Protein 3WOE (pdb70)

Secondary structure (DSSP, 8-state):
--EEEEEEEEEEE--TT---EE-S--TT--HHHHTTB-TTSBBPTT-EE-TT-EEE-EEEEPPTTSS-HHHHHHHHHH-TTS--EEE--EEPPTT--EEEEEEEEEETTSTT--PPTTEEEEEEEEEEE-/-HHHHHHHHTSPP---PPP------TTSPPP---TTS-----SS-EEEEEEEE-SS-EEEEEEEEEEEEETTEEEEEEEEEEEEEE-TT--EEESSPPEEPP-/-PPPEEEEEEEEE--TT---EE-S--TT--HHHHTTB-TTSBBPTT-EE-TT-EEE-EEEEPPTT-S-HHHHHHHHHH-TTS--EEE--EEPPTT--EEEEEEEEEETTSTT----TTEEEEEEEEEEE-/-HHHHHHHHTSPP-S-PPP------TTSPPP---TTS-----SS-EEEEEEEE-SS-EEEEEEEEEEEESSSSEEEEEEEEEEEEE-TT--EEESSPPEEPP-

Sequence (466 aa):
GPIHIERYEIEARDTKLGPERITRDIPHLSEAALRDLDEEGVVRIGAEVKPGDILVGRTSFKGESEPTPEERLLRSIFGEKARDVKDTSLRVPPGEGGIVVRTVRLRRGDPGVELKPGVREVVRVYVAQKVEPYIRLFEAIPDAETELATFYDADLDTLPPRFLPSGDLYTPPGPVRLEEIKRKRRVRLVKVSIYRFEHVGLGLAARPYAYAYAWQGDNGILHLYHAPVVLEDGPIHIERYEIEARDTKLGPERITRDIPHLSEAALRDLDEEGVVRIGAEVKPGDILVGRTSFKGESEPTPEERLLRSIFGEKARDVKDTSLRVPPGEGGIVVRTVRLRRGDPGVELKPGVREVVRVYVAQKVEPYIRLFEAIPDAETELATFYDADLDTLPPRFLPSGDLYTPPGPVRLEEIKRKRRVRLVKVSIYRFEHVGLGLAARPYAYAYAWQGDNGILHLYHAPVVLED

Foldseek 3Di:
DDWDKDKDKDFWFADPQGTKAWALPAPPDDCVLSVQADRRQAGDAFDWADFFHFHIWMKDFDDDPPDDPVLVVCCVPVHPVSGDIHTPTDGHHPPWIAGWHDKDKDAPPPPPDDDPPGTGMMMMIMGTTD/DVVLVVVVVPPDADDDAAADADQWDQPDAQAWAEQVRHTDDAQGTWGWDFDADGRFKTKIKIWGWHWDQDPVGIDTHTFWIFIFMAGRVNYTYGDHPTDGDDD/DDFDKDKDKDFWFQDPQGTKAWALPAPPDDCVLSVQAPRRQAGDAFDWAAFPHFHIWMKDFDDDCRDDPVLVVVCVVPHPVSGDIHTPTDGHHHPWIAGWHDKDKDAPPPPPDDDPPGTGIMMMIMGGTD/DVVVVVVVVPPDADDDAAADADQWDQPDAAAWAELVRDTDDAQGTWGWDFDADGRFKTKTKIFGWHWDQDVPGIDIDTFWIFIFMAGNVNYTYGDHPTDGDDD

Structure (mmCIF, N/CA/C/O backbone):
data_3WOE
#
_entry.id   3WOE
#
_cell.length_a   99.232
_cell.length_b   99.232
_cell.length_c   117.190
_cell.angle_alpha   90.00
_cell.angle_beta   90.00
_cell.angle_gamma   90.00
#
_symmetry.space_group_name_H-M   'P 41 21 2'
#
loop_
_entity.id
_entity.type
_entity.pdbx_description
1 polymer 'DNA-directed RNA polymerase subunit beta'
2 polymer 'Putative uncharacterized protein'
3 water water
#
loop_
_atom_site.group_PDB
_atom_site.id
_atom_site.type_symbol
_atom_site.label_atom_id
_atom_site.label_alt_id
_atom_site.label_comp_id
_atom_site.label_asym_id
_atom_site.label_entity_id
_atom_site.label_seq_id
_atom_site.pdbx_PDB_ins_code
_atom_site.Cartn_x
_atom_site.Cartn_y
_atom_site.Cartn_z
_atom_site.occupancy
_atom_site.B_iso_or_equiv
_atom_site.auth_seq_id
_atom_site.auth_comp_id
_atom_site.auth_asym_id
_atom_site.auth_atom_id
_atom_site.pdbx_PDB_model_num
ATOM 1 N N . GLY A 1 1 ? 76.421 2.831 45.999 1.00 84.23 701 GLY A N 1
ATOM 2 C CA . GLY A 1 1 ? 75.136 3.330 46.450 1.00 81.90 701 GLY A CA 1
ATOM 3 C C . GLY A 1 1 ? 74.295 3.879 45.313 1.00 76.23 701 GLY A C 1
ATOM 4 O O . GLY A 1 1 ? 74.573 4.962 44.795 1.00 70.17 701 GLY A O 1
ATOM 5 N N . PRO A 1 2 ? 73.253 3.133 44.915 1.00 70.50 702 PRO A N 1
ATOM 6 C CA . PRO A 1 2 ? 72.422 3.551 43.786 1.00 62.40 702 PRO A CA 1
ATOM 7 C C . PRO A 1 2 ? 71.460 4.664 44.204 1.00 57.51 702 PRO A C 1
ATOM 8 O O . PRO A 1 2 ? 70.921 4.640 45.313 1.00 62.18 702 PRO A O 1
ATOM 12 N N . ILE A 1 3 ? 71.261 5.641 43.327 1.00 42.39 703 ILE A N 1
ATOM 13 C CA . ILE A 1 3 ? 70.328 6.721 43.620 1.00 45.69 703 ILE A CA 1
ATOM 14 C C . ILE A 1 3 ? 68.912 6.302 43.221 1.00 48.02 703 ILE A C 1
ATOM 15 O O . ILE A 1 3 ? 68.701 5.630 42.205 1.00 50.39 703 ILE A O 1
ATOM 20 N N . HIS A 1 4 ? 67.951 6.664 44.059 1.00 38.88 704 HIS A N 1
ATOM 21 C CA . HIS A 1 4 ? 66.585 6.199 43.900 1.00 40.99 704 HIS A CA 1
ATOM 22 C C . HIS A 1 4 ? 65.750 7.335 43.302 1.00 41.14 704 HIS A C 1
ATOM 23 O O . HIS A 1 4 ? 65.569 8.381 43.924 1.00 32.85 704 HIS A O 1
ATOM 30 N N . ILE A 1 5 ? 65.268 7.129 42.081 1.00 37.55 705 ILE A N 1
ATOM 31 C CA . ILE A 1 5 ? 64.455 8.128 41.403 1.00 34.53 705 ILE A CA 1
ATOM 32 C C . ILE A 1 5 ? 62.976 7.728 41.306 1.00 36.12 705 ILE A C 1
ATOM 33 O O . ILE A 1 5 ? 62.630 6.727 40.687 1.00 37.54 705 ILE A O 1
ATOM 38 N N . GLU A 1 6 ? 62.108 8.505 41.937 1.00 32.30 706 GLU A N 1
ATOM 39 C CA . GLU A 1 6 ? 60.685 8.208 41.903 1.00 30.06 706 GLU A CA 1
ATOM 40 C C . GLU A 1 6 ? 59.982 8.959 40.773 1.00 28.53 706 GLU A C 1
ATOM 41 O O . GLU A 1 6 ? 60.409 10.049 40.383 1.00 27.75 706 GLU A O 1
ATOM 47 N N . ARG A 1 7 ? 58.923 8.344 40.246 1.00 28.80 707 ARG A N 1
ATOM 48 C CA . ARG A 1 7 ? 58.095 8.915 39.197 1.00 27.32 707 ARG A CA 1
ATOM 49 C C . ARG A 1 7 ? 56.714 9.226 39.767 1.00 25.52 707 ARG A C 1
ATOM 50 O O . ARG A 1 7 ? 55.920 8.316 40.041 1.00 29.19 707 ARG A O 1
ATOM 58 N N . TYR A 1 8 ? 56.430 10.510 39.950 1.00 21.86 708 TYR A N 1
ATOM 59 C CA . TYR A 1 8 ? 55.107 10.958 40.392 1.00 25.62 708 TYR A CA 1
ATOM 60 C C . TYR A 1 8 ? 54.255 11.457 39.232 1.00 25.84 708 TYR A C 1
ATOM 61 O O . TYR A 1 8 ? 54.764 12.138 38.345 1.00 27.87 708 TYR A O 1
ATOM 70 N N . GLU A 1 9 ? 52.959 11.140 39.256 1.00 21.31 709 GLU A N 1
ATOM 71 C CA . GLU A 1 9 ? 52.057 11.460 38.144 1.00 24.43 709 GLU A CA 1
ATOM 72 C C . GLU A 1 9 ? 50.672 11.959 38.596 1.00 26.96 709 GLU A C 1
ATOM 73 O O . GLU A 1 9 ? 50.094 11.439 39.553 1.00 28.60 709 GLU A O 1
ATOM 79 N N . ILE A 1 10 ? 50.141 12.960 37.898 1.00 24.81 710 ILE A N 1
ATOM 80 C CA . ILE A 1 10 ? 48.767 13.415 38.135 1.00 27.70 710 ILE A CA 1
ATOM 81 C C . ILE A 1 10 ? 48.072 13.779 36.825 1.00 33.41 710 ILE A C 1
ATOM 82 O O . ILE A 1 10 ? 48.677 14.372 35.918 1.00 26.94 710 ILE A O 1
ATOM 87 N N . GLU A 1 11 ? 46.805 13.387 36.730 1.00 38.24 711 GLU A N 1
ATOM 88 C CA . GLU A 1 11 ? 45.977 13.695 35.579 1.00 38.27 711 GLU A CA 1
ATOM 89 C C . GLU A 1 11 ? 44.864 14.684 35.956 1.00 35.34 711 GLU A C 1
ATOM 90 O O . GLU A 1 11 ? 44.260 14.590 37.034 1.00 24.87 711 GLU A O 1
ATOM 96 N N . ALA A 1 12 ? 44.632 15.656 35.078 1.00 32.01 712 ALA A N 1
ATOM 97 C CA . ALA A 1 12 ? 43.455 16.509 35.168 1.00 29.02 712 ALA A CA 1
ATOM 98 C C . ALA A 1 12 ? 42.447 16.020 34.132 1.00 31.07 712 ALA A C 1
ATOM 99 O O . ALA A 1 12 ? 42.721 16.023 32.930 1.00 27.08 712 ALA A O 1
ATOM 101 N N . ARG A 1 13 ? 41.284 15.582 34.596 1.00 29.49 713 ARG A N 1
ATOM 102 C CA . ARG A 1 13 ? 40.300 15.000 33.692 1.00 38.90 713 ARG A CA 1
ATOM 103 C C . ARG A 1 13 ? 38.994 15.808 33.580 1.00 34.75 713 ARG A C 1
ATOM 104 O O . ARG A 1 13 ? 38.719 16.695 34.398 1.00 33.50 713 ARG A O 1
ATOM 112 N N . ASP A 1 14 ? 38.210 15.523 32.544 1.00 36.37 714 ASP A N 1
ATOM 113 C CA . ASP A 1 14 ? 36.847 16.059 32.444 1.00 39.39 714 ASP A CA 1
ATOM 114 C C . ASP A 1 14 ? 35.979 15.388 33.500 1.00 41.35 714 ASP A C 1
ATOM 115 O O . ASP A 1 14 ? 36.172 14.214 33.812 1.00 44.66 714 ASP A O 1
ATOM 120 N N . THR A 1 15 ? 35.020 16.125 34.043 1.00 43.35 715 THR A N 1
ATOM 121 C CA . THR A 1 15 ? 34.179 15.599 35.114 1.00 39.38 715 THR A CA 1
ATOM 122 C C . THR A 1 15 ? 32.736 16.099 34.934 1.00 44.59 715 THR A C 1
ATOM 123 O O . THR A 1 15 ? 32.507 17.098 34.249 1.00 45.90 715 THR A O 1
ATOM 127 N N . LYS A 1 16 ? 31.760 15.393 35.502 1.00 45.86 716 LYS A N 1
ATOM 128 C CA . LYS A 1 16 ? 30.364 15.818 35.383 1.00 50.60 716 LYS A CA 1
ATOM 129 C C . LYS A 1 16 ? 30.132 17.175 36.051 1.00 53.32 716 LYS A C 1
ATOM 130 O O . LYS A 1 16 ? 29.279 17.952 35.631 1.00 59.53 716 LYS A O 1
ATOM 136 N N . LEU A 1 17 ? 30.906 17.444 37.094 1.00 50.58 717 LEU A N 1
ATOM 137 C CA . LEU A 1 17 ? 30.903 18.726 37.783 1.00 44.10 717 LEU A CA 1
ATOM 138 C C . LEU A 1 17 ? 31.728 19.805 37.076 1.00 44.61 717 LEU A C 1
ATOM 139 O O . LEU A 1 17 ? 31.774 20.942 37.532 1.00 46.15 717 LEU A O 1
ATOM 144 N N . GLY A 1 18 ? 32.396 19.459 35.979 1.00 48.41 718 GLY A N 1
ATOM 145 C CA . GLY A 1 18 ? 33.283 20.409 35.321 1.00 41.40 718 GLY A CA 1
ATOM 146 C C . GLY A 1 18 ? 34.757 20.033 35.421 1.00 35.83 718 GLY A C 1
ATOM 147 O O . GLY A 1 18 ? 35.147 19.251 36.282 1.00 36.84 718 GLY A O 1
ATOM 148 N N . PRO A 1 19 ? 35.592 20.604 34.544 1.00 37.54 719 PRO A N 1
ATOM 149 C CA . PRO A 1 19 ? 36.988 20.168 34.383 1.00 33.76 719 PRO A CA 1
ATOM 150 C C . PRO A 1 19 ? 37.911 20.373 35.603 1.00 34.99 719 PRO A C 1
ATOM 151 O O . PRO A 1 19 ? 37.855 21.396 36.288 1.00 34.58 719 PRO A O 1
ATOM 155 N N . GLU A 1 20 ? 38.748 19.374 35.867 1.00 32.29 720 GLU A N 1
ATOM 156 C CA . GLU A 1 20 ? 39.890 19.535 36.752 1.00 32.63 720 GLU A CA 1
ATOM 157 C C . GLU A 1 20 ? 40.938 20.292 35.969 1.00 31.35 720 GLU A C 1
ATOM 158 O O . GLU A 1 20 ? 40.991 20.179 34.745 1.00 36.71 720 GLU A O 1
ATOM 164 N N . ARG A 1 21 ? 41.773 21.058 36.663 1.00 22.74 721 ARG A N 1
ATOM 165 C CA . ARG A 1 21 ? 42.804 21.845 35.984 1.00 27.70 721 ARG A CA 1
ATOM 166 C C . ARG A 1 21 ? 44.132 21.871 36.734 1.00 19.98 721 ARG A C 1
ATOM 167 O O . ARG A 1 21 ? 44.162 22.064 37.960 1.00 16.14 721 ARG A O 1
ATOM 175 N N . ILE A 1 22 ? 45.226 21.674 35.994 1.00 24.23 722 ILE A N 1
ATOM 176 C CA . ILE A 1 22 ? 46.567 21.861 36.552 1.00 20.95 722 ILE A CA 1
ATOM 177 C C . ILE A 1 22 ? 46.806 23.358 36.600 1.00 23.96 722 ILE A C 1
ATOM 178 O O . ILE A 1 22 ? 46.635 24.043 35.594 1.00 23.20 722 ILE A O 1
ATOM 183 N N . THR A 1 23 ? 47.190 23.861 37.767 1.00 22.93 723 THR A N 1
ATOM 184 C CA . THR A 1 23 ? 47.352 25.287 37.945 1.00 20.62 723 THR A CA 1
ATOM 185 C C . THR A 1 23 ? 48.060 25.630 39.247 1.00 24.45 723 THR A C 1
ATOM 186 O O . THR A 1 23 ? 48.126 24.817 40.175 1.00 15.23 723 THR A O 1
ATOM 190 N N . ARG A 1 24 ? 48.567 26.860 39.306 1.00 24.78 724 ARG A N 1
ATOM 191 C CA . ARG A 1 24 ? 49.167 27.406 40.509 1.00 21.79 724 ARG A CA 1
ATOM 192 C C . ARG A 1 24 ? 48.103 28.054 41.395 1.00 25.46 724 ARG A C 1
ATOM 193 O O . ARG A 1 24 ? 48.324 28.280 42.586 1.00 25.22 724 ARG A O 1
ATOM 201 N N . ASP A 1 25 ? 46.940 28.341 40.813 1.00 25.20 725 ASP A N 1
ATOM 202 C CA . ASP A 1 25 ? 45.944 29.196 41.468 1.00 20.92 725 ASP A CA 1
ATOM 203 C C . ASP A 1 25 ? 45.035 28.410 42.410 1.00 22.51 725 ASP A C 1
ATOM 204 O O . ASP A 1 25 ? 43.872 28.141 42.096 1.00 22.57 725 ASP A O 1
ATOM 209 N N . ILE A 1 26 ? 45.571 28.090 43.583 1.00 23.83 726 ILE A N 1
ATOM 210 C CA . ILE A 1 26 ? 44.969 27.143 44.515 1.00 24.38 726 ILE A CA 1
ATOM 211 C C . ILE A 1 26 ? 44.575 27.829 45.812 1.00 25.75 726 ILE A C 1
ATOM 212 O O . ILE A 1 26 ? 45.400 28.510 46.421 1.00 21.62 726 ILE A O 1
ATOM 217 N N . PRO A 1 27 ? 43.321 27.634 46.253 1.00 25.29 727 PRO A N 1
ATOM 218 C CA . PRO A 1 27 ? 42.810 28.338 47.438 1.00 27.30 727 PRO A CA 1
ATOM 219 C C . PRO A 1 27 ? 43.373 27.765 48.744 1.00 28.49 727 PRO A C 1
ATOM 220 O O . PRO A 1 27 ? 43.784 26.603 48.768 1.00 30.39 727 PRO A O 1
ATOM 224 N N . HIS A 1 28 ? 43.381 28.566 49.806 1.00 18.62 728 HIS A N 1
ATOM 225 C CA . HIS A 1 28 ? 43.755 28.097 51.150 1.00 31.16 728 HIS A CA 1
ATOM 226 C C . HIS A 1 28 ? 45.223 27.659 51.343 1.00 28.55 728 HIS A C 1
ATOM 227 O O . HIS A 1 28 ? 45.556 26.978 52.316 1.00 24.87 728 HIS A O 1
ATOM 234 N N . LEU A 1 29 ? 46.095 28.071 50.436 1.00 22.26 729 LEU A N 1
ATOM 235 C CA . LEU A 1 29 ? 47.505 27.733 50.550 1.00 28.06 729 LEU A CA 1
ATOM 236 C C . LEU A 1 29 ? 48.345 28.953 50.858 1.00 29.14 729 LEU A C 1
ATOM 237 O O . LEU A 1 29 ? 48.165 29.998 50.246 1.00 27.31 729 LEU A O 1
ATOM 242 N N . SER A 1 30 ? 49.258 28.816 51.815 1.00 29.08 730 SER A N 1
ATOM 243 C CA . SER A 1 30 ? 50.163 29.906 52.172 1.00 28.51 730 SER A CA 1
ATOM 244 C C . SER A 1 30 ? 51.145 30.186 51.040 1.00 27.14 730 SER A C 1
ATOM 245 O O . SER A 1 30 ? 51.377 29.320 50.189 1.00 28.85 730 SER A O 1
ATOM 248 N N . GLU A 1 31 ? 51.724 31.386 51.030 1.00 30.10 731 GLU A N 1
ATOM 249 C CA . GLU A 1 31 ? 52.807 31.711 50.095 1.00 30.82 731 GLU A CA 1
ATOM 250 C C . GLU A 1 31 ? 53.932 30.683 50.126 1.00 28.65 731 GLU A C 1
ATOM 251 O O . GLU A 1 31 ? 54.434 30.276 49.079 1.00 30.60 731 GLU A O 1
ATOM 257 N N . ALA A 1 32 ? 54.321 30.273 51.331 1.00 28.71 732 ALA A N 1
ATOM 258 C CA . ALA A 1 32 ? 55.397 29.306 51.501 1.00 29.73 732 ALA A CA 1
ATOM 259 C C . ALA A 1 32 ? 55.071 28.013 50.779 1.00 28.50 732 ALA A C 1
ATOM 260 O O . ALA A 1 32 ? 55.949 27.432 50.148 1.00 23.19 732 ALA A O 1
ATOM 262 N N . ALA A 1 33 ? 53.811 27.578 50.852 1.00 25.06 733 ALA A N 1
ATOM 263 C CA . ALA A 1 33 ? 53.416 26.316 50.223 1.00 21.73 733 ALA A CA 1
ATOM 264 C C . ALA A 1 33 ? 53.487 26.419 48.705 1.00 22.35 733 ALA A C 1
ATOM 265 O O . ALA A 1 33 ? 53.711 25.424 48.018 1.00 22.27 733 ALA A O 1
ATOM 267 N N . LEU A 1 34 ? 53.304 27.631 48.186 1.00 25.18 734 LEU A N 1
ATOM 268 C CA . LEU A 1 34 ? 53.348 27.854 46.742 1.00 26.93 734 LEU A CA 1
ATOM 269 C C . LEU A 1 34 ? 54.745 28.246 46.241 1.00 30.41 734 LEU A C 1
ATOM 270 O O . LEU A 1 34 ? 54.964 28.352 45.035 1.00 29.34 734 LEU A O 1
ATOM 275 N N . ARG A 1 35 ? 55.688 28.423 47.167 1.00 28.07 735 ARG A N 1
ATOM 276 C CA . ARG A 1 35 ? 56.994 29.017 46.853 1.00 36.99 735 ARG A CA 1
ATOM 277 C C . ARG A 1 35 ? 57.761 28.382 45.672 1.00 39.07 735 ARG A C 1
ATOM 278 O O . ARG A 1 35 ? 58.291 29.097 44.823 1.00 32.94 735 ARG A O 1
ATOM 286 N N . ASP A 1 36 ? 57.812 27.050 45.603 1.00 32.37 736 ASP A N 1
ATOM 287 C CA . ASP A 1 36 ? 58.637 26.395 44.581 1.00 21.35 736 ASP A CA 1
ATOM 288 C C . ASP A 1 36 ? 57.927 26.042 43.281 1.00 25.91 736 ASP A C 1
ATOM 289 O O . ASP A 1 36 ? 58.507 25.392 42.408 1.00 23.98 736 ASP A O 1
ATOM 294 N N . LEU A 1 37 ? 56.683 26.490 43.143 1.00 29.85 737 LEU A N 1
ATOM 295 C CA . LEU A 1 37 ? 55.866 26.172 41.976 1.00 24.52 737 LEU A CA 1
ATOM 296 C C . LEU A 1 37 ? 56.101 27.156 40.832 1.00 25.69 737 LEU A C 1
ATOM 297 O O . LEU A 1 37 ? 56.056 28.363 41.041 1.00 23.87 737 LEU A O 1
ATOM 302 N N . ASP A 1 38 ? 56.314 26.666 39.614 1.00 27.03 738 ASP A N 1
ATOM 303 C CA . ASP A 1 38 ? 56.322 27.578 38.468 1.00 22.70 738 ASP A CA 1
ATOM 304 C C . ASP A 1 38 ? 54.928 28.192 38.230 1.00 28.28 738 ASP A C 1
ATOM 305 O O . ASP A 1 38 ? 53.972 27.885 38.958 1.00 30.10 738 ASP A O 1
ATOM 310 N N . GLU A 1 39 ? 54.800 29.022 37.195 1.00 24.99 739 GLU A N 1
ATOM 311 C CA . GLU A 1 39 ? 53.547 29.749 36.973 1.00 25.26 739 GLU A CA 1
ATOM 312 C C . GLU A 1 39 ? 52.411 28.831 36.528 1.00 30.69 739 GLU A C 1
ATOM 313 O O . GLU A 1 39 ? 51.244 29.232 36.534 1.00 23.02 739 GLU A O 1
ATOM 319 N N . GLU A 1 40 ? 52.750 27.598 36.156 1.00 27.24 740 GLU A N 1
ATOM 320 C CA . GLU A 1 40 ? 51.747 26.617 35.764 1.00 21.37 740 GLU A CA 1
ATOM 321 C C . GLU A 1 40 ? 51.283 25.814 36.965 1.00 24.43 740 GLU A C 1
ATOM 322 O O . GLU A 1 40 ? 50.329 25.037 36.868 1.00 30.93 740 GLU A O 1
ATOM 328 N N . GLY A 1 41 ? 51.974 25.982 38.091 1.00 21.15 741 GLY A N 1
ATOM 329 C CA . GLY A 1 41 ? 51.698 25.171 39.267 1.00 15.14 741 GLY A CA 1
ATOM 330 C C . GLY A 1 41 ? 52.543 23.900 39.318 1.00 25.10 741 GLY A C 1
ATOM 331 O O . GLY A 1 41 ? 52.349 23.039 40.179 1.00 25.07 741 GLY A O 1
ATOM 332 N N . VAL A 1 42 ? 53.488 23.767 38.396 1.00 22.63 742 VAL A N 1
ATOM 333 C CA . VAL A 1 42 ? 54.373 22.600 38.422 1.00 21.90 742 VAL A CA 1
ATOM 334 C C . VAL A 1 42 ? 55.669 22.936 39.162 1.00 23.39 742 VAL A C 1
ATOM 335 O O . VAL A 1 42 ? 56.307 23.965 38.897 1.00 19.93 742 VAL A O 1
ATOM 339 N N . VAL A 1 43 ? 56.045 22.077 40.104 1.00 25.37 743 VAL A N 1
ATOM 340 C CA . VAL A 1 43 ? 57.218 22.333 40.932 1.00 23.64 743 VAL A CA 1
ATOM 341 C C . VAL A 1 43 ? 58.473 22.505 40.073 1.00 23.72 743 VAL A C 1
ATOM 342 O O . VAL A 1 43 ? 58.625 21.844 39.038 1.00 20.26 743 VAL A O 1
ATOM 346 N N . ARG A 1 44 ? 59.343 23.432 40.484 1.00 23.94 744 ARG A N 1
ATOM 347 C CA . ARG A 1 44 ? 60.521 23.792 39.690 1.00 26.72 744 ARG A CA 1
ATOM 348 C C . ARG A 1 44 ? 61.628 22.749 39.818 1.00 25.25 744 ARG A C 1
ATOM 349 O O . ARG A 1 44 ? 61.810 22.155 40.885 1.00 26.67 744 ARG A O 1
ATOM 357 N N . ILE A 1 45 ? 62.362 22.526 38.729 1.00 28.16 745 ILE A N 1
ATOM 358 C CA . ILE A 1 45 ? 63.566 21.687 38.778 1.00 31.34 745 ILE A CA 1
ATOM 359 C C . ILE A 1 45 ? 64.562 22.228 39.802 1.00 28.37 745 ILE A C 1
ATOM 360 O O . ILE A 1 45 ? 64.814 23.432 39.856 1.00 28.77 745 ILE A O 1
ATOM 365 N N . GLY A 1 46 ? 65.124 21.344 40.615 1.00 23.18 746 GLY A N 1
ATOM 366 C CA . GLY A 1 46 ? 66.151 21.741 41.563 1.00 22.26 746 GLY A CA 1
ATOM 367 C C . GLY A 1 46 ? 65.599 21.955 42.959 1.00 32.08 746 GLY A C 1
ATOM 368 O O . GLY A 1 46 ? 66.349 22.177 43.913 1.00 34.53 746 GLY A O 1
ATOM 369 N N . ALA A 1 47 ? 64.277 21.872 43.084 1.00 27.70 747 ALA A N 1
ATOM 370 C CA . ALA A 1 47 ? 63.642 22.129 44.363 1.00 29.84 747 ALA A CA 1
ATOM 371 C C . ALA A 1 47 ? 63.764 20.946 45.321 1.00 29.40 747 ALA A C 1
ATOM 372 O O . ALA A 1 47 ? 63.750 19.775 44.915 1.00 24.03 747 ALA A O 1
ATOM 374 N N . GLU A 1 48 ? 63.879 21.255 46.603 1.00 29.44 748 GLU A N 1
ATOM 375 C CA . GLU A 1 48 ? 63.780 20.212 47.603 1.00 32.40 748 GLU A CA 1
ATOM 376 C C . GLU A 1 48 ? 62.327 20.024 48.057 1.00 28.46 748 GLU A C 1
ATOM 377 O O . GLU A 1 48 ? 61.674 20.966 48.529 1.00 31.35 748 GLU A O 1
ATOM 383 N N . VAL A 1 49 ? 61.820 18.808 47.905 1.00 27.62 749 VAL A N 1
ATOM 384 C CA . VAL A 1 49 ? 60.456 18.504 48.321 1.00 27.08 749 VAL A CA 1
ATOM 385 C C . VAL A 1 49 ? 60.449 17.512 49.487 1.00 29.98 749 VAL A C 1
ATOM 386 O O . VAL A 1 49 ? 61.236 16.559 49.515 1.00 26.27 749 VAL A O 1
ATOM 390 N N . LYS A 1 50 ? 59.561 17.758 50.447 1.00 32.11 750 LYS A N 1
ATOM 391 C CA . LYS A 1 50 ? 59.424 16.933 51.646 1.00 34.18 750 LYS A CA 1
ATOM 392 C C . LYS A 1 50 ? 57.952 16.525 51.789 1.00 33.86 750 LYS A C 1
ATOM 393 O O . LYS A 1 50 ? 57.084 17.172 51.197 1.00 26.58 750 LYS A O 1
ATOM 399 N N . PRO A 1 51 ? 57.666 15.446 52.559 1.00 35.96 751 PRO A N 1
ATOM 400 C CA . PRO A 1 51 ? 56.294 14.932 52.676 1.00 31.05 751 PRO A CA 1
ATOM 401 C C . PRO A 1 51 ? 55.247 16.023 52.950 1.00 33.60 751 PRO A C 1
ATOM 402 O O . PRO A 1 51 ? 55.410 16.835 53.871 1.00 36.85 751 PRO A O 1
ATOM 406 N N . GLY A 1 52 ? 54.185 16.032 52.148 1.00 27.80 752 GLY A N 1
ATOM 407 C CA . GLY A 1 52 ? 53.170 17.065 52.237 1.00 28.88 752 GLY A CA 1
ATOM 408 C C . GLY A 1 52 ? 53.384 18.228 51.272 1.00 33.27 752 GLY A C 1
ATOM 409 O O . GLY A 1 52 ? 52.475 19.035 51.053 1.00 25.98 752 GLY A O 1
ATOM 410 N N . ASP A 1 53 ? 54.577 18.329 50.687 1.00 36.23 753 ASP A N 1
ATOM 411 C CA . ASP A 1 53 ? 54.838 19.410 49.737 1.00 29.81 753 ASP A CA 1
ATOM 412 C C . ASP A 1 53 ? 54.208 19.114 48.385 1.00 27.24 753 ASP A C 1
ATOM 413 O O . ASP A 1 53 ? 54.151 17.957 47.949 1.00 24.27 753 ASP A O 1
ATOM 418 N N . ILE A 1 54 ? 53.764 20.177 47.724 1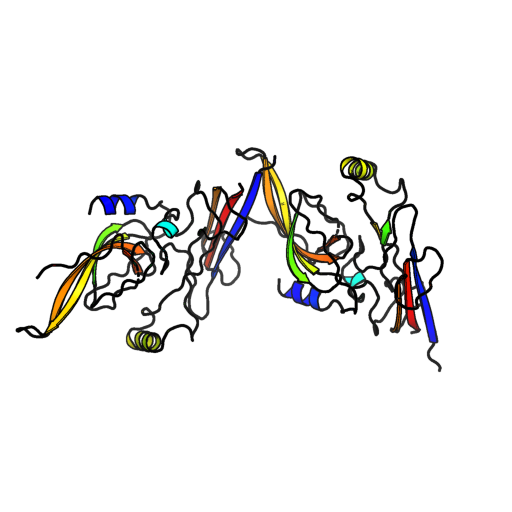.00 23.04 754 ILE A N 1
ATOM 419 C CA . ILE A 1 54 ? 53.173 20.102 46.394 1.00 27.74 754 ILE A CA 1
ATOM 420 C C . ILE A 1 54 ? 54.182 19.872 45.259 1.00 27.06 754 ILE A C 1
ATOM 421 O O . ILE A 1 54 ? 55.178 20.588 45.126 1.00 18.71 754 ILE A O 1
ATOM 426 N N . LEU A 1 55 ? 53.885 18.890 44.417 1.00 27.83 755 LEU A N 1
ATOM 427 C CA . LEU A 1 55 ? 54.642 18.659 43.197 1.00 21.65 755 LEU A CA 1
ATOM 428 C C . LEU A 1 55 ? 53.926 19.292 42.004 1.00 19.82 755 LEU A C 1
ATOM 429 O O . LEU A 1 55 ? 54.552 19.905 41.133 1.00 20.44 755 LEU A O 1
ATOM 434 N N . VAL A 1 56 ? 52.607 19.138 41.969 1.00 23.42 756 VAL A N 1
ATOM 435 C CA . VAL A 1 56 ? 51.790 19.653 40.876 1.00 21.32 756 VAL A CA 1
ATOM 436 C C . VAL A 1 56 ? 50.462 20.198 41.430 1.00 25.22 756 VAL A C 1
ATOM 437 O O . VAL A 1 56 ? 49.665 19.451 42.015 1.00 20.69 756 VAL A O 1
ATOM 441 N N . GLY A 1 57 ? 50.221 21.493 41.247 1.00 23.62 757 GLY A N 1
ATOM 442 C CA . GLY A 1 57 ? 48.970 22.086 41.673 1.00 19.97 757 GLY A CA 1
ATOM 443 C C . GLY A 1 57 ? 47.791 21.618 40.838 1.00 24.31 757 GLY A C 1
ATOM 444 O O . GLY A 1 57 ? 47.887 21.523 39.601 1.00 22.84 757 GLY A O 1
ATOM 445 N N . ARG A 1 58 ? 46.683 21.303 41.510 1.00 23.27 758 ARG A N 1
ATOM 446 C CA . ARG A 1 58 ? 45.445 20.943 40.805 1.00 23.67 758 ARG A CA 1
ATOM 447 C C . ARG A 1 58 ? 44.206 21.423 41.557 1.00 25.32 758 ARG A C 1
ATOM 448 O O . ARG A 1 58 ? 44.132 21.338 42.790 1.00 24.82 758 ARG A O 1
ATOM 456 N N . THR A 1 59 ? 43.220 21.912 40.815 1.00 23.90 759 THR A N 1
ATOM 457 C CA . THR A 1 59 ? 41.941 22.236 41.434 1.00 25.19 759 THR A CA 1
ATOM 458 C C . THR A 1 59 ? 40.786 21.512 40.763 1.00 25.07 759 THR A C 1
ATOM 459 O O . THR A 1 59 ? 40.810 21.256 39.559 1.00 29.91 759 THR A O 1
ATOM 463 N N . SER A 1 60 ? 39.783 21.163 41.554 1.00 26.34 760 SER A N 1
ATOM 464 C CA . SER A 1 60 ? 38.591 20.503 41.031 1.00 28.60 760 SER A CA 1
ATOM 465 C C . SER A 1 60 ? 37.366 21.251 41.524 1.00 33.51 760 SER A C 1
ATOM 466 O O . SER A 1 60 ? 37.408 21.939 42.548 1.00 31.46 760 SER A O 1
ATOM 469 N N . PHE A 1 61 ? 36.265 21.116 40.802 1.00 38.98 761 PHE A N 1
ATOM 470 C CA . PHE A 1 61 ? 34.999 21.630 41.298 1.00 30.06 761 PHE A CA 1
ATOM 471 C C . PHE A 1 61 ? 34.486 20.772 42.453 1.00 32.61 761 PHE A C 1
ATOM 472 O O . PHE A 1 61 ? 34.832 19.591 42.557 1.00 39.39 761 PHE A O 1
ATOM 480 N N . LYS A 1 62 ? 33.695 21.373 43.341 1.00 36.31 762 LYS A N 1
ATOM 481 C CA . LYS A 1 62 ? 33.134 20.652 44.488 1.00 40.79 762 LYS A CA 1
ATOM 482 C C . LYS A 1 62 ? 31.939 19.779 44.125 1.00 45.94 762 LYS A C 1
ATOM 483 O O . LYS A 1 62 ? 31.213 20.054 43.157 1.00 47.28 762 LYS A O 1
ATOM 489 N N . GLY A 1 63 ? 31.744 18.730 44.927 1.00 48.72 763 GLY A N 1
ATOM 490 C CA . GLY A 1 63 ? 30.574 17.876 44.839 1.00 48.19 763 GLY A CA 1
ATOM 491 C C . GLY A 1 63 ? 29.351 18.658 45.273 1.00 60.38 763 GLY A C 1
ATOM 492 O O . GLY A 1 63 ? 29.474 19.776 45.797 1.00 55.74 763 GLY A O 1
ATOM 493 N N . GLU A 1 64 ? 28.173 18.069 45.078 1.00 70.69 764 GLU A N 1
ATOM 494 C CA . GLU A 1 64 ? 26.926 18.826 45.156 1.00 75.12 764 GLU A CA 1
ATOM 495 C C . GLU A 1 64 ? 26.580 19.318 46.560 1.00 71.27 764 GLU A C 1
ATOM 496 O O . GLU A 1 64 ? 26.084 20.437 46.728 1.00 65.10 764 GLU A O 1
ATOM 502 N N . SER A 1 65 ? 26.857 18.482 47.556 1.00 75.01 765 SER A N 1
ATOM 503 C CA . SER A 1 65 ? 26.469 18.756 48.933 1.00 79.07 765 SER A CA 1
ATOM 504 C C . SER A 1 65 ? 27.606 19.417 49.719 1.00 69.07 765 SER A C 1
ATOM 505 O O . SER A 1 65 ? 27.509 19.601 50.937 1.00 68.83 765 SER A O 1
ATOM 508 N N . GLU A 1 66 ? 28.681 19.780 49.027 1.00 59.21 766 GLU A N 1
ATOM 509 C CA . GLU A 1 66 ? 29.799 20.455 49.687 1.00 53.33 766 GLU A CA 1
ATOM 510 C C . GLU A 1 66 ? 29.562 21.937 50.025 1.00 52.60 766 GLU A C 1
ATOM 511 O O . GLU A 1 66 ? 29.820 22.353 51.157 1.00 46.93 766 GLU A O 1
ATOM 517 N N . PRO A 1 67 ? 29.088 22.747 49.051 1.00 54.70 767 PRO A N 1
ATOM 518 C CA . PRO A 1 67 ? 28.927 24.158 49.431 1.00 49.69 767 PRO A CA 1
ATOM 519 C C . PRO A 1 67 ? 27.841 24.399 50.484 1.00 49.95 767 PRO A C 1
ATOM 520 O O . PRO A 1 67 ? 26.906 23.604 50.626 1.00 52.15 767 PRO A O 1
ATOM 524 N N . THR A 1 68 ? 27.978 25.494 51.227 1.00 52.78 768 THR A N 1
ATOM 525 C CA . THR A 1 68 ? 26.968 25.875 52.203 1.00 56.49 768 THR A CA 1
ATOM 526 C C . THR A 1 68 ? 25.701 26.258 51.450 1.00 52.51 768 THR A C 1
ATOM 527 O O . THR A 1 68 ? 25.741 26.447 50.232 1.00 51.31 768 THR A O 1
ATOM 531 N N . PRO A 1 69 ? 24.570 26.360 52.167 1.00 43.50 769 PRO A N 1
ATOM 532 C CA . PRO A 1 69 ? 23.332 26.847 51.552 1.00 52.08 769 PRO A CA 1
ATOM 533 C C . PRO A 1 69 ? 23.457 28.237 50.922 1.00 54.99 769 PRO A C 1
ATOM 534 O O . PRO A 1 69 ? 23.013 28.412 49.788 1.00 56.49 769 PRO A O 1
ATOM 538 N N . GLU A 1 70 ? 24.050 29.199 51.627 1.00 60.12 770 GLU A N 1
ATOM 539 C CA . GLU A 1 70 ? 24.251 30.537 51.060 1.00 61.16 770 GLU A CA 1
ATOM 540 C C . GLU A 1 70 ? 25.057 30.462 49.762 1.00 50.56 770 GLU A C 1
ATOM 541 O O . GLU A 1 70 ? 24.812 31.216 48.818 1.00 47.28 770 GLU A O 1
ATOM 547 N N . GLU A 1 71 ? 26.005 29.532 49.720 1.00 43.10 771 GLU A N 1
ATOM 548 C CA . GLU A 1 71 ? 26.848 29.349 48.543 1.00 43.36 771 GLU A CA 1
ATOM 549 C C . GLU A 1 71 ? 26.068 28.726 47.384 1.00 45.90 771 GLU A C 1
ATOM 550 O O . GLU A 1 71 ? 26.371 28.979 46.221 1.00 46.73 771 GLU A O 1
ATOM 556 N N . ARG A 1 72 ? 25.057 27.923 47.706 1.00 47.30 772 ARG A N 1
ATOM 557 C CA . ARG A 1 72 ? 24.155 27.401 46.689 1.00 46.95 772 ARG A CA 1
ATOM 558 C C . ARG A 1 72 ? 23.288 28.507 46.083 1.00 42.63 772 ARG A C 1
ATOM 559 O O . ARG A 1 72 ? 23.052 28.521 44.877 1.00 44.43 772 ARG A O 1
ATOM 567 N N . LEU A 1 73 ? 22.808 29.422 46.923 1.00 41.80 773 LEU A N 1
ATOM 568 C CA . LEU A 1 73 ? 22.049 30.588 46.450 1.00 44.52 773 LEU A CA 1
ATOM 569 C C . LEU A 1 73 ? 22.871 31.474 45.496 1.00 43.19 773 LEU A C 1
ATOM 570 O O . LEU A 1 73 ? 22.418 31.805 44.399 1.00 39.90 773 LEU A O 1
ATOM 575 N N . LEU A 1 74 ? 24.075 31.846 45.926 1.00 37.27 774 LEU A N 1
ATOM 576 C CA . LEU A 1 74 ? 24.987 32.672 45.131 1.00 46.10 774 LEU A CA 1
ATOM 577 C C . LEU A 1 74 ? 25.215 32.139 43.721 1.00 43.01 774 LEU A C 1
ATOM 578 O O . LEU A 1 74 ? 25.196 32.903 42.749 1.00 41.32 774 LEU A O 1
ATOM 583 N N . ARG A 1 75 ? 25.444 30.831 43.620 1.00 39.62 775 ARG A N 1
ATOM 584 C CA . ARG A 1 75 ? 25.537 30.169 42.324 1.00 35.45 775 ARG A CA 1
ATOM 585 C C . ARG A 1 75 ? 24.272 30.373 41.494 1.00 36.18 775 ARG A C 1
ATOM 586 O O . ARG A 1 75 ? 24.354 30.737 40.323 1.00 42.93 775 ARG A O 1
ATOM 594 N N . SER A 1 76 ? 23.108 30.146 42.103 1.00 38.19 776 SER A N 1
ATOM 595 C CA . SER A 1 76 ? 21.835 30.237 41.379 1.00 42.08 776 SER A CA 1
ATOM 596 C C . SER A 1 76 ? 21.595 31.662 40.916 1.00 42.27 776 SER A C 1
ATOM 597 O O . SER A 1 76 ? 21.034 31.896 39.843 1.00 46.65 776 SER A O 1
ATOM 600 N N . ILE A 1 77 ? 22.020 32.604 41.748 1.00 41.79 777 ILE A N 1
ATOM 601 C CA . ILE A 1 77 ? 21.833 34.026 41.492 1.00 42.04 777 ILE A CA 1
ATOM 602 C C . ILE A 1 77 ? 22.840 34.583 40.485 1.00 43.07 777 ILE A C 1
ATOM 603 O O . ILE A 1 77 ? 22.452 35.188 39.485 1.00 46.19 777 ILE A O 1
ATOM 608 N N . PHE A 1 78 ? 24.128 34.359 40.733 1.00 40.53 778 PHE A N 1
ATOM 609 C CA . PHE A 1 78 ? 25.175 34.985 39.919 1.00 46.71 778 PHE A CA 1
ATOM 610 C C . PHE A 1 78 ? 25.676 34.160 38.722 1.00 48.62 778 PHE A C 1
ATOM 611 O O . PHE A 1 78 ? 26.336 34.697 37.829 1.00 45.56 778 PHE A O 1
ATOM 619 N N . GLY A 1 79 ? 25.348 32.869 38.689 1.00 43.22 779 GLY A N 1
ATOM 620 C CA . GLY A 1 79 ? 25.746 32.031 37.572 1.00 38.12 779 GLY A CA 1
ATOM 621 C C . GLY A 1 79 ? 26.904 31.089 37.865 1.00 36.20 779 GLY A C 1
ATOM 622 O O . GLY A 1 79 ? 27.485 31.107 38.955 1.00 35.63 779 GLY A O 1
ATOM 623 N N . GLU A 1 80 ? 27.243 30.266 36.875 1.00 40.65 780 GLU A N 1
ATOM 624 C CA . GLU A 1 80 ? 28.183 29.159 37.063 1.00 49.87 780 GLU A CA 1
ATOM 625 C C . GLU A 1 80 ? 29.616 29.602 37.333 1.00 55.46 780 GLU A C 1
ATOM 626 O O . GLU A 1 80 ? 30.471 28.786 37.673 1.00 59.82 780 GLU A O 1
ATOM 632 N N . LYS A 1 81 ? 29.886 30.891 37.185 1.00 58.46 781 LYS A N 1
ATOM 633 C CA . LYS A 1 81 ? 31.206 31.394 37.528 1.00 63.38 781 LYS A CA 1
ATOM 634 C C . LYS A 1 81 ? 31.321 31.637 39.035 1.00 51.62 781 LYS A C 1
ATOM 635 O O . LYS A 1 81 ? 32.419 31.723 39.578 1.00 48.10 781 LYS A O 1
ATOM 641 N N . ALA A 1 82 ? 30.183 31.727 39.712 1.00 48.73 782 ALA A N 1
ATOM 642 C CA . ALA A 1 82 ? 30.179 31.852 41.168 1.00 50.32 782 ALA A CA 1
ATOM 643 C C . ALA A 1 82 ? 30.259 30.472 41.848 1.00 48.84 782 ALA A C 1
ATOM 644 O O . ALA A 1 82 ? 29.359 30.074 42.595 1.00 55.64 782 ALA A O 1
ATOM 646 N N . ARG A 1 83 ? 31.339 29.748 41.560 1.00 38.35 783 ARG A N 1
ATOM 647 C CA . ARG A 1 83 ? 31.607 28.432 42.139 1.00 44.17 783 ARG A CA 1
ATOM 648 C C . ARG A 1 83 ? 33.015 28.404 42.754 1.00 42.52 783 ARG A C 1
ATOM 649 O O . ARG A 1 83 ? 33.965 28.939 42.184 1.00 32.92 783 ARG A O 1
ATOM 657 N N . ASP A 1 84 ? 33.147 27.778 43.915 1.00 36.50 784 ASP A N 1
ATOM 658 C CA . ASP A 1 84 ? 34.443 27.656 44.554 1.00 32.01 784 ASP A CA 1
ATOM 659 C C . ASP A 1 84 ? 35.112 26.339 44.187 1.00 38.04 784 ASP A C 1
ATOM 660 O O . ASP A 1 84 ? 34.536 25.268 44.408 1.00 43.11 784 ASP A O 1
ATOM 665 N N . VAL A 1 85 ? 36.313 26.426 43.609 1.00 33.24 785 VAL A N 1
ATOM 666 C CA . VAL A 1 85 ? 37.153 25.252 43.379 1.00 26.54 785 VAL A CA 1
ATOM 667 C C . VAL A 1 85 ? 37.810 24.793 44.684 1.00 27.84 785 VAL A C 1
ATOM 668 O O . VAL A 1 85 ? 37.802 25.505 45.684 1.00 25.73 785 VAL A O 1
ATOM 672 N N . LYS A 1 86 ? 38.375 23.591 44.682 1.00 28.46 786 LYS A N 1
ATOM 673 C CA . LYS A 1 86 ? 39.066 23.096 45.868 1.00 20.73 786 LYS A CA 1
ATOM 674 C C . LYS A 1 86 ? 40.430 22.544 45.500 1.00 21.71 786 LYS A C 1
ATOM 675 O O . LYS A 1 86 ? 40.702 22.247 44.339 1.00 22.20 786 LYS A O 1
ATOM 681 N N . ASP A 1 87 ? 41.283 22.412 46.507 1.00 27.30 787 ASP A N 1
ATOM 682 C CA . ASP A 1 87 ? 42.649 21.992 46.318 1.00 16.84 787 ASP A CA 1
ATOM 683 C C . ASP A 1 87 ? 42.706 20.463 46.183 1.00 26.67 787 ASP A C 1
ATOM 684 O O . ASP A 1 87 ? 42.449 19.739 47.144 1.00 25.47 787 ASP A O 1
ATOM 689 N N . THR A 1 88 ? 43.047 19.974 44.992 1.00 28.41 788 THR A N 1
ATOM 690 C CA . THR A 1 88 ? 43.217 18.532 44.791 1.00 33.04 788 THR A CA 1
ATOM 691 C C . THR A 1 88 ? 44.599 18.251 44.216 1.00 29.46 788 THR A C 1
ATOM 692 O O . THR A 1 88 ? 44.748 17.496 43.261 1.00 32.04 788 THR A O 1
ATOM 696 N N . SER A 1 89 ? 45.606 18.868 44.822 1.00 25.09 789 SER A N 1
ATOM 697 C CA . SER A 1 89 ? 46.974 18.850 44.309 1.00 24.52 789 SER A CA 1
ATOM 698 C C . SER A 1 89 ? 47.729 17.542 44.553 1.00 25.41 789 SER A C 1
ATOM 699 O O . SER A 1 89 ? 47.398 16.776 45.475 1.00 22.82 789 SER A O 1
ATOM 702 N N . LEU A 1 90 ? 48.734 17.290 43.713 1.00 25.56 790 LEU A N 1
ATOM 703 C CA . LEU A 1 90 ? 49.656 16.164 43.907 1.00 30.81 790 LEU A CA 1
ATOM 704 C C . LEU A 1 90 ? 50.675 16.541 44.976 1.00 27.44 790 LEU A C 1
ATOM 705 O O . LEU A 1 90 ? 51.452 17.485 44.788 1.00 20.03 790 LEU A O 1
ATOM 710 N N . ARG A 1 91 ? 50.657 15.815 46.094 1.00 23.44 791 ARG A N 1
ATOM 711 C CA . ARG A 1 91 ? 51.582 16.073 47.194 1.00 25.56 791 ARG A CA 1
ATOM 712 C C . ARG A 1 91 ? 52.574 14.929 47.406 1.00 32.68 791 ARG A C 1
ATOM 713 O O . ARG A 1 91 ? 52.271 13.777 47.106 1.00 27.97 791 ARG A O 1
ATOM 721 N N . VAL A 1 92 ? 53.752 15.252 47.933 1.00 34.08 792 VAL A N 1
ATOM 722 C CA . VAL A 1 92 ? 54.741 14.234 48.276 1.00 29.86 792 VAL A CA 1
ATOM 723 C C . VAL A 1 92 ? 54.199 13.353 49.393 1.00 32.07 792 VAL A C 1
ATOM 724 O O . VAL A 1 92 ? 53.799 13.859 50.440 1.00 35.45 792 VAL A O 1
ATOM 728 N N . PRO A 1 93 ? 54.188 12.028 49.172 1.00 32.66 793 PRO A N 1
ATOM 729 C CA . PRO A 1 93 ? 53.712 11.031 50.142 1.00 36.37 793 PRO A CA 1
ATOM 730 C C . PRO A 1 93 ? 54.589 10.942 51.385 1.00 41.67 793 PRO A C 1
ATOM 731 O O . PRO A 1 93 ? 55.782 11.259 51.322 1.00 41.19 793 PRO A O 1
ATOM 735 N N . PRO A 1 94 ? 54.001 10.495 52.503 1.00 44.88 794 PRO A N 1
ATOM 736 C CA . PRO A 1 94 ? 54.726 10.235 53.748 1.00 48.02 794 PRO A CA 1
ATOM 737 C C . PRO A 1 94 ? 55.939 9.339 53.521 1.00 48.01 794 PRO A C 1
ATOM 738 O O . PRO A 1 94 ? 55.838 8.330 52.819 1.00 37.98 794 PRO A O 1
ATOM 742 N N . GLY A 1 95 ? 57.071 9.719 54.107 1.00 45.17 795 GLY A N 1
ATOM 743 C CA . GLY A 1 95 ? 58.268 8.905 54.059 1.00 41.30 795 GLY A CA 1
ATOM 744 C C . GLY A 1 95 ? 59.056 9.034 52.770 1.00 42.69 795 GLY A C 1
ATOM 745 O O . GLY A 1 95 ? 59.982 8.264 52.529 1.00 44.61 795 GLY A O 1
ATOM 746 N N . GLU A 1 96 ? 58.697 10.002 51.933 1.00 38.88 796 GLU A N 1
ATOM 747 C CA . GLU A 1 96 ? 59.411 10.196 50.673 1.00 38.50 796 GLU A CA 1
ATOM 748 C C . GLU A 1 96 ? 59.885 11.642 50.532 1.00 36.42 796 GLU A C 1
ATOM 749 O O . GLU A 1 96 ? 59.645 12.466 51.416 1.00 36.65 796 GLU A O 1
ATOM 755 N N . GLY A 1 97 ? 60.556 11.944 49.421 1.00 26.40 797 GLY A N 1
ATOM 756 C CA . GLY A 1 97 ? 61.113 13.266 49.207 1.00 23.83 797 GLY A CA 1
ATOM 757 C C . GLY A 1 97 ? 62.512 13.247 48.613 1.00 32.59 797 GLY A C 1
ATOM 758 O O . GLY A 1 97 ? 63.102 12.185 48.421 1.00 28.05 797 GLY A O 1
ATOM 759 N N . GLY A 1 98 ? 63.046 14.429 48.320 1.00 30.89 798 GLY A N 1
ATOM 760 C CA . GLY A 1 98 ? 64.328 14.539 47.660 1.00 28.51 798 GLY A CA 1
ATOM 761 C C . GLY A 1 98 ? 64.377 15.769 46.780 1.00 28.16 798 GLY A C 1
ATOM 762 O O . GLY A 1 98 ? 63.782 16.788 47.110 1.00 31.88 798 GLY A O 1
ATOM 763 N N . ILE A 1 99 ? 65.085 15.668 45.658 1.00 28.36 799 ILE A N 1
ATOM 764 C CA . ILE A 1 99 ? 65.287 16.798 44.759 1.00 25.11 799 ILE A CA 1
ATOM 765 C C . ILE A 1 99 ? 64.601 16.552 43.413 1.00 23.66 799 ILE A C 1
ATOM 766 O O . ILE A 1 99 ? 64.784 15.501 42.806 1.00 29.35 799 ILE A O 1
ATOM 771 N N . VAL A 1 100 ? 63.827 17.528 42.941 1.00 24.76 800 VAL A N 1
ATOM 772 C CA . VAL A 1 100 ? 63.175 17.425 41.632 1.00 21.00 800 VAL A CA 1
ATOM 773 C C . VAL A 1 100 ? 64.227 17.483 40.514 1.00 27.44 800 VAL A C 1
ATOM 774 O O . VAL A 1 100 ? 65.027 18.430 40.452 1.00 26.36 800 VAL A O 1
ATOM 778 N N . VAL A 1 101 ? 64.239 16.480 39.636 1.00 21.06 801 VAL A N 1
ATOM 779 C CA . VAL A 1 101 ? 65.252 16.420 38.582 1.00 23.93 801 VAL A CA 1
ATOM 780 C C . VAL A 1 101 ? 64.699 16.546 37.160 1.00 28.26 801 VAL A C 1
ATOM 781 O O . VAL A 1 101 ? 65.440 16.801 36.213 1.00 33.35 801 VAL A O 1
ATOM 785 N N . ARG A 1 102 ? 63.401 16.359 37.000 1.00 26.67 802 ARG A N 1
ATOM 786 C CA . ARG A 1 102 ? 62.801 16.457 35.676 1.00 21.40 802 ARG A CA 1
ATOM 787 C C . ARG A 1 102 ? 61.303 16.619 35.860 1.00 24.77 802 ARG A C 1
ATOM 788 O O . ARG A 1 102 ? 60.749 16.161 36.858 1.00 23.94 802 ARG A O 1
ATOM 796 N N . THR A 1 103 ? 60.660 17.316 34.929 1.00 30.11 803 THR A N 1
ATOM 797 C CA . THR A 1 103 ? 59.208 17.308 34.834 1.00 25.55 803 THR A CA 1
ATOM 798 C C . THR A 1 103 ? 58.813 17.050 33.393 1.00 24.22 803 THR A C 1
ATOM 799 O O . THR A 1 103 ? 59.571 17.343 32.472 1.00 23.17 803 THR A O 1
ATOM 803 N N . VAL A 1 104 ? 57.616 16.508 33.209 1.00 21.17 804 VAL A N 1
ATOM 804 C CA . VAL A 1 104 ? 57.058 16.275 31.884 1.00 23.67 804 VAL A CA 1
ATOM 805 C C . VAL A 1 104 ? 55.611 16.703 31.949 1.00 24.46 804 VAL A C 1
ATOM 806 O O . VAL A 1 104 ? 54.903 16.347 32.898 1.00 29.22 804 VAL A O 1
ATOM 810 N N . ARG A 1 105 ? 55.169 17.488 30.974 1.00 22.83 805 ARG A N 1
ATOM 811 C CA . ARG A 1 105 ? 53.768 17.893 30.937 1.00 30.61 805 ARG A CA 1
ATOM 812 C C . ARG A 1 105 ? 53.218 17.714 29.537 1.00 34.27 805 ARG A C 1
ATOM 813 O O . ARG A 1 105 ? 53.823 18.158 28.566 1.00 33.09 805 ARG A O 1
ATOM 821 N N . LEU A 1 106 ? 52.080 17.027 29.450 1.00 32.64 806 LEU A N 1
ATOM 822 C CA . LEU A 1 106 ? 51.416 16.756 28.180 1.00 28.33 806 LEU A CA 1
ATOM 823 C C . LEU A 1 106 ? 49.972 17.268 28.203 1.00 29.55 806 LEU A C 1
ATOM 824 O O . LEU A 1 106 ? 49.281 17.180 29.227 1.00 30.27 806 LEU A O 1
ATOM 829 N N . ARG A 1 107 ? 49.517 17.800 27.074 1.00 32.86 807 ARG A N 1
ATOM 830 C CA . ARG A 1 107 ? 48.156 18.327 26.961 1.00 39.14 807 ARG A CA 1
ATOM 831 C C . ARG A 1 107 ? 47.368 17.566 25.893 1.00 38.17 807 ARG A C 1
ATOM 832 O O . ARG A 1 107 ? 47.894 17.292 24.817 1.00 40.75 807 ARG A O 1
ATOM 840 N N . ARG A 1 108 ? 46.106 17.234 26.180 1.00 38.22 808 ARG A N 1
ATOM 841 C CA . ARG A 1 108 ? 45.238 16.620 25.168 1.00 38.49 808 ARG A CA 1
ATOM 842 C C . ARG A 1 108 ? 45.077 17.516 23.955 1.00 48.18 808 ARG A C 1
ATOM 843 O O . ARG A 1 108 ? 44.720 18.694 24.091 1.00 47.31 808 ARG A O 1
ATOM 851 N N . GLY A 1 109 ? 45.340 16.957 22.774 1.00 57.64 809 GLY A N 1
ATOM 852 C CA . GLY A 1 109 ? 45.089 17.662 21.529 1.00 60.90 809 GLY A CA 1
ATOM 853 C C . GLY A 1 109 ? 46.343 18.245 20.911 1.00 63.49 809 GLY A C 1
ATOM 854 O O . GLY A 1 109 ? 46.313 18.746 19.787 1.00 64.23 809 GLY A O 1
ATOM 855 N N . ASP A 1 110 ? 47.441 18.198 21.661 1.00 63.71 810 ASP A N 1
ATOM 856 C CA . ASP A 1 110 ? 48.753 18.533 21.120 1.00 65.87 810 ASP A CA 1
ATOM 857 C C . ASP A 1 110 ? 49.135 17.479 20.086 1.00 74.08 810 ASP A C 1
ATOM 858 O O . ASP A 1 110 ? 48.645 16.350 20.147 1.00 71.42 810 ASP A O 1
ATOM 863 N N . PRO A 1 111 ? 50.004 17.843 19.125 1.00 82.51 811 PRO A N 1
ATOM 864 C CA . PRO A 1 111 ? 50.424 16.907 18.073 1.00 84.19 811 PRO A CA 1
ATOM 865 C C . PRO A 1 111 ? 51.161 15.678 18.608 1.00 81.73 811 PRO A C 1
ATOM 866 O O . PRO A 1 111 ? 52.177 15.817 19.288 1.00 78.25 811 PRO A O 1
ATOM 870 N N . GLY A 1 112 ? 50.643 14.490 18.301 1.00 84.43 812 GLY A N 1
ATOM 871 C CA . GLY A 1 112 ? 51.297 13.243 18.670 1.00 81.04 812 GLY A CA 1
ATOM 872 C C . GLY A 1 112 ? 50.934 12.713 20.047 1.00 77.37 812 GLY A C 1
ATOM 873 O O . GLY A 1 112 ? 51.283 11.585 20.401 1.00 79.82 812 GLY A O 1
ATOM 874 N N . VAL A 1 113 ? 50.224 13.528 20.821 1.00 71.34 813 VAL A N 1
ATOM 875 C CA . VAL A 1 113 ? 49.866 13.198 22.196 1.00 61.75 813 VAL A CA 1
ATOM 876 C C . VAL A 1 113 ? 48.590 12.360 22.275 1.00 56.97 813 VAL A C 1
ATOM 877 O O . VAL A 1 113 ? 47.569 12.708 21.678 1.00 56.91 813 VAL A O 1
ATOM 881 N N . GLU A 1 114 ? 48.654 11.256 23.014 1.00 54.28 814 GLU A N 1
ATOM 882 C CA . GLU A 1 114 ? 47.497 10.380 23.190 1.00 53.52 814 GLU A CA 1
ATOM 883 C C . GLU A 1 114 ? 47.284 10.059 24.666 1.00 47.30 814 GLU A C 1
ATOM 884 O O . GLU A 1 114 ? 48.015 9.257 25.250 1.00 41.69 814 GLU A O 1
ATOM 890 N N . LEU A 1 115 ? 46.286 10.687 25.274 1.00 42.29 815 LEU A N 1
ATOM 891 C CA . LEU A 1 115 ? 46.028 10.469 26.692 1.00 43.11 815 LEU A CA 1
ATOM 892 C C . LEU A 1 115 ? 44.818 9.557 26.877 1.00 40.52 815 LEU A C 1
ATOM 893 O O . LEU A 1 115 ? 44.037 9.361 25.944 1.00 43.82 815 LEU A O 1
ATOM 898 N N . LYS A 1 116 ? 44.674 8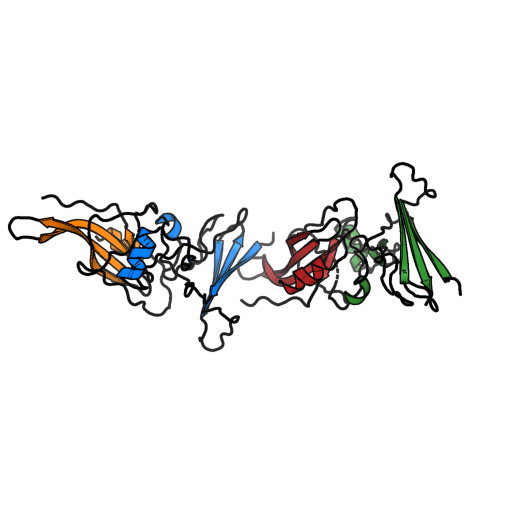.994 28.075 1.00 35.67 816 LYS A N 1
ATOM 899 C CA . LYS A 1 116 ? 43.477 8.221 28.424 1.00 38.93 816 LYS A CA 1
ATOM 900 C C . LYS A 1 116 ? 42.175 8.998 28.138 1.00 34.47 816 LYS A C 1
ATOM 901 O O . LYS A 1 116 ? 42.149 10.227 28.163 1.00 34.03 816 LYS A O 1
ATOM 907 N N . PRO A 1 117 ? 41.101 8.276 27.820 1.00 34.77 817 PRO A N 1
ATOM 908 C CA . PRO A 1 117 ? 39.779 8.896 27.657 1.00 45.82 817 PRO A CA 1
ATOM 909 C C . PRO A 1 117 ? 39.392 9.708 28.888 1.00 48.71 817 PRO A C 1
ATOM 910 O O . PRO A 1 117 ? 39.421 9.181 30.001 1.00 54.97 817 PRO A O 1
ATOM 914 N N . GLY A 1 118 ? 39.070 10.985 28.683 1.00 40.92 818 GLY A N 1
ATOM 915 C CA . GLY A 1 118 ? 38.659 11.865 29.763 1.00 34.00 818 GLY A CA 1
ATOM 916 C C . GLY A 1 118 ? 39.738 12.825 30.237 1.00 37.86 818 GLY A C 1
ATOM 917 O O . GLY A 1 118 ? 39.426 13.876 30.802 1.00 43.94 818 GLY A O 1
ATOM 918 N N . VAL A 1 119 ? 41.001 12.473 29.997 1.00 28.36 819 VAL A N 1
ATOM 919 C CA . VAL A 1 119 ? 42.141 13.238 30.509 1.00 26.86 819 VAL A CA 1
ATOM 920 C C . VAL A 1 119 ? 42.426 14.469 29.645 1.00 32.32 819 VAL A C 1
ATOM 921 O O . VAL A 1 119 ? 42.582 14.355 28.429 1.00 33.11 819 VAL A O 1
ATOM 925 N N . ARG A 1 120 ? 42.491 15.641 30.272 1.00 28.52 820 ARG A N 1
ATOM 926 C CA . ARG A 1 120 ? 42.777 16.880 29.546 1.00 36.15 820 ARG A CA 1
ATOM 927 C C . ARG A 1 120 ? 44.282 17.145 29.504 1.00 40.23 820 ARG A C 1
ATOM 928 O O . ARG A 1 120 ? 44.813 17.660 28.513 1.00 37.54 820 ARG A O 1
ATOM 936 N N . GLU A 1 121 ? 44.964 16.776 30.586 1.00 37.13 821 GLU A N 1
ATOM 937 C CA . GLU A 1 121 ? 46.397 16.996 30.712 1.00 34.92 821 GLU A CA 1
ATOM 938 C C . GLU A 1 121 ? 47.008 16.068 31.759 1.00 35.91 821 GLU A C 1
ATOM 939 O O . GLU A 1 121 ? 46.318 15.602 32.679 1.00 27.15 821 GLU A O 1
ATOM 945 N N . VAL A 1 122 ? 48.305 15.802 31.609 1.00 29.94 822 VAL A N 1
ATOM 946 C CA . VAL A 1 122 ? 49.027 14.968 32.559 1.00 30.69 822 VAL A CA 1
ATOM 947 C C . VAL A 1 122 ? 50.418 15.535 32.805 1.00 30.23 822 VAL A C 1
ATOM 948 O O . VAL A 1 122 ? 51.083 16.015 31.882 1.00 28.93 822 VAL A O 1
ATOM 952 N N . VAL A 1 123 ? 50.838 15.497 34.065 1.00 30.52 823 VAL A N 1
ATOM 953 C CA . VAL A 1 123 ? 52.146 15.989 34.458 1.00 28.66 823 VAL A CA 1
ATOM 954 C C . VAL A 1 123 ? 52.864 14.917 35.261 1.00 27.31 823 VAL A C 1
ATOM 955 O O . VAL A 1 123 ? 52.284 14.322 36.175 1.00 23.44 823 VAL A O 1
ATOM 959 N N . ARG A 1 124 ? 54.124 14.667 34.916 1.00 21.27 824 ARG A N 1
ATOM 960 C CA . ARG A 1 124 ? 54.974 13.816 35.745 1.00 24.22 824 ARG A CA 1
ATOM 961 C C . ARG A 1 124 ? 56.176 14.566 36.331 1.00 22.74 824 ARG A C 1
ATOM 962 O O . ARG A 1 124 ? 56.786 15.412 35.675 1.00 19.83 824 ARG A O 1
ATOM 970 N N . VAL A 1 125 ? 56.495 14.237 37.579 1.00 27.76 825 VAL A N 1
ATOM 971 C CA . VAL A 1 125 ? 57.622 14.822 38.301 1.00 23.84 825 VAL A CA 1
ATOM 972 C C . VAL A 1 125 ? 58.579 13.712 38.768 1.00 28.44 825 VAL A C 1
ATOM 973 O O . VAL A 1 125 ? 58.156 12.710 39.363 1.00 26.42 825 VAL A O 1
ATOM 977 N N . TYR A 1 126 ? 59.865 13.873 38.467 1.00 30.40 826 TYR A N 1
ATOM 978 C CA . TYR A 1 126 ? 60.878 12.896 38.884 1.00 23.81 826 TYR A CA 1
ATOM 979 C C . TYR A 1 126 ? 61.711 13.466 40.042 1.00 24.22 826 TYR A C 1
ATOM 980 O O . TYR A 1 126 ? 62.199 14.586 39.976 1.00 25.22 826 TYR A O 1
ATOM 989 N N . VAL A 1 127 ? 61.825 12.703 41.121 1.00 25.10 827 VAL A N 1
ATOM 990 C CA . VAL A 1 127 ? 62.511 13.165 42.320 1.00 26.36 827 VAL A CA 1
ATOM 991 C C . VAL A 1 127 ? 63.587 12.169 42.742 1.00 29.65 827 VAL A C 1
ATOM 992 O O . VAL A 1 127 ? 63.315 10.961 42.931 1.00 22.04 827 VAL A O 1
ATOM 996 N N . ALA A 1 128 ? 64.806 12.678 42.882 1.00 26.02 828 ALA A N 1
ATOM 997 C CA . ALA A 1 128 ? 65.923 11.872 43.345 1.00 34.74 828 ALA A CA 1
ATOM 998 C C . ALA A 1 128 ? 65.924 11.882 44.870 1.00 40.44 828 ALA A C 1
ATOM 999 O O . ALA A 1 128 ? 66.120 12.924 45.500 1.00 40.10 828 ALA A O 1
ATOM 1001 N N . GLN A 1 129 ? 65.693 10.710 45.452 1.00 43.98 829 GLN A N 1
ATOM 1002 C CA . GLN A 1 129 ? 65.382 10.585 46.871 1.00 50.50 829 GLN A CA 1
ATOM 1003 C C . GLN A 1 129 ? 66.604 10.714 47.770 1.00 57.36 829 GLN A C 1
ATOM 1004 O O . GLN A 1 129 ? 67.700 10.277 47.410 1.00 60.57 829 GLN A O 1
ATOM 1010 N N . LYS A 1 130 ? 66.404 11.316 48.941 1.00 65.25 830 LYS A N 1
ATOM 1011 C CA . LYS A 1 130 ? 67.493 11.532 49.899 1.00 77.51 830 LYS A CA 1
ATOM 1012 C C . LYS A 1 130 ? 67.262 10.782 51.217 1.00 83.99 830 LYS A C 1
ATOM 1013 O O . LYS A 1 130 ? 66.349 11.102 51.985 1.00 84.99 830 LYS A O 1
ATOM 1019 N N . VAL B 2 3 ? 55.319 48.918 46.666 1.00 45.88 6 VAL B N 1
ATOM 1020 C CA . VAL B 2 3 ? 55.111 48.254 45.375 1.00 50.94 6 VAL B CA 1
ATOM 1021 C C . VAL B 2 3 ? 56.311 47.452 44.834 1.00 49.64 6 VAL B C 1
ATOM 1022 O O . VAL B 2 3 ? 56.158 46.294 44.442 1.00 49.86 6 VAL B O 1
ATOM 1026 N N . GLU B 2 4 ? 57.495 48.059 44.808 1.00 44.47 7 GLU B N 1
ATOM 1027 C CA . GLU B 2 4 ? 58.676 47.400 44.235 1.00 49.70 7 GLU B CA 1
ATOM 1028 C C . GLU B 2 4 ? 59.046 46.017 44.821 1.00 42.47 7 GLU B C 1
ATOM 1029 O O . GLU B 2 4 ? 59.430 45.120 44.068 1.00 31.88 7 GLU B O 1
ATOM 1035 N N . PRO B 2 5 ? 58.962 45.844 46.157 1.00 43.10 8 PRO B N 1
ATOM 1036 C CA . PRO B 2 5 ? 59.258 44.499 46.666 1.00 41.04 8 PRO B CA 1
ATOM 1037 C C . PRO B 2 5 ? 58.247 43.442 46.185 1.00 43.77 8 PRO B C 1
ATOM 1038 O O . PRO B 2 5 ? 58.576 42.251 46.111 1.00 41.52 8 PRO B O 1
ATOM 1042 N N . TYR B 2 6 ? 57.042 43.883 45.831 1.00 43.17 9 TYR B N 1
ATOM 1043 C CA . TYR B 2 6 ? 56.025 42.973 45.310 1.00 39.29 9 TYR B CA 1
ATOM 1044 C C . TYR B 2 6 ? 56.251 42.625 43.834 1.00 42.12 9 TYR B C 1
ATOM 1045 O O . TYR B 2 6 ? 55.930 41.519 43.395 1.00 36.19 9 TYR B O 1
ATOM 1054 N N . ILE B 2 7 ? 56.822 43.561 43.079 1.00 38.88 10 ILE B N 1
ATOM 1055 C CA . ILE B 2 7 ? 57.304 43.260 41.736 1.00 33.72 10 ILE B CA 1
ATOM 1056 C C . ILE B 2 7 ? 58.410 42.215 41.832 1.00 35.45 10 ILE B C 1
ATOM 1057 O O . ILE B 2 7 ? 58.498 41.302 41.008 1.00 36.46 10 ILE B O 1
ATOM 1062 N N . ARG B 2 8 ? 59.232 42.333 42.868 1.00 35.97 11 ARG B N 1
ATOM 1063 C CA . ARG B 2 8 ? 60.323 41.392 43.090 1.00 42.06 11 ARG B CA 1
ATOM 1064 C C . ARG B 2 8 ? 59.809 39.973 43.347 1.00 38.27 11 ARG B C 1
ATOM 1065 O O . ARG B 2 8 ? 60.225 39.021 42.677 1.00 39.63 11 ARG B O 1
ATOM 1073 N N . LEU B 2 9 ? 58.912 39.836 44.321 1.00 31.45 12 LEU B N 1
ATOM 1074 C CA . LEU B 2 9 ? 58.301 38.539 44.628 1.00 32.27 12 LEU B CA 1
ATOM 1075 C C . LEU B 2 9 ? 57.603 37.937 43.407 1.00 25.10 12 LEU B C 1
ATOM 1076 O O . LEU B 2 9 ? 57.797 36.766 43.094 1.00 25.05 12 LEU B O 1
ATOM 1081 N N . PHE B 2 10 ? 56.817 38.751 42.710 1.00 21.29 13 PHE B N 1
ATOM 1082 C CA . PHE B 2 10 ? 56.081 38.283 41.548 1.00 24.74 13 PHE B CA 1
ATOM 1083 C C . PHE B 2 10 ? 56.988 37.768 40.435 1.00 32.11 13 PHE B C 1
ATOM 1084 O O . PHE B 2 10 ? 56.725 36.716 39.849 1.00 28.28 13 PHE B O 1
ATOM 1092 N N . GLU B 2 11 ? 58.041 38.524 40.125 1.00 33.70 14 GLU B N 1
ATOM 1093 C CA . GLU B 2 11 ? 58.891 38.193 38.984 1.00 33.50 14 GLU B CA 1
ATOM 1094 C C . GLU B 2 11 ? 59.766 36.980 39.247 1.00 28.29 14 GLU B C 1
ATOM 1095 O O . GLU B 2 11 ? 60.248 36.338 38.313 1.00 25.34 14 GLU B O 1
ATOM 1101 N N . ALA B 2 12 ? 59.930 36.659 40.525 1.00 27.71 15 ALA B N 1
ATOM 1102 C CA . ALA B 2 12 ? 60.606 35.436 40.943 1.00 31.67 15 ALA B CA 1
ATOM 1103 C C . ALA B 2 12 ? 59.760 34.163 40.752 1.00 34.06 15 ALA B C 1
ATOM 1104 O O . ALA B 2 12 ? 60.253 33.057 40.987 1.00 32.60 15 ALA B O 1
ATOM 1106 N N . ILE B 2 13 ? 58.490 34.297 40.369 1.00 27.76 16 ILE B N 1
ATOM 1107 C CA . ILE B 2 13 ? 57.739 33.097 39.999 1.00 30.25 16 ILE B CA 1
ATOM 1108 C C . ILE B 2 13 ? 58.361 32.507 38.736 1.00 28.21 16 ILE B C 1
ATOM 1109 O O . ILE B 2 13 ? 58.512 33.196 37.731 1.00 29.35 16 ILE B O 1
ATOM 1114 N N . PRO B 2 14 ? 58.747 31.227 38.789 1.00 31.81 17 PRO B N 1
ATOM 1115 C CA . PRO B 2 14 ? 59.417 30.657 37.613 1.00 29.94 17 PRO B CA 1
ATOM 1116 C C . PRO B 2 14 ? 58.492 30.631 36.401 1.00 32.39 17 PRO B C 1
ATOM 1117 O O . PRO B 2 14 ? 57.294 30.375 36.552 1.00 34.45 17 PRO B O 1
ATOM 1121 N N . ASP B 2 15 ? 59.054 30.915 35.226 1.00 31.76 18 ASP B N 1
ATOM 1122 C CA . ASP B 2 15 ? 58.301 31.014 33.977 1.00 33.63 18 ASP B CA 1
ATOM 1123 C C . ASP B 2 15 ? 58.072 29.653 33.313 1.00 41.12 18 ASP B C 1
ATOM 1124 O O . ASP B 2 15 ? 58.748 28.662 33.623 1.00 42.99 18 ASP B O 1
ATOM 1129 N N . ALA B 2 16 ? 57.122 29.618 32.384 1.00 37.39 19 ALA B N 1
ATOM 1130 C CA . ALA B 2 16 ? 56.820 28.403 31.645 1.00 41.00 19 ALA B CA 1
ATOM 1131 C C . ALA B 2 16 ? 56.167 28.753 30.316 1.00 42.26 19 ALA B C 1
ATOM 1132 O O . ALA B 2 16 ? 55.333 29.652 30.255 1.00 39.75 19 ALA B O 1
ATOM 1134 N N . GLU B 2 17 ? 56.549 28.054 29.250 1.00 48.70 20 GLU B N 1
ATOM 1135 C CA . GLU B 2 17 ? 55.873 28.227 27.964 1.00 62.13 20 GLU B CA 1
ATOM 1136 C C . GLU B 2 17 ? 54.471 27.629 28.011 1.00 56.62 20 GLU B C 1
ATOM 1137 O O . GLU B 2 17 ? 54.306 26.406 28.075 1.00 58.97 20 GLU B O 1
ATOM 1143 N N . THR B 2 18 ? 53.473 28.508 28.011 1.00 48.65 21 THR B N 1
ATOM 1144 C CA . THR B 2 18 ? 52.060 28.126 27.936 1.00 45.98 21 THR B CA 1
ATOM 1145 C C . THR B 2 18 ? 51.277 29.211 27.244 1.00 43.80 21 THR B C 1
ATOM 1146 O O . THR B 2 18 ? 51.800 30.293 26.962 1.00 44.32 21 THR B O 1
ATOM 1150 N N . GLU B 2 19 ? 50.006 28.919 26.995 1.00 51.20 22 GLU B N 1
ATOM 1151 C CA . GLU B 2 19 ? 49.067 29.925 26.517 1.00 54.17 22 GLU B CA 1
ATOM 1152 C C . GLU B 2 19 ? 48.895 31.026 27.558 1.00 42.47 22 GLU B C 1
ATOM 1153 O O . GLU B 2 19 ? 49.036 30.789 28.765 1.00 32.36 22 GLU B O 1
ATOM 1159 N N . LEU B 2 20 ? 48.592 32.231 27.084 1.00 47.02 23 LEU B N 1
ATOM 1160 C CA . LEU B 2 20 ? 48.221 33.324 27.974 1.00 46.37 23 LEU B CA 1
ATOM 1161 C C . LEU B 2 20 ? 46.832 33.050 28.528 1.00 38.07 23 LEU B C 1
ATOM 1162 O O . LEU B 2 20 ? 45.923 32.674 27.787 1.00 39.61 23 LEU B O 1
ATOM 1167 N N . ALA B 2 21 ? 46.660 33.228 29.829 1.00 31.70 24 ALA B N 1
ATOM 1168 C CA . ALA B 2 21 ? 45.318 33.142 30.396 1.00 36.06 24 ALA B CA 1
ATOM 1169 C C . ALA B 2 21 ? 44.573 34.469 30.186 1.00 39.11 24 ALA B C 1
ATOM 1170 O O . ALA B 2 21 ? 45.202 35.517 29.985 1.00 39.73 24 ALA B O 1
ATOM 1172 N N . THR B 2 22 ? 43.242 34.415 30.209 1.00 34.79 25 THR B N 1
ATOM 1173 C CA . THR B 2 22 ? 42.425 35.622 30.316 1.00 30.25 25 THR B CA 1
ATOM 1174 C C . THR B 2 22 ? 42.015 35.807 31.779 1.00 28.10 25 THR B C 1
ATOM 1175 O O . THR B 2 22 ? 41.277 35.000 32.327 1.00 32.05 25 THR B O 1
ATOM 1179 N N . PHE B 2 23 ? 42.482 36.878 32.408 1.00 34.32 26 PHE B N 1
ATOM 1180 C CA . PHE B 2 23 ? 42.212 37.087 33.824 1.00 30.72 26 PHE B CA 1
ATOM 1181 C C . PHE B 2 23 ? 40.836 37.672 34.111 1.00 28.74 26 PHE B C 1
ATOM 1182 O O . PHE B 2 23 ? 40.218 38.321 33.266 1.00 28.59 26 PHE B O 1
ATOM 1190 N N . TYR B 2 24 ? 40.360 37.418 35.323 1.00 25.72 27 TYR B N 1
ATOM 1191 C CA . TYR B 2 24 ? 39.082 37.927 35.767 1.00 28.68 27 TYR B CA 1
ATOM 1192 C C . TYR B 2 24 ? 39.240 39.355 36.284 1.00 23.81 27 TYR B C 1
ATOM 1193 O O . TYR B 2 24 ? 39.790 39.582 37.359 1.00 18.04 27 TYR B O 1
ATOM 1202 N N . ASP B 2 25 ? 38.751 40.307 35.497 1.00 27.53 28 ASP B N 1
ATOM 1203 C CA . ASP B 2 25 ? 38.752 41.720 35.864 1.00 28.44 28 ASP B CA 1
ATOM 1204 C C . ASP B 2 25 ? 37.596 42.086 36.793 1.00 33.14 28 ASP B C 1
ATOM 1205 O O . ASP B 2 25 ? 36.609 42.703 36.366 1.00 34.89 28 ASP B O 1
ATOM 1210 N N . ALA B 2 26 ? 37.724 41.717 38.064 1.00 27.11 29 ALA B N 1
ATOM 1211 C CA . ALA B 2 26 ? 36.682 42.006 39.043 1.00 30.53 29 ALA B CA 1
ATOM 1212 C C . ALA B 2 26 ? 36.459 43.519 39.239 1.00 38.98 29 ALA B C 1
ATOM 1213 O O . ALA B 2 26 ? 37.384 44.326 39.100 1.00 34.30 29 ALA B O 1
ATOM 1215 N N . ASP B 2 27 ? 35.227 43.892 39.576 1.00 33.85 30 ASP B N 1
ATOM 1216 C CA . ASP B 2 27 ? 34.850 45.292 39.604 1.00 37.41 30 ASP B CA 1
ATOM 1217 C C . ASP B 2 27 ? 33.790 45.544 40.669 1.00 32.99 30 ASP B C 1
ATOM 1218 O O . ASP B 2 27 ? 33.315 44.612 41.301 1.00 30.78 30 ASP B O 1
ATOM 1223 N N . LEU B 2 28 ? 33.417 46.809 40.852 1.00 29.32 31 LEU B N 1
ATOM 1224 C CA . LEU B 2 28 ? 32.359 47.177 41.788 1.00 33.64 31 LEU B CA 1
ATOM 1225 C C . LEU B 2 28 ? 31.038 46.526 41.381 1.00 33.56 31 LEU B C 1
ATOM 1226 O O . LEU B 2 28 ? 30.169 46.277 42.219 1.00 32.61 31 LEU B O 1
ATOM 1231 N N . ASP B 2 29 ? 30.917 46.224 40.092 1.00 32.18 32 ASP B N 1
ATOM 1232 C CA . ASP B 2 29 ? 29.742 45.561 39.532 1.00 40.44 32 ASP B CA 1
ATOM 1233 C C . ASP B 2 29 ? 29.683 44.062 39.820 1.00 36.75 32 ASP B C 1
ATOM 1234 O O . ASP B 2 29 ? 28.607 43.467 39.808 1.00 39.49 32 ASP B O 1
ATOM 1239 N N . THR B 2 30 ? 30.839 43.452 40.059 1.00 36.31 33 THR B N 1
ATOM 1240 C CA . THR B 2 30 ? 30.947 41.996 40.120 1.00 35.77 33 THR B CA 1
ATOM 1241 C C . THR B 2 30 ? 31.314 41.469 41.514 1.00 31.60 33 THR B C 1
ATOM 1242 O O . THR B 2 30 ? 31.803 42.214 42.365 1.00 28.14 33 THR B O 1
ATOM 1246 N N . LEU B 2 31 ? 31.067 40.181 41.741 1.00 28.77 34 LEU B N 1
ATOM 1247 C CA . LEU B 2 31 ? 31.507 39.533 42.967 1.00 28.71 34 LEU B CA 1
ATOM 1248 C C . LEU B 2 31 ? 33.020 39.535 43.018 1.00 30.20 34 LEU B C 1
ATOM 1249 O O . LEU B 2 31 ? 33.678 39.154 42.058 1.00 29.76 34 LEU B O 1
ATOM 1254 N N . PRO B 2 32 ? 33.580 39.969 44.146 1.00 26.65 35 PRO B N 1
ATOM 1255 C CA . PRO B 2 32 ? 35.020 39.823 44.291 1.00 26.96 35 PRO B CA 1
ATOM 1256 C C . PRO B 2 32 ? 35.371 38.336 44.322 1.00 28.24 35 PRO B C 1
ATOM 1257 O O . PRO B 2 32 ? 34.560 37.505 44.745 1.00 22.45 35 PRO B O 1
ATOM 1261 N N . PRO B 2 33 ? 36.568 37.986 43.849 1.00 28.93 36 PRO B N 1
ATOM 1262 C CA . PRO B 2 33 ? 36.969 36.572 43.912 1.00 29.14 36 PRO B CA 1
ATOM 1263 C C . PRO B 2 33 ? 37.484 36.238 45.310 1.00 26.82 36 PRO B C 1
ATOM 1264 O O . PRO B 2 33 ? 37.724 37.162 46.098 1.00 27.21 36 PRO B O 1
ATOM 1268 N N . ARG B 2 34 ? 37.628 34.954 45.622 1.00 25.18 37 ARG B N 1
ATOM 1269 C CA . ARG B 2 34 ? 38.198 34.551 46.900 1.00 24.65 37 ARG B CA 1
ATOM 1270 C C . ARG B 2 34 ? 39.584 35.172 47.057 1.00 25.73 37 ARG B C 1
ATOM 1271 O O . ARG B 2 34 ? 40.372 35.254 46.097 1.00 22.42 37 ARG B O 1
ATOM 1287 N N . PHE B 2 36 ? 43.088 35.334 49.614 1.00 17.91 39 PHE B N 1
ATOM 1288 C CA . PHE B 2 36 ? 43.802 34.680 50.694 1.00 20.41 39 PHE B CA 1
ATOM 1289 C C . PHE B 2 36 ? 45.020 35.485 51.137 1.00 22.06 39 PHE B C 1
ATOM 1290 O O . PHE B 2 36 ? 45.741 36.041 50.306 1.00 22.21 39 PHE B O 1
ATOM 1298 N N . LEU B 2 37 ? 45.233 35.541 52.453 1.00 24.40 40 LEU B N 1
ATOM 1299 C CA . LEU B 2 37 ? 46.444 36.127 53.044 1.00 26.10 40 LEU B CA 1
ATOM 1300 C C . LEU B 2 37 ? 47.633 35.198 52.799 1.00 26.62 40 LEU B C 1
ATOM 1301 O O . LEU B 2 37 ? 47.430 34.022 52.484 1.00 29.00 40 LEU B O 1
ATOM 1306 N N . PRO B 2 38 ? 48.874 35.709 52.959 1.00 25.71 41 PRO B N 1
ATOM 1307 C CA . PRO B 2 38 ? 50.070 34.868 52.758 1.00 27.91 41 PRO B CA 1
ATOM 1308 C C . PRO B 2 38 ? 50.132 33.640 53.663 1.00 26.76 41 PRO B C 1
ATOM 1309 O O . PRO B 2 38 ? 50.927 32.748 53.388 1.00 41.83 41 PRO B O 1
ATOM 1313 N N . SER B 2 39 ? 49.344 33.600 54.732 1.00 28.51 42 SER B N 1
ATOM 1314 C CA . SER B 2 39 ? 49.335 32.430 55.616 1.00 32.55 42 SER B CA 1
ATOM 1315 C C . SER B 2 39 ? 48.439 31.330 55.057 1.00 34.31 42 SER B C 1
ATOM 1316 O O . SER B 2 39 ? 48.472 30.200 55.528 1.00 38.97 42 SER B O 1
ATOM 1319 N N . GLY B 2 40 ? 47.622 31.675 54.066 1.00 28.58 43 GLY B N 1
ATOM 1320 C CA . GLY B 2 40 ? 46.658 30.736 53.529 1.00 32.51 43 GLY B CA 1
ATOM 1321 C C . GLY B 2 40 ? 45.259 30.981 54.063 1.00 31.62 43 GLY B C 1
ATOM 1322 O O . GLY B 2 40 ? 44.297 30.384 53.588 1.00 34.86 43 GLY B O 1
ATOM 1323 N N . ASP B 2 41 ? 45.146 31.861 55.052 1.00 27.93 44 ASP B N 1
ATOM 1324 C CA . ASP B 2 41 ? 43.849 32.214 55.610 1.00 27.16 44 ASP B CA 1
ATOM 1325 C C . ASP B 2 41 ? 42.978 32.976 54.599 1.00 27.28 44 ASP B C 1
ATOM 1326 O O . ASP B 2 41 ? 43.465 33.816 53.830 1.00 24.56 44 ASP B O 1
ATOM 1331 N N . LEU B 2 42 ? 41.695 32.643 54.594 1.00 27.76 45 LEU B N 1
ATOM 1332 C CA . LEU B 2 42 ? 40.705 33.341 53.793 1.00 30.39 45 LEU B CA 1
ATOM 1333 C C . LEU B 2 42 ? 40.597 34.780 54.288 1.00 31.17 45 LEU B C 1
ATOM 1334 O O . LEU B 2 42 ? 40.533 35.031 55.499 1.00 29.47 45 LEU B O 1
ATOM 1339 N N . TYR B 2 43 ? 40.592 35.723 53.353 1.00 20.27 46 TYR B N 1
ATOM 1340 C CA . TYR B 2 43 ? 40.321 37.114 53.700 1.00 29.03 46 TYR B CA 1
ATOM 1341 C C . TYR B 2 43 ? 38.956 37.514 53.139 1.00 26.30 46 TYR B C 1
ATOM 1342 O O . TYR B 2 43 ? 38.737 37.473 51.927 1.00 26.05 46 TYR B O 1
ATOM 1351 N N . THR B 2 44 ? 38.036 37.899 54.009 1.00 27.97 47 THR B N 1
ATOM 1352 C CA . THR B 2 44 ? 36.701 38.266 53.548 1.00 25.79 47 THR B CA 1
ATOM 1353 C C . THR B 2 44 ? 36.545 39.786 53.467 1.00 21.03 47 THR B C 1
ATOM 1354 O O . THR B 2 44 ? 36.522 40.456 54.496 1.00 20.39 47 THR B O 1
ATOM 1358 N N . PRO B 2 45 ? 36.424 40.331 52.244 1.00 24.75 48 PRO B N 1
ATOM 1359 C CA . PRO B 2 45 ? 36.318 41.793 52.090 1.00 29.14 48 PRO B CA 1
ATOM 1360 C C . PRO B 2 45 ? 34.944 42.294 52.543 1.00 25.02 48 PRO B C 1
ATOM 1361 O O . PRO B 2 45 ? 34.003 41.513 52.538 1.00 29.87 48 PRO B O 1
ATOM 1365 N N . PRO B 2 46 ? 34.834 43.569 52.952 1.00 31.44 49 PRO B N 1
ATOM 1366 C CA . PRO B 2 46 ? 33.529 44.101 53.380 1.00 30.21 49 PRO B CA 1
ATOM 1367 C C . PRO B 2 46 ? 32.735 44.666 52.200 1.00 30.17 49 PRO B C 1
ATOM 1368 O O . PRO B 2 46 ? 31.655 45.213 52.378 1.00 33.14 49 PRO B O 1
ATOM 1372 N N . GLY B 2 47 ? 33.280 44.524 51.000 1.00 29.78 50 GLY B N 1
ATOM 1373 C CA . GLY B 2 47 ? 32.610 44.955 49.790 1.00 20.65 50 GLY B CA 1
ATOM 1374 C C . GLY B 2 47 ? 33.371 44.439 48.584 1.00 20.24 50 GLY B C 1
ATOM 1375 O O . GLY B 2 47 ? 34.239 43.582 48.721 1.00 24.68 50 GLY B O 1
ATOM 1376 N N . PRO B 2 48 ? 33.046 44.954 47.393 1.00 22.70 51 PRO B N 1
ATOM 1377 C CA . PRO B 2 48 ? 33.688 44.524 46.144 1.00 17.13 51 PRO B CA 1
ATOM 1378 C C . PRO B 2 48 ? 35.088 45.092 45.987 1.00 23.27 51 PRO B C 1
ATOM 1379 O O . PRO B 2 48 ? 35.496 45.989 46.741 1.00 21.43 51 PRO B O 1
ATOM 1383 N N . VAL B 2 49 ? 35.809 44.600 44.984 1.00 21.33 52 VAL B N 1
ATOM 1384 C CA . VAL B 2 49 ? 37.145 45.102 44.721 1.00 19.94 52 VAL B CA 1
ATOM 1385 C C . VAL B 2 49 ? 37.293 45.565 43.278 1.00 23.91 52 VAL B C 1
ATOM 1386 O O . VAL B 2 49 ? 36.475 45.250 42.415 1.00 22.33 52 VAL B O 1
ATOM 1390 N N . ARG B 2 50 ? 38.353 46.325 43.032 1.00 22.06 53 ARG B N 1
ATOM 1391 C CA . ARG B 2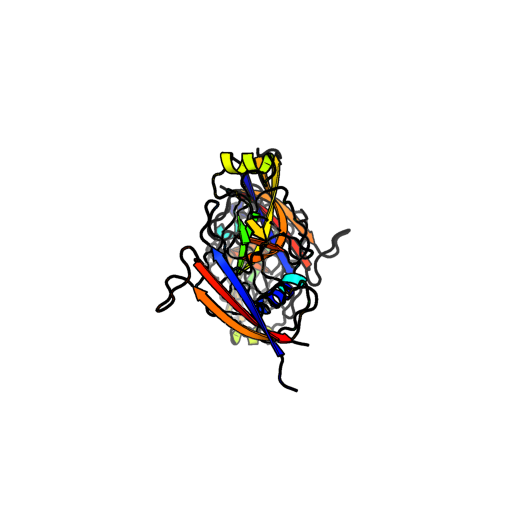 50 ? 38.771 46.680 41.685 1.00 23.17 53 ARG B CA 1
ATOM 1392 C C . ARG B 2 50 ? 40.244 46.303 41.574 1.00 26.64 53 ARG B C 1
ATOM 1393 O O . ARG B 2 50 ? 40.985 46.366 42.563 1.00 21.36 53 ARG B O 1
ATOM 1401 N N . LEU B 2 51 ? 40.676 45.913 40.382 1.00 26.65 54 LEU B N 1
ATOM 1402 C CA . LEU B 2 51 ? 42.053 45.477 40.203 1.00 23.67 54 LEU B CA 1
ATOM 1403 C C . LEU B 2 51 ? 42.802 46.393 39.254 1.00 27.98 54 LEU B C 1
ATOM 1404 O O . LEU B 2 51 ? 42.231 46.909 38.286 1.00 26.49 54 LEU B O 1
ATOM 1409 N N . GLU B 2 52 ? 44.078 46.610 39.552 1.00 25.17 55 GLU B N 1
ATOM 1410 C CA . GLU B 2 52 ? 44.967 47.303 38.637 1.00 20.97 55 GLU B CA 1
ATOM 1411 C C . GLU B 2 52 ? 46.175 46.422 38.358 1.00 26.55 55 GLU B C 1
ATOM 1412 O O . GLU B 2 52 ? 46.982 46.138 39.258 1.00 25.26 55 GLU B O 1
ATOM 1418 N N . GLU B 2 53 ? 46.292 45.986 37.110 1.00 25.88 56 GLU B N 1
ATOM 1419 C CA . GLU B 2 53 ? 47.396 45.138 36.707 1.00 29.29 56 GLU B CA 1
ATOM 1420 C C . GLU B 2 53 ? 48.713 45.906 36.695 1.00 30.82 56 GLU B C 1
ATOM 1421 O O . GLU B 2 53 ? 48.810 47.007 36.138 1.00 31.06 56 GLU B O 1
ATOM 1427 N N . ILE B 2 54 ? 49.734 45.316 37.304 1.00 30.70 57 ILE B N 1
ATOM 1428 C CA . ILE B 2 54 ? 51.047 45.941 37.340 1.00 30.18 57 ILE B CA 1
ATOM 1429 C C . ILE B 2 54 ? 52.009 45.231 36.404 1.00 30.10 57 ILE B C 1
ATOM 1430 O O . ILE B 2 54 ? 52.686 45.866 35.601 1.00 32.96 57 ILE B O 1
ATOM 1435 N N . LYS B 2 55 ? 52.061 43.907 36.512 1.00 28.62 58 LYS B N 1
ATOM 1436 C CA . LYS B 2 55 ? 52.877 43.080 35.635 1.00 31.39 58 LYS B CA 1
ATOM 1437 C C . LYS B 2 55 ? 52.084 41.826 35.314 1.00 35.55 58 LYS B C 1
ATOM 1438 O O . LYS B 2 55 ? 51.169 41.461 36.050 1.00 29.48 58 LYS B O 1
ATOM 1444 N N . ARG B 2 56 ? 52.432 41.145 34.230 1.00 39.29 59 ARG B N 1
ATOM 1445 C CA . ARG B 2 56 ? 51.828 39.841 33.974 1.00 34.09 59 ARG B CA 1
ATOM 1446 C C . ARG B 2 56 ? 52.810 38.854 33.361 1.00 33.47 59 ARG B C 1
ATOM 1447 O O . ARG B 2 56 ? 53.757 39.227 32.661 1.00 26.08 59 ARG B O 1
ATOM 1455 N N . LYS B 2 57 ? 52.599 37.583 33.659 1.00 35.02 60 LYS B N 1
ATOM 1456 C CA . LYS B 2 57 ? 53.334 36.527 32.970 1.00 37.50 60 LYS B CA 1
ATOM 1457 C C . LYS B 2 57 ? 52.311 35.845 32.077 1.00 36.99 60 LYS B C 1
ATOM 1458 O O . LYS B 2 57 ? 51.478 36.518 31.474 1.00 35.40 60 LYS B O 1
ATOM 1464 N N . ARG B 2 58 ? 52.339 34.526 31.985 1.00 34.01 61 ARG B N 1
ATOM 1465 C CA . ARG B 2 58 ? 51.352 33.874 31.136 1.00 32.02 61 ARG B CA 1
ATOM 1466 C C . ARG B 2 58 ? 50.082 33.487 31.912 1.00 31.08 61 ARG B C 1
ATOM 1467 O O . ARG B 2 58 ? 48.958 33.751 31.467 1.00 29.25 61 ARG B O 1
ATOM 1475 N N . ARG B 2 59 ? 50.280 32.913 33.093 1.00 34.15 62 ARG B N 1
ATOM 1476 C CA . ARG B 2 59 ? 49.208 32.280 33.858 1.00 31.24 62 ARG B CA 1
ATOM 1477 C C . ARG B 2 59 ? 48.933 32.974 35.191 1.00 29.82 62 ARG B C 1
ATOM 1478 O O . ARG B 2 59 ? 47.977 32.646 35.899 1.00 28.76 62 ARG B O 1
ATOM 1486 N N . VAL B 2 60 ? 49.790 33.932 35.523 1.00 21.47 63 VAL B N 1
ATOM 1487 C CA . VAL B 2 60 ? 49.634 34.729 36.729 1.00 23.40 63 VAL B CA 1
ATOM 1488 C C . VAL B 2 60 ? 49.907 36.191 36.387 1.00 30.49 63 VAL B C 1
ATOM 1489 O O . VAL B 2 60 ? 50.633 36.496 35.431 1.00 27.12 63 VAL B O 1
ATOM 1493 N N . ARG B 2 61 ? 49.298 37.094 37.148 1.00 23.38 64 ARG B N 1
ATOM 1494 C CA . ARG B 2 61 ? 49.598 38.505 37.017 1.00 22.02 64 ARG B CA 1
ATOM 1495 C C . ARG B 2 61 ? 49.717 39.107 38.402 1.00 25.24 64 ARG B C 1
ATOM 1496 O O . ARG B 2 61 ? 49.246 38.519 39.379 1.00 26.03 64 ARG B O 1
ATOM 1504 N N . LEU B 2 62 ? 50.388 40.254 38.473 1.00 24.79 65 LEU B N 1
ATOM 1505 C CA . LEU B 2 62 ? 50.486 41.055 39.689 1.00 21.29 65 LEU B CA 1
ATOM 1506 C C . LEU B 2 62 ? 49.440 42.168 39.625 1.00 25.92 65 LEU B C 1
ATOM 1507 O O . LEU B 2 62 ? 49.284 42.841 38.595 1.00 21.22 65 LEU B O 1
ATOM 1512 N N . VAL B 2 63 ? 48.695 42.355 40.706 1.00 25.46 66 VAL B N 1
ATOM 1513 C CA . VAL B 2 63 ? 47.688 43.409 40.712 1.00 23.70 66 VAL B CA 1
ATOM 1514 C C . VAL B 2 63 ? 47.733 44.201 41.998 1.00 22.41 66 VAL B C 1
ATOM 1515 O O . VAL B 2 63 ? 48.192 43.711 43.033 1.00 24.17 66 VAL B O 1
ATOM 1519 N N . LYS B 2 64 ? 47.271 45.441 41.906 1.00 22.47 67 LYS B N 1
ATOM 1520 C CA . LYS B 2 64 ? 46.948 46.220 43.081 1.00 26.16 67 LYS B CA 1
ATOM 1521 C C . LYS B 2 64 ? 45.449 46.035 43.316 1.00 24.66 67 LYS B C 1
ATOM 1522 O O . LYS B 2 64 ? 44.634 46.294 42.429 1.00 21.45 67 LYS B O 1
ATOM 1528 N N . VAL B 2 65 ? 45.081 45.554 44.494 1.00 21.86 68 VAL B N 1
ATOM 1529 C CA . VAL B 2 65 ? 43.679 45.302 44.770 1.00 22.23 68 VAL B CA 1
ATOM 1530 C C . VAL B 2 65 ? 43.102 46.428 45.620 1.00 27.88 68 VAL B C 1
ATOM 1531 O O . VAL B 2 65 ? 43.555 46.649 46.742 1.00 24.47 68 VAL B O 1
ATOM 1535 N N . SER B 2 66 ? 42.098 47.124 45.093 1.00 25.59 69 SER B N 1
ATOM 1536 C CA . SER B 2 66 ? 41.414 48.167 45.856 1.00 22.35 69 SER B CA 1
ATOM 1537 C C . SER B 2 66 ? 40.136 47.616 46.462 1.00 17.73 69 SER B C 1
ATOM 1538 O O . SER B 2 66 ? 39.266 47.117 45.757 1.00 22.67 69 SER B O 1
ATOM 1541 N N . ILE B 2 67 ? 40.032 47.713 47.778 1.00 20.28 70 ILE B N 1
ATOM 1542 C CA . ILE B 2 67 ? 38.934 47.103 48.508 1.00 23.95 70 ILE B CA 1
ATOM 1543 C C . ILE B 2 67 ? 37.906 48.143 48.939 1.00 25.12 70 ILE B C 1
ATOM 1544 O O . ILE B 2 67 ? 38.223 49.054 49.694 1.00 26.92 70 ILE B O 1
ATOM 1549 N N . TYR B 2 68 ? 36.671 47.992 48.471 1.00 25.12 71 TYR B N 1
ATOM 1550 C CA . TYR B 2 68 ? 35.639 48.985 48.739 1.00 32.95 71 TYR B CA 1
ATOM 1551 C C . TYR B 2 68 ? 34.618 48.520 49.766 1.00 31.36 71 TYR B C 1
ATOM 1552 O O . TYR B 2 68 ? 34.477 47.329 50.032 1.00 28.76 71 TYR B O 1
ATOM 1561 N N . ARG B 2 69 ? 33.918 49.495 50.333 1.00 32.70 72 ARG B N 1
ATOM 1562 C CA . ARG B 2 69 ? 32.790 49.274 51.219 1.00 34.29 72 ARG B CA 1
ATOM 1563 C C . ARG B 2 69 ? 31.663 50.219 50.786 1.00 33.79 72 ARG B C 1
ATOM 1564 O O . ARG B 2 69 ? 31.925 51.322 50.301 1.00 37.81 72 ARG B O 1
ATOM 1572 N N . PHE B 2 70 ? 30.415 49.790 50.947 1.00 32.20 73 PHE B N 1
ATOM 1573 C CA . PHE B 2 70 ? 29.272 50.637 50.625 1.00 37.57 73 PHE B CA 1
ATOM 1574 C C . PHE B 2 70 ? 28.861 51.457 51.845 1.00 44.85 73 PHE B C 1
ATOM 1575 O O . PHE B 2 70 ? 28.913 50.964 52.972 1.00 48.66 73 PHE B O 1
ATOM 1583 N N . GLU B 2 71 ? 28.460 52.706 51.614 1.00 44.27 74 GLU B N 1
ATOM 1584 C CA . GLU B 2 71 ? 27.991 53.585 52.684 1.00 48.22 74 GLU B CA 1
ATOM 1585 C C . GLU B 2 71 ? 26.830 54.461 52.192 1.00 44.52 74 GLU B C 1
ATOM 1586 O O . GLU B 2 71 ? 26.777 54.838 51.018 1.00 44.41 74 GLU B O 1
ATOM 1592 N N . HIS B 2 72 ? 25.892 54.771 53.081 1.00 43.14 75 HIS B N 1
ATOM 1593 C CA . HIS B 2 72 ? 24.741 55.580 52.699 1.00 52.15 75 HIS B CA 1
ATOM 1594 C C . HIS B 2 72 ? 24.917 56.993 53.241 1.00 60.04 75 HIS B C 1
ATOM 1595 O O . HIS B 2 72 ? 24.276 57.386 54.213 1.00 58.32 75 HIS B O 1
ATOM 1602 N N . VAL B 2 73 ? 25.802 57.743 52.593 1.00 67.34 76 VAL B N 1
ATOM 1603 C CA . VAL B 2 73 ? 26.135 59.103 52.994 1.00 73.06 76 VAL B CA 1
ATOM 1604 C C . VAL B 2 73 ? 25.070 60.113 52.563 1.00 68.23 76 VAL B C 1
ATOM 1605 O O . VAL B 2 73 ? 23.934 59.749 52.247 1.00 66.56 76 VAL B O 1
ATOM 1609 N N . GLY B 2 74 ? 25.446 61.383 52.540 1.00 68.36 77 GLY B N 1
ATOM 1610 C CA . GLY B 2 74 ? 24.519 62.424 52.138 1.00 74.56 77 GLY B CA 1
ATOM 1611 C C . GLY B 2 74 ? 24.058 62.300 50.695 1.00 70.75 77 GLY B C 1
ATOM 1612 O O . GLY B 2 74 ? 22.950 62.709 50.351 1.00 74.25 77 GLY B O 1
ATOM 1613 N N . LEU B 2 75 ? 24.901 61.727 49.845 1.00 59.50 78 LEU B N 1
ATOM 1614 C CA . LEU B 2 75 ? 24.613 61.689 48.418 1.00 62.32 78 LEU B CA 1
ATOM 1615 C C . LEU B 2 75 ? 23.981 60.358 47.998 1.00 61.85 78 LEU B C 1
ATOM 1616 O O . LEU B 2 75 ? 23.978 59.993 46.819 1.00 62.37 78 LEU B O 1
ATOM 1621 N N . GLY B 2 76 ? 23.432 59.638 48.970 1.00 57.05 79 GLY B N 1
ATOM 1622 C CA . GLY B 2 76 ? 22.874 58.327 48.707 1.00 48.98 79 GLY B CA 1
ATOM 1623 C C . GLY B 2 76 ? 23.941 57.253 48.803 1.00 50.95 79 GLY B C 1
ATOM 1624 O O . GLY B 2 76 ? 24.986 57.449 49.438 1.00 46.28 79 GLY B O 1
ATOM 1625 N N . LEU B 2 77 ? 23.682 56.119 48.159 1.00 49.54 80 LEU B N 1
ATOM 1626 C CA . LEU B 2 77 ? 24.556 54.967 48.259 1.00 48.77 80 LEU B CA 1
ATOM 1627 C C . LEU B 2 77 ? 25.859 55.167 47.495 1.00 48.84 80 LEU B C 1
ATOM 1628 O O . LEU B 2 77 ? 25.862 55.531 46.317 1.00 52.66 80 LEU B O 1
ATOM 1633 N N . ALA B 2 78 ? 26.972 54.916 48.170 1.00 39.64 81 ALA B N 1
ATOM 1634 C CA . ALA B 2 78 ? 28.277 55.078 47.542 1.00 36.22 81 ALA B CA 1
ATOM 1635 C C . ALA B 2 78 ? 29.168 53.876 47.814 1.00 29.80 81 ALA B C 1
ATOM 1636 O O . ALA B 2 78 ? 29.130 53.300 48.906 1.00 28.42 81 ALA B O 1
ATOM 1638 N N . ALA B 2 79 ? 29.941 53.484 46.806 1.00 27.50 82 ALA B N 1
ATOM 1639 C CA . ALA B 2 79 ? 31.070 52.581 47.020 1.00 32.03 82 ALA B CA 1
ATOM 1640 C C . ALA B 2 79 ? 32.260 53.455 47.351 1.00 30.75 82 ALA B C 1
ATOM 1641 O O . ALA B 2 79 ? 32.625 54.337 46.570 1.00 24.72 82 ALA B O 1
ATOM 1643 N N . ARG B 2 80 ? 32.864 53.199 48.504 1.00 33.80 83 ARG B N 1
ATOM 1644 C CA . ARG B 2 80 ? 33.928 54.050 49.029 1.00 37.10 83 ARG B CA 1
ATOM 1645 C C . ARG B 2 80 ? 35.168 53.216 49.379 1.00 29.11 83 ARG B C 1
ATOM 1646 O O . ARG B 2 80 ? 35.039 52.125 49.916 1.00 27.37 83 ARG B O 1
ATOM 1654 N N . PRO B 2 81 ? 36.377 53.726 49.078 1.00 34.64 84 PRO B N 1
ATOM 1655 C CA . PRO B 2 81 ? 37.597 52.932 49.325 1.00 29.31 84 PRO B CA 1
ATOM 1656 C C . PRO B 2 81 ? 37.777 52.557 50.794 1.00 27.84 84 PRO B C 1
ATOM 1657 O O . PRO B 2 81 ? 37.586 53.403 51.676 1.00 23.21 84 PRO B O 1
ATOM 1661 N N . TYR B 2 82 ? 38.129 51.297 51.053 1.00 25.49 85 TYR B N 1
ATOM 1662 C CA . TYR B 2 82 ? 38.289 50.819 52.419 1.00 21.21 85 TYR B CA 1
ATOM 1663 C C . TYR B 2 82 ? 39.724 50.377 52.697 1.00 24.65 85 TYR B C 1
ATOM 1664 O O . TYR B 2 82 ? 40.267 50.609 53.779 1.00 27.03 85 TYR B O 1
ATOM 1673 N N . ALA B 2 83 ? 40.334 49.717 51.720 1.00 25.88 86 ALA B N 1
ATOM 1674 C CA . ALA B 2 83 ? 41.675 49.175 51.900 1.00 23.74 86 ALA B CA 1
ATOM 1675 C C . ALA B 2 83 ? 42.328 48.815 50.579 1.00 27.03 86 ALA B C 1
ATOM 1676 O O . ALA B 2 83 ? 41.708 48.870 49.504 1.00 21.46 86 ALA B O 1
ATOM 1678 N N . TYR B 2 84 ? 43.594 48.441 50.667 1.00 25.45 87 TYR B N 1
ATOM 1679 C CA . TYR B 2 84 ? 44.322 48.005 49.490 1.00 29.68 87 TYR B CA 1
ATOM 1680 C C . TYR B 2 84 ? 45.386 46.956 49.845 1.00 30.78 87 TYR B C 1
ATOM 1681 O O . TYR B 2 84 ? 45.873 46.882 50.981 1.00 21.89 87 TYR B O 1
ATOM 1690 N N . ALA B 2 85 ? 45.732 46.148 48.853 1.00 25.64 88 ALA B N 1
ATOM 1691 C CA . ALA B 2 85 ? 46.739 45.125 49.009 1.00 26.52 88 ALA B CA 1
ATOM 1692 C C . ALA B 2 85 ? 47.303 44.779 47.652 1.00 23.68 88 ALA B C 1
ATOM 1693 O O . ALA B 2 85 ? 46.594 44.789 46.642 1.00 20.04 88 ALA B O 1
ATOM 1695 N N . TYR B 2 86 ? 48.593 44.485 47.629 1.00 26.27 89 TYR B N 1
ATOM 1696 C CA . TYR B 2 86 ? 49.193 43.933 46.436 1.00 18.37 89 TYR B CA 1
ATOM 1697 C C . TYR B 2 86 ? 48.985 42.435 46.474 1.00 22.76 89 TYR B C 1
ATOM 1698 O O . TYR B 2 86 ? 48.935 41.826 47.547 1.00 23.22 89 TYR B O 1
ATOM 1707 N N . ALA B 2 87 ? 48.823 41.846 45.302 1.00 18.53 90 ALA B N 1
ATOM 1708 C CA . ALA B 2 87 ? 48.527 40.438 45.230 1.00 17.71 90 ALA B CA 1
ATOM 1709 C C . ALA B 2 87 ? 48.940 39.880 43.882 1.00 20.99 90 ALA B C 1
ATOM 1710 O O . ALA B 2 87 ? 49.151 40.641 42.926 1.00 20.84 90 ALA B O 1
ATOM 1712 N N . TRP B 2 88 ? 49.044 38.552 43.803 1.00 14.30 91 TRP B N 1
ATOM 1713 C CA . TRP B 2 88 ? 49.069 37.895 42.496 1.00 17.23 91 TRP B CA 1
ATOM 1714 C C . TRP B 2 88 ? 47.741 37.188 42.275 1.00 16.82 91 TRP B C 1
ATOM 1715 O O . TRP B 2 88 ? 47.088 36.771 43.228 1.00 18.44 91 TRP B O 1
ATOM 1726 N N . GLN B 2 89 ? 47.325 37.118 41.017 1.00 15.77 92 GLN B N 1
ATOM 1727 C CA . GLN B 2 89 ? 46.075 36.497 40.649 1.00 22.63 92 GLN B CA 1
ATOM 1728 C C . GLN B 2 89 ? 46.375 35.383 39.656 1.00 22.22 92 GLN B C 1
ATOM 1729 O O . GLN B 2 89 ? 47.224 35.546 38.787 1.00 19.15 92 GLN B O 1
ATOM 1735 N N . GLY B 2 90 ? 45.681 34.256 39.783 1.00 21.11 93 GLY B N 1
ATOM 1736 C CA . GLY B 2 90 ? 45.897 33.135 38.888 1.00 23.04 93 GLY B CA 1
ATOM 1737 C C . GLY B 2 90 ? 44.753 32.916 37.909 1.00 29.21 93 GLY B C 1
ATOM 1738 O O . GLY B 2 90 ? 43.866 33.761 37.779 1.00 27.69 93 GLY B O 1
ATOM 1739 N N . ASP B 2 91 ? 44.762 31.775 37.223 1.00 24.61 94 ASP B N 1
ATOM 1740 C CA . ASP B 2 91 ? 43.775 31.545 36.182 1.00 21.47 94 ASP B CA 1
ATOM 1741 C C . ASP B 2 91 ? 42.410 31.002 36.647 1.00 24.30 94 ASP B C 1
ATOM 1742 O O . ASP B 2 91 ? 41.559 30.715 35.823 1.00 31.08 94 ASP B O 1
ATOM 1747 N N . ASN B 2 92 ? 42.220 30.849 37.952 1.00 23.20 95 ASN B N 1
ATOM 1748 C CA . ASN B 2 92 ? 40.895 30.637 38.528 1.00 24.55 95 ASN B CA 1
ATOM 1749 C C . ASN B 2 92 ? 40.348 31.959 39.054 1.00 20.65 95 ASN B C 1
ATOM 1750 O O . ASN B 2 92 ? 39.288 31.994 39.684 1.00 24.18 95 ASN B O 1
ATOM 1755 N N . GLY B 2 93 ? 41.104 33.030 38.838 1.00 22.05 96 GLY B N 1
ATOM 1756 C CA . GLY B 2 93 ? 40.714 34.359 39.279 1.00 24.82 96 GLY B CA 1
ATOM 1757 C C . GLY B 2 93 ? 41.010 34.666 40.736 1.00 26.30 96 GLY B C 1
ATOM 1758 O O . GLY B 2 93 ? 40.708 35.758 41.204 1.00 15.28 96 GLY B O 1
ATOM 1759 N N . ILE B 2 94 ? 41.604 33.713 41.452 1.00 27.27 97 ILE B N 1
ATOM 1760 C CA . ILE B 2 94 ? 41.814 33.851 42.899 1.00 24.92 97 ILE B CA 1
ATOM 1761 C C . ILE B 2 94 ? 42.886 34.900 43.236 1.00 23.33 97 ILE B C 1
ATOM 1762 O O . ILE B 2 94 ? 43.896 34.994 42.539 1.00 22.16 97 ILE B O 1
ATOM 1767 N N . LEU B 2 95 ? 42.661 35.709 44.275 1.00 20.64 98 LEU B N 1
ATOM 1768 C CA . LEU B 2 95 ? 43.693 36.658 44.702 1.00 19.42 98 LEU B CA 1
ATOM 1769 C C . LEU B 2 95 ? 44.503 36.132 45.883 1.00 19.38 98 LEU B C 1
ATOM 1770 O O . LEU B 2 95 ? 43.961 35.798 46.936 1.00 18.35 98 LEU B O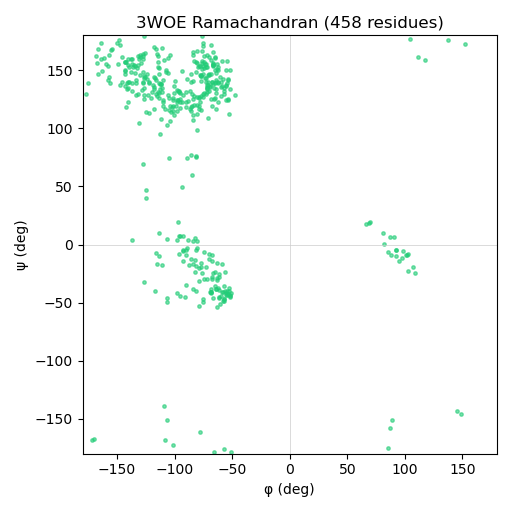 1
ATOM 1775 N N . HIS B 2 96 ? 45.814 36.088 45.690 1.00 15.75 99 HIS B N 1
ATOM 1776 C CA . HIS B 2 96 ? 46.766 35.734 46.741 1.00 18.41 99 HIS B CA 1
ATOM 1777 C C . HIS B 2 96 ? 47.449 37.009 47.232 1.00 22.96 99 HIS B C 1
ATOM 1778 O O . HIS B 2 96 ? 48.294 37.588 46.543 1.00 22.32 99 HIS B O 1
ATOM 1785 N N . LEU B 2 97 ? 47.064 37.456 48.420 1.00 18.84 100 LEU B N 1
ATOM 1786 C CA . LEU B 2 97 ? 47.611 38.680 48.958 1.00 20.96 100 LEU B CA 1
ATOM 1787 C C . LEU B 2 97 ? 49.061 38.481 49.416 1.00 23.32 100 LEU B C 1
ATOM 1788 O O . LEU B 2 97 ? 49.417 37.425 49.943 1.00 23.34 100 LEU B O 1
ATOM 1793 N N . TYR B 2 98 ? 49.897 39.498 49.211 1.00 21.12 101 TYR B N 1
ATOM 1794 C CA . TYR B 2 98 ? 51.264 39.463 49.728 1.00 20.31 101 TYR B CA 1
ATOM 1795 C C . TYR B 2 98 ? 51.341 39.961 51.168 1.00 24.60 101 TYR B C 1
ATOM 1796 O O . TYR B 2 98 ? 52.341 39.779 51.838 1.00 24.81 101 TYR B O 1
ATOM 1805 N N . HIS B 2 99 ? 50.274 40.584 51.650 1.00 26.66 102 HIS B N 1
ATOM 1806 C CA . HIS B 2 99 ? 50.277 41.147 52.992 1.00 22.38 102 HIS B CA 1
ATOM 1807 C C . HIS B 2 99 ? 48.837 41.407 53.378 1.00 24.45 102 HIS B C 1
ATOM 1808 O O . HIS B 2 99 ? 47.970 41.500 52.511 1.00 23.88 102 HIS B O 1
ATOM 1815 N N . ALA B 2 100 ? 48.571 41.516 54.673 1.00 25.21 103 ALA B N 1
ATOM 1816 C CA . ALA B 2 100 ? 47.244 41.907 55.113 1.00 27.91 103 ALA B CA 1
ATOM 1817 C C . ALA B 2 100 ? 46.947 43.287 54.536 1.00 29.07 103 ALA B C 1
ATOM 1818 O O . ALA B 2 100 ? 47.842 44.122 54.468 1.00 23.63 103 ALA B O 1
ATOM 1820 N N . PRO B 2 101 ? 45.697 43.503 54.083 1.00 31.00 104 PRO B N 1
ATOM 1821 C CA . PRO B 2 101 ? 45.237 44.764 53.490 1.00 28.65 104 PRO B CA 1
ATOM 1822 C C . PRO B 2 101 ? 45.467 45.968 54.397 1.00 26.02 104 PRO B C 1
ATOM 1823 O O . PRO B 2 101 ? 45.216 45.896 55.604 1.00 28.91 104 PRO B O 1
ATOM 1827 N N . VAL B 2 102 ? 45.948 47.059 53.810 1.00 21.45 105 VAL B N 1
ATOM 1828 C CA . VAL B 2 102 ? 46.161 48.296 54.541 1.00 26.42 105 VAL B CA 1
ATOM 1829 C C . VAL B 2 102 ? 44.862 49.106 54.546 1.00 31.96 105 VAL B C 1
ATOM 1830 O O . VAL B 2 102 ? 44.372 49.517 53.497 1.00 30.01 105 VAL B O 1
ATOM 1834 N N . VAL B 2 103 ? 44.301 49.322 55.730 1.00 30.68 106 VAL B N 1
ATOM 1835 C CA . VAL B 2 103 ? 43.041 50.033 55.851 1.00 32.36 106 VAL B CA 1
ATOM 1836 C C . VAL B 2 103 ? 43.243 51.549 55.741 1.00 30.59 106 VAL B C 1
ATOM 1837 O O . VAL B 2 103 ? 44.067 52.132 56.434 1.00 33.37 106 VAL B O 1
ATOM 1841 N N . LEU B 2 104 ? 42.496 52.167 54.832 1.00 32.46 107 LEU B N 1
ATOM 1842 C CA . LEU B 2 104 ? 42.695 53.563 54.466 1.00 30.64 107 LEU B CA 1
ATOM 1843 C C . LEU B 2 104 ? 41.992 54.534 55.417 1.00 42.06 107 LEU B C 1
ATOM 1844 O O . LEU B 2 104 ? 40.780 54.450 55.636 1.00 46.68 107 LEU B O 1
ATOM 1849 N N . GLU B 2 105 ? 42.760 55.466 55.970 1.00 44.46 108 GLU B N 1
ATOM 1850 C CA . GLU B 2 105 ? 42.226 56.403 56.945 1.00 52.95 108 GLU B CA 1
ATOM 1851 C C . GLU B 2 105 ? 41.289 57.445 56.328 1.00 55.54 108 GLU B C 1
ATOM 1852 O O . GLU B 2 105 ? 41.544 57.995 55.250 1.00 48.66 108 GLU B O 1
ATOM 1858 N N . ASP B 2 106 ? 40.191 57.694 57.028 1.00 59.42 109 ASP B N 1
ATOM 1859 C CA . ASP B 2 106 ? 39.219 58.691 56.621 1.00 64.26 109 ASP B CA 1
ATOM 1860 C C . ASP B 2 106 ? 39.825 60.094 56.756 1.00 62.45 109 ASP B C 1
ATOM 1861 O O . ASP B 2 106 ? 40.049 60.792 55.763 1.00 52.76 109 ASP B O 1
ATOM 1866 N N . GLY C 1 1 ? 22.553 -46.326 39.963 1.00 73.90 701 GLY C N 1
ATOM 1867 C CA . GLY C 1 1 ? 23.803 -46.846 40.487 1.00 71.38 701 GLY C CA 1
ATOM 1868 C C . GLY C 1 1 ? 24.393 -45.981 41.584 1.00 66.39 701 GLY C C 1
ATOM 1869 O O . GLY C 1 1 ? 24.144 -44.776 41.631 1.00 65.74 701 GLY C O 1
ATOM 1870 N N . PRO C 1 2 ? 25.176 -46.598 42.484 1.00 63.60 702 PRO C N 1
ATOM 1871 C CA . PRO C 1 2 ? 25.844 -45.868 43.568 1.00 53.24 702 PRO C CA 1
ATOM 1872 C C . PRO C 1 2 ? 26.838 -44.841 43.032 1.00 39.72 702 PRO C C 1
ATOM 1873 O O . PRO C 1 2 ? 27.378 -44.988 41.931 1.00 36.26 702 PRO C O 1
ATOM 1877 N N . ILE C 1 3 ? 27.076 -43.794 43.804 1.00 37.16 703 ILE C N 1
ATOM 1878 C CA . ILE C 1 3 ? 28.118 -42.849 43.431 1.00 36.65 703 ILE C CA 1
ATOM 1879 C C . ILE C 1 3 ? 29.455 -43.526 43.662 1.00 37.39 703 ILE C C 1
ATOM 1880 O O . ILE C 1 3 ? 29.636 -44.215 44.669 1.00 35.88 703 ILE C O 1
ATOM 1885 N N . HIS C 1 4 ? 30.361 -43.375 42.698 1.00 38.00 704 HIS C N 1
ATOM 1886 C CA . HIS C 1 4 ? 31.726 -43.890 42.804 1.00 31.19 704 HIS C CA 1
ATOM 1887 C C . HIS C 1 4 ? 32.641 -42.760 43.306 1.00 35.32 704 HIS C C 1
ATOM 1888 O O . HIS C 1 4 ? 32.808 -41.727 42.650 1.00 28.61 704 HIS C O 1
ATOM 1895 N N . ILE C 1 5 ? 33.230 -42.970 44.480 1.00 36.19 705 ILE C N 1
ATOM 1896 C CA . ILE C 1 5 ? 34.122 -41.984 45.081 1.00 31.58 705 ILE C CA 1
ATOM 1897 C C . ILE C 1 5 ? 35.590 -42.439 45.110 1.00 27.53 705 ILE C C 1
ATOM 1898 O O . ILE C 1 5 ? 35.893 -43.555 45.517 1.00 23.64 705 ILE C O 1
ATOM 1903 N N . GLU C 1 6 ? 36.487 -41.569 44.655 1.00 23.19 706 GLU C N 1
ATOM 1904 C CA . GLU C 1 6 ? 37.921 -41.784 44.825 1.00 27.12 706 GLU C CA 1
ATOM 1905 C C . GLU C 1 6 ? 38.514 -40.844 45.870 1.00 28.00 706 GLU C C 1
ATOM 1906 O O . GLU C 1 6 ? 38.029 -39.711 46.074 1.00 25.57 706 GLU C O 1
ATOM 1912 N N . ARG C 1 7 ? 39.566 -41.329 46.524 1.00 23.96 707 ARG C N 1
ATOM 1913 C CA . ARG C 1 7 ? 40.252 -40.602 47.593 1.00 30.39 707 ARG C CA 1
ATOM 1914 C C . ARG C 1 7 ? 41.678 -40.269 47.157 1.00 33.34 707 ARG C C 1
ATOM 1915 O O . ARG C 1 7 ? 42.413 -41.156 46.724 1.00 34.31 707 ARG C O 1
ATOM 1923 N N . TYR C 1 8 ? 42.069 -39.000 47.258 1.00 29.02 708 TYR C N 1
ATOM 1924 C CA . TYR C 1 8 ? 43.453 -38.609 46.950 1.00 24.75 708 TYR C CA 1
ATOM 1925 C C . TYR C 1 8 ? 44.103 -37.936 48.147 1.00 23.93 708 TYR C C 1
ATOM 1926 O O . TYR C 1 8 ? 43.474 -37.124 48.829 1.00 28.89 708 TYR C O 1
ATOM 1935 N N . GLU C 1 9 ? 45.368 -38.267 48.386 1.00 22.70 709 GLU C N 1
ATOM 1936 C CA . GLU C 1 9 ? 46.087 -37.779 49.561 1.00 27.27 709 GLU C CA 1
ATOM 1937 C C . GLU C 1 9 ? 47.447 -37.173 49.194 1.00 32.63 709 GLU C C 1
ATOM 1938 O O . GLU C 1 9 ? 48.112 -37.615 48.255 1.00 35.03 709 GLU C O 1
ATOM 1944 N N . ILE C 1 10 ? 47.844 -36.142 49.929 1.00 29.07 710 ILE 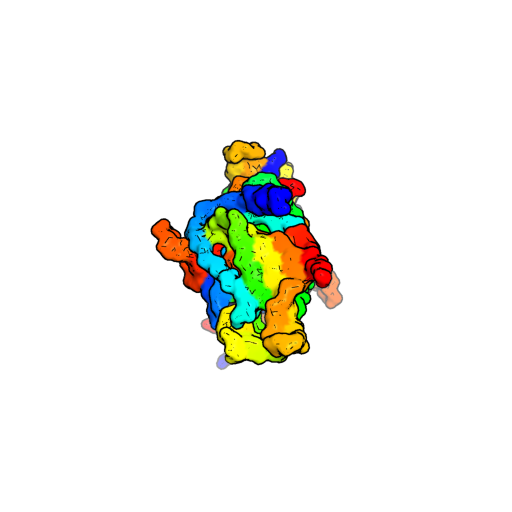C N 1
ATOM 1945 C CA . ILE C 1 10 ? 49.184 -35.594 49.809 1.00 24.31 710 ILE C CA 1
ATOM 1946 C C . ILE C 1 10 ? 49.679 -35.155 51.188 1.00 26.22 710 ILE C C 1
ATOM 1947 O O . ILE C 1 10 ? 48.933 -34.571 51.982 1.00 22.11 710 ILE C O 1
ATOM 1952 N N . GLU C 1 11 ? 50.929 -35.484 51.482 1.00 30.48 711 GLU C N 1
ATOM 1953 C CA . GLU C 1 11 ? 51.568 -35.064 52.720 1.00 32.22 711 GLU C CA 1
ATOM 1954 C C . GLU C 1 11 ? 52.643 -34.032 52.406 1.00 32.47 711 GLU C C 1
ATOM 1955 O O . GLU C 1 11 ? 53.335 -34.134 51.389 1.00 33.68 711 GLU C O 1
ATOM 1961 N N . ALA C 1 12 ? 52.769 -33.023 53.259 1.00 29.60 712 ALA C N 1
ATOM 1962 C CA . ALA C 1 12 ? 53.909 -32.121 53.162 1.00 30.67 712 ALA C CA 1
ATOM 1963 C C . ALA C 1 12 ? 54.871 -32.456 54.289 1.00 27.02 712 ALA C C 1
ATOM 1964 O O . ALA C 1 12 ? 54.485 -32.470 55.460 1.00 24.78 712 ALA C O 1
ATOM 1966 N N . ARG C 1 13 ? 56.125 -32.716 53.944 1.00 29.32 713 ARG C N 1
ATOM 1967 C CA . ARG C 1 13 ? 57.062 -33.229 54.936 1.00 35.65 713 ARG C CA 1
ATOM 1968 C C . ARG C 1 13 ? 58.212 -32.303 55.269 1.00 30.08 713 ARG C C 1
ATOM 1969 O O . ARG C 1 13 ? 58.648 -31.498 54.446 1.00 32.00 713 ARG C O 1
ATOM 1977 N N . ASP C 1 14 ? 58.711 -32.449 56.490 1.00 28.91 714 ASP C N 1
ATOM 1978 C CA . ASP C 1 14 ? 60.047 -31.991 56.822 1.00 28.49 714 ASP C CA 1
ATOM 1979 C C . ASP C 1 14 ? 61.059 -32.762 55.986 1.00 32.44 714 ASP C C 1
ATOM 1980 O O . ASP C 1 14 ? 60.919 -33.966 55.794 1.00 43.43 714 ASP C O 1
ATOM 1985 N N . THR C 1 15 ? 62.080 -32.064 55.500 1.00 34.51 715 THR C N 1
ATOM 1986 C CA . THR C 1 15 ? 63.029 -32.602 54.524 1.00 38.27 715 THR C CA 1
ATOM 1987 C C . THR C 1 15 ? 64.442 -32.109 54.882 1.00 48.44 715 THR C C 1
ATOM 1988 O O . THR C 1 15 ? 64.582 -31.085 55.551 1.00 44.96 715 THR C O 1
ATOM 1992 N N . LYS C 1 16 ? 65.476 -32.854 54.482 1.00 53.51 716 LYS C N 1
ATOM 1993 C CA . LYS C 1 16 ? 66.859 -32.382 54.581 1.00 53.83 716 LYS C CA 1
ATOM 1994 C C . LYS C 1 16 ? 67.060 -31.011 53.917 1.00 50.74 716 LYS C C 1
ATOM 1995 O O . LYS C 1 16 ? 67.769 -30.145 54.446 1.00 48.39 716 LYS C O 1
ATOM 2001 N N . LEU C 1 17 ? 66.418 -30.830 52.765 1.00 44.36 717 LEU C N 1
ATOM 2002 C CA . LEU C 1 17 ? 66.560 -29.640 51.931 1.00 40.01 717 LEU C CA 1
ATOM 2003 C C . LEU C 1 17 ? 65.716 -28.452 52.384 1.00 43.43 717 LEU C C 1
ATOM 2004 O O . LEU C 1 17 ? 65.816 -27.367 51.808 1.00 48.47 717 LEU C O 1
ATOM 2009 N N . GLY C 1 18 ? 64.885 -28.653 53.403 1.00 42.17 718 GLY C N 1
ATOM 2010 C CA . GLY C 1 18 ? 63.910 -27.651 53.813 1.00 41.38 718 GLY C CA 1
ATOM 2011 C C . GLY C 1 18 ? 62.485 -28.167 53.652 1.00 39.62 718 GLY C C 1
ATOM 2012 O O . GLY C 1 18 ? 62.245 -29.082 52.879 1.00 38.64 718 GLY C O 1
ATOM 2013 N N . PRO C 1 19 ? 61.526 -27.565 54.369 1.00 43.02 719 PRO C N 1
ATOM 2014 C CA . PRO C 1 19 ? 60.144 -28.079 54.459 1.00 38.36 719 PRO C CA 1
ATOM 2015 C C . PRO C 1 19 ? 59.344 -28.001 53.163 1.00 34.15 719 PRO C C 1
ATOM 2016 O O . PRO C 1 19 ? 59.437 -27.015 52.436 1.00 36.07 719 PRO C O 1
ATOM 2020 N N . GLU C 1 20 ? 58.567 -29.043 52.880 1.00 34.73 720 GLU C N 1
ATOM 2021 C CA . GLU C 1 20 ? 57.587 -28.996 51.804 1.00 33.89 720 GLU C CA 1
ATOM 2022 C C . GLU C 1 20 ? 56.378 -28.240 52.329 1.00 29.51 720 GLU C C 1
ATOM 2023 O O . GLU C 1 20 ? 56.148 -28.186 53.538 1.00 25.41 720 GLU C O 1
ATOM 2029 N N . ARG C 1 21 ? 55.620 -27.623 51.433 1.00 26.26 721 ARG C N 1
ATOM 2030 C CA . ARG C 1 21 ? 54.489 -26.811 51.865 1.00 24.74 721 ARG C CA 1
ATOM 2031 C C . ARG C 1 21 ? 53.265 -26.941 50.960 1.00 25.97 721 ARG C C 1
ATOM 2032 O O . ARG C 1 21 ? 53.360 -26.888 49.723 1.00 23.14 721 ARG C O 1
ATOM 2040 N N . ILE C 1 22 ? 52.107 -27.109 51.591 1.00 29.86 722 ILE C N 1
ATOM 2041 C CA . ILE C 1 22 ? 50.836 -27.051 50.890 1.00 21.54 722 ILE C CA 1
ATOM 2042 C C . ILE C 1 22 ? 50.542 -25.570 50.702 1.00 20.10 722 ILE C C 1
ATOM 2043 O O . ILE C 1 22 ? 50.541 -24.808 51.669 1.00 22.30 722 ILE C O 1
ATOM 2048 N N . THR C 1 23 ? 50.299 -25.159 49.461 1.00 19.11 723 THR C N 1
ATOM 2049 C CA . THR C 1 23 ? 50.151 -23.745 49.159 1.00 26.57 723 THR C CA 1
ATOM 2050 C C . THR C 1 23 ? 49.575 -23.554 47.762 1.00 27.13 723 THR C C 1
ATOM 2051 O O . THR C 1 23 ? 49.692 -24.447 46.922 1.00 21.26 723 THR C O 1
ATOM 2055 N N . ARG C 1 24 ? 48.946 -22.400 47.527 1.00 24.21 724 ARG C N 1
ATOM 2056 C CA . ARG C 1 24 ? 48.593 -21.947 46.182 1.00 20.81 724 ARG C CA 1
ATOM 2057 C C . ARG C 1 24 ? 49.792 -21.349 45.429 1.00 20.81 724 ARG C C 1
ATOM 2058 O O . ARG C 1 24 ? 49.789 -21.257 44.198 1.00 22.55 724 ARG C O 1
ATOM 2066 N N . ASP C 1 25 ? 50.822 -20.943 46.168 1.00 18.58 725 ASP C N 1
ATOM 2067 C CA . ASP C 1 25 ? 51.905 -20.142 45.591 1.00 15.30 725 ASP C CA 1
ATOM 2068 C C . ASP C 1 25 ? 52.959 -20.974 44.848 1.00 21.39 725 ASP C C 1
ATOM 2069 O O . ASP C 1 25 ? 54.074 -21.152 45.324 1.00 21.25 725 ASP C O 1
ATOM 2074 N N . ILE C 1 26 ? 52.594 -21.425 43.654 1.00 19.43 726 ILE C N 1
ATOM 2075 C CA . ILE C 1 26 ? 53.359 -22.403 42.902 1.00 20.13 726 ILE C CA 1
ATOM 2076 C C . ILE C 1 26 ? 53.962 -21.781 41.643 1.00 22.57 726 ILE C C 1
ATOM 2077 O O . ILE C 1 26 ? 53.270 -21.087 40.897 1.00 21.99 726 ILE C O 1
ATOM 2082 N N . PRO C 1 27 ? 55.255 -22.044 41.394 1.00 21.74 727 PRO C N 1
ATOM 2083 C CA . PRO C 1 27 ? 55.961 -21.545 40.208 1.00 20.74 727 PRO C CA 1
ATOM 2084 C C . PRO C 1 27 ? 55.558 -22.235 38.909 1.00 23.05 727 PRO C C 1
ATOM 2085 O O . PRO C 1 27 ? 55.119 -23.395 38.917 1.00 24.88 727 PRO C O 1
ATOM 2089 N N . HIS C 1 28 ? 55.698 -21.496 37.808 1.00 21.05 728 HIS C N 1
ATOM 2090 C CA . HIS C 1 28 ? 55.598 -22.028 36.450 1.00 26.08 728 HIS C CA 1
ATOM 2091 C C . HIS C 1 28 ? 54.204 -22.485 35.996 1.00 28.81 728 HIS C C 1
ATOM 2092 O O . HIS C 1 28 ? 54.081 -23.222 35.017 1.00 33.24 728 HIS C O 1
ATOM 2099 N N . LEU C 1 29 ? 53.165 -22.022 36.687 1.00 27.09 729 LEU C N 1
ATOM 2100 C CA . LEU C 1 29 ? 51.784 -22.376 36.343 1.00 28.12 729 LEU C CA 1
ATOM 2101 C C . LEU C 1 29 ? 50.962 -21.206 35.827 1.00 29.26 729 LEU C C 1
ATOM 2102 O O . LEU C 1 29 ? 51.006 -20.115 36.383 1.00 27.08 729 LEU C O 1
ATOM 2107 N N . SER C 1 30 ? 50.166 -21.460 34.795 1.00 29.54 730 SER C N 1
ATOM 2108 C CA . SER C 1 30 ? 49.214 -20.475 34.287 1.00 29.43 730 SER C CA 1
ATOM 2109 C C . SER C 1 30 ? 48.118 -20.128 35.291 1.00 26.66 730 SER C C 1
ATOM 2110 O O . SER C 1 30 ? 47.867 -20.873 36.237 1.00 27.91 730 SER C O 1
ATOM 2113 N N . GLU C 1 31 ? 47.467 -18.990 35.065 1.00 29.15 731 GLU C N 1
ATOM 2114 C CA . GLU C 1 31 ? 46.286 -18.606 35.828 1.00 33.65 731 GLU C CA 1
ATOM 2115 C C . GLU C 1 31 ? 45.181 -19.653 35.671 1.00 29.50 731 GLU C C 1
ATOM 2116 O O . GLU C 1 31 ? 44.528 -20.031 36.638 1.00 35.21 731 GLU C O 1
ATOM 2122 N N . ALA C 1 32 ? 44.973 -20.101 34.442 1.00 22.91 732 ALA C N 1
ATOM 2123 C CA . ALA C 1 32 ? 43.971 -21.119 34.159 1.00 38.90 732 ALA C CA 1
ATOM 2124 C C . ALA C 1 32 ? 44.147 -22.358 35.039 1.00 38.32 732 ALA C C 1
ATOM 2125 O O . ALA C 1 32 ? 43.164 -22.950 35.477 1.00 44.30 732 ALA C O 1
ATOM 2127 N N . ALA C 1 33 ? 45.399 -22.735 35.307 1.00 32.76 733 ALA C N 1
ATOM 2128 C CA . ALA C 1 33 ? 45.687 -23.949 36.075 1.00 29.55 733 ALA C CA 1
ATOM 2129 C C . ALA C 1 33 ? 45.400 -23.793 37.563 1.00 27.51 733 ALA C C 1
ATOM 2130 O O . ALA C 1 33 ? 45.060 -24.760 38.233 1.00 25.03 733 ALA C O 1
ATOM 2132 N N . LEU C 1 34 ? 45.531 -22.571 38.069 1.00 31.44 734 LEU C N 1
ATOM 2133 C CA . LEU C 1 34 ? 45.360 -22.300 39.493 1.00 27.47 734 LEU C CA 1
ATOM 2134 C C . LEU C 1 34 ? 43.927 -21.893 39.821 1.00 25.86 734 LEU C C 1
ATOM 2135 O O . LEU C 1 34 ? 43.577 -21.721 40.992 1.00 24.78 734 LEU C O 1
ATOM 2140 N N . ARG C 1 35 ? 43.112 -21.747 38.778 1.00 27.97 735 ARG C N 1
ATOM 2141 C CA . ARG C 1 35 ? 41.794 -21.101 38.856 1.00 39.50 735 ARG C CA 1
ATOM 2142 C C . ARG C 1 35 ? 40.842 -21.653 39.927 1.00 42.31 735 ARG C C 1
ATOM 2143 O O . ARG C 1 35 ? 40.179 -20.884 40.630 1.00 42.32 735 ARG C O 1
ATOM 2151 N N . ASP C 1 36 ? 40.782 -22.977 40.061 1.00 35.30 736 ASP C N 1
ATOM 2152 C CA . ASP C 1 36 ? 39.847 -23.597 41.000 1.00 28.87 736 ASP C CA 1
ATOM 2153 C C . ASP C 1 36 ? 40.447 -23.937 42.359 1.00 27.82 736 ASP C C 1
ATOM 2154 O O . ASP C 1 36 ? 39.790 -24.584 43.175 1.00 28.22 736 ASP C O 1
ATOM 2159 N N . LEU C 1 37 ? 41.684 -23.516 42.608 1.00 23.96 737 LEU C N 1
ATOM 2160 C CA . LEU C 1 37 ? 42.289 -23.736 43.918 1.00 25.17 737 LEU C CA 1
ATOM 2161 C C . LEU C 1 37 ? 41.870 -22.634 44.874 1.00 25.76 737 LEU C C 1
ATOM 2162 O O . LEU C 1 37 ? 41.782 -21.479 44.477 1.00 25.41 737 LEU C O 1
ATOM 2167 N N . ASP C 1 38 ? 41.602 -22.965 46.132 1.00 29.16 738 ASP C N 1
ATOM 2168 C CA . ASP C 1 38 ? 41.324 -21.898 47.093 1.00 29.00 738 ASP C CA 1
ATOM 2169 C C . ASP C 1 38 ? 42.623 -21.206 47.503 1.00 27.43 738 ASP C C 1
ATOM 2170 O O . ASP C 1 38 ? 43.705 -21.603 47.068 1.00 23.68 738 ASP C O 1
ATOM 2175 N N . GLU C 1 39 ? 42.523 -20.200 48.363 1.00 31.34 739 GLU C N 1
ATOM 2176 C CA . GLU C 1 39 ? 43.695 -19.404 48.725 1.00 29.63 739 GLU C CA 1
ATOM 2177 C C . GLU C 1 39 ? 44.771 -20.227 49.432 1.00 32.04 739 GLU C C 1
ATOM 2178 O O . GLU C 1 39 ? 45.924 -19.797 49.532 1.00 30.25 739 GLU C O 1
ATOM 2184 N N . GLU C 1 40 ? 44.394 -21.410 49.907 1.00 30.89 740 GLU C N 1
ATOM 2185 C CA . GLU C 1 40 ? 45.335 -22.327 50.555 1.00 30.77 740 GLU C CA 1
ATOM 2186 C C . GLU C 1 40 ? 45.996 -23.289 49.563 1.00 21.41 740 GLU C C 1
ATOM 2187 O O . GLU C 1 40 ? 46.862 -24.056 49.943 1.00 27.67 740 GLU C O 1
ATOM 2193 N N . GLY C 1 41 ? 45.581 -23.260 48.298 1.00 19.15 741 GLY C N 1
ATOM 2194 C CA . GLY C 1 41 ? 46.052 -24.241 47.330 1.00 14.38 741 GLY C CA 1
ATOM 2195 C C . GLY C 1 41 ? 45.260 -25.556 47.247 1.00 19.13 741 GLY C C 1
ATOM 2196 O O . GLY C 1 41 ? 45.666 -26.494 46.552 1.00 23.11 741 GLY C O 1
ATOM 2197 N N . VAL C 1 42 ? 44.136 -25.639 47.957 1.00 23.14 742 VAL C N 1
ATOM 2198 C CA . VAL C 1 42 ? 43.250 -26.806 47.865 1.00 22.36 742 VAL C CA 1
ATOM 2199 C C . VAL C 1 42 ? 42.107 -26.561 46.872 1.00 16.85 742 VAL C C 1
ATOM 2200 O O . VAL C 1 42 ? 41.463 -25.512 46.903 1.00 18.87 742 VAL C O 1
ATOM 2204 N N . VAL C 1 43 ? 41.868 -27.513 45.979 1.00 15.74 743 VAL C N 1
ATOM 2205 C CA . VAL C 1 43 ? 40.764 -27.391 45.029 1.00 22.49 743 VAL C CA 1
ATOM 2206 C C . VAL C 1 43 ? 39.422 -27.160 45.765 1.00 26.03 743 VAL C C 1
ATOM 2207 O O . VAL C 1 43 ? 39.168 -27.760 46.811 1.00 30.39 743 VAL C O 1
ATOM 2211 N N . ARG C 1 44 ? 38.601 -26.250 45.244 1.00 22.36 744 ARG C N 1
ATOM 2212 C CA . ARG C 1 44 ? 37.328 -25.915 45.878 1.00 31.16 744 ARG C CA 1
ATOM 2213 C C . ARG C 1 44 ? 36.269 -27.030 45.767 1.00 28.71 744 ARG C C 1
ATOM 2214 O O . ARG C 1 44 ? 36.208 -27.748 44.763 1.00 21.71 744 ARG C O 1
ATOM 2222 N N . ILE C 1 45 ? 35.442 -27.154 46.806 1.00 24.10 745 ILE C N 1
ATOM 2223 C CA . ILE C 1 45 ? 34.289 -28.046 46.781 1.00 31.04 745 ILE C CA 1
ATOM 2224 C C . ILE C 1 45 ? 33.396 -27.672 45.605 1.00 35.49 745 ILE C C 1
ATOM 2225 O O . ILE C 1 45 ? 33.099 -26.496 45.390 1.00 35.64 745 ILE C O 1
ATOM 2230 N N . GLY C 1 46 ? 32.987 -28.674 44.833 1.00 32.46 746 GLY C N 1
ATOM 2231 C CA . GLY C 1 46 ? 32.084 -28.448 43.722 1.00 29.68 746 GLY C CA 1
ATOM 2232 C C . GLY C 1 46 ? 32.795 -28.326 42.387 1.00 36.15 746 GLY C C 1
ATOM 2233 O O . GLY C 1 46 ? 32.152 -28.352 41.339 1.00 43.31 746 GLY C O 1
ATOM 2234 N N . ALA C 1 47 ? 34.119 -28.197 42.406 1.00 26.97 747 ALA C N 1
ATOM 2235 C CA . ALA C 1 47 ? 34.849 -28.026 41.156 1.00 23.09 747 ALA C CA 1
ATOM 2236 C C . ALA C 1 47 ? 34.848 -29.313 40.316 1.00 25.47 747 ALA C C 1
ATOM 2237 O O . ALA C 1 47 ? 34.848 -30.429 40.854 1.00 25.57 747 ALA C O 1
ATOM 2239 N N . GLU C 1 48 ? 34.830 -29.150 38.997 1.00 25.71 748 GLU C N 1
ATOM 2240 C CA . GLU C 1 48 ? 34.987 -30.270 38.087 1.00 31.49 748 GLU C CA 1
ATOM 2241 C C . GLU C 1 48 ? 36.462 -30.445 37.779 1.00 41.47 748 GLU C C 1
ATOM 2242 O O . GLU C 1 48 ? 37.159 -29.478 37.449 1.00 43.42 748 GLU C O 1
ATOM 2248 N N . VAL C 1 49 ? 36.947 -31.675 37.899 1.00 38.63 749 VAL C N 1
ATOM 2249 C CA . VAL C 1 49 ? 38.368 -31.930 37.722 1.00 26.86 749 VAL C CA 1
ATOM 2250 C C . VAL C 1 49 ? 38.633 -33.033 36.700 1.00 26.40 749 VAL C C 1
ATOM 2251 O O . VAL C 1 49 ? 37.894 -34.006 36.613 1.00 28.38 749 VAL C O 1
ATOM 2255 N N . LYS C 1 50 ? 39.705 -32.855 35.934 1.00 30.91 750 LYS C N 1
ATOM 2256 C CA . LYS C 1 50 ? 40.072 -33.721 34.820 1.00 34.50 750 LYS C CA 1
ATOM 2257 C C . LYS C 1 50 ? 41.515 -34.153 35.023 1.00 31.68 750 LYS C C 1
ATOM 2258 O O . LYS C 1 50 ? 42.242 -33.514 35.802 1.00 24.40 750 LYS C O 1
ATOM 2264 N N . PRO C 1 51 ? 41.955 -35.211 34.307 1.00 34.50 751 PRO C N 1
ATOM 2265 C CA . PRO C 1 51 ? 43.352 -35.650 34.465 1.00 34.61 751 PRO C CA 1
ATOM 2266 C C . PRO C 1 51 ? 44.333 -34.510 34.207 1.00 32.45 751 PRO C C 1
ATOM 2267 O O . PRO C 1 51 ? 44.293 -33.882 33.148 1.00 30.84 751 PRO C O 1
ATOM 2271 N N . GLY C 1 52 ? 45.193 -34.239 35.183 1.00 36.00 752 GLY C N 1
ATOM 2272 C CA . GLY C 1 52 ? 46.200 -33.199 35.051 1.00 35.47 752 GLY C CA 1
ATOM 2273 C C . GLY C 1 52 ? 45.877 -32.010 35.933 1.00 32.87 752 GLY C C 1
ATOM 2274 O O . GLY C 1 52 ? 46.760 -31.252 36.331 1.00 27.59 752 GLY C O 1
ATOM 2275 N N . ASP C 1 53 ? 44.599 -31.858 36.251 1.00 31.97 753 ASP C N 1
ATOM 2276 C CA . ASP C 1 53 ? 44.172 -30.773 37.113 1.00 29.48 753 ASP C CA 1
ATOM 2277 C C . ASP C 1 53 ? 44.780 -30.943 38.501 1.00 28.38 753 ASP C C 1
ATOM 2278 O O . ASP C 1 53 ? 44.995 -32.066 38.974 1.00 28.84 753 ASP C O 1
ATOM 2283 N N . ILE C 1 54 ? 45.051 -29.818 39.150 1.00 22.05 754 ILE C N 1
ATOM 2284 C CA . ILE C 1 54 ? 45.619 -29.818 40.488 1.00 24.10 754 ILE C CA 1
ATOM 2285 C C . ILE C 1 54 ? 44.540 -30.000 41.545 1.00 26.67 754 ILE C C 1
ATOM 2286 O O . ILE C 1 54 ? 43.548 -29.287 41.560 1.00 24.29 754 ILE C O 1
ATOM 2291 N N . LEU C 1 55 ? 44.743 -30.963 42.430 1.00 27.49 755 LEU C N 1
ATOM 2292 C CA . LEU C 1 55 ? 43.836 -31.164 43.540 1.00 19.83 755 LEU C CA 1
ATOM 2293 C C . LEU C 1 55 ? 44.384 -30.441 44.758 1.00 23.79 755 LEU C C 1
ATOM 2294 O O . LEU C 1 55 ? 43.654 -29.778 45.471 1.00 19.28 755 LEU C O 1
ATOM 2299 N N . VAL C 1 56 ? 45.684 -30.573 45.001 1.00 23.50 756 VAL C N 1
ATOM 2300 C CA . VAL C 1 56 ? 46.299 -29.861 46.110 1.00 25.50 756 VAL C CA 1
ATOM 2301 C C . VAL C 1 56 ? 47.679 -29.319 45.724 1.00 25.97 756 VAL C C 1
ATOM 2302 O O . VAL C 1 56 ? 48.568 -30.076 45.311 1.00 24.08 756 VAL C O 1
ATOM 2306 N N . GLY C 1 57 ? 47.840 -28.001 45.847 1.00 26.86 757 GLY C N 1
ATOM 2307 C CA . GLY C 1 57 ? 49.091 -27.341 45.512 1.00 17.74 757 GLY C CA 1
ATOM 2308 C C . GLY C 1 57 ? 50.174 -27.697 46.504 1.00 18.22 757 GLY C C 1
ATOM 2309 O O . GLY C 1 57 ? 49.940 -27.731 47.710 1.00 20.92 757 GLY C O 1
ATOM 2310 N N . ARG C 1 58 ? 51.363 -27.999 46.007 1.00 19.53 758 ARG C N 1
ATOM 2311 C CA . ARG C 1 58 ? 52.490 -28.215 46.909 1.00 22.32 758 ARG C CA 1
ATOM 2312 C C . ARG C 1 58 ? 53.790 -27.770 46.270 1.00 18.67 758 ARG C C 1
ATOM 2313 O O . ARG C 1 58 ? 54.017 -28.033 45.088 1.00 16.17 758 ARG C O 1
ATOM 2321 N N . THR C 1 59 ? 54.630 -27.089 47.052 1.00 14.46 759 THR C N 1
ATOM 2322 C CA . THR C 1 59 ? 55.983 -26.751 46.619 1.00 20.74 759 THR C CA 1
ATOM 2323 C C . THR C 1 59 ? 57.027 -27.489 47.455 1.00 23.39 759 THR C C 1
ATOM 2324 O O . THR C 1 59 ? 56.813 -27.740 48.645 1.00 23.22 759 THR C O 1
ATOM 2328 N N . SER C 1 60 ? 58.149 -27.832 46.824 1.00 22.31 760 SER C N 1
ATOM 2329 C CA . SER C 1 60 ? 59.292 -28.409 47.537 1.00 28.14 760 SER C CA 1
ATOM 2330 C C . SER C 1 60 ? 60.570 -27.665 47.153 1.00 31.11 760 SER C C 1
ATOM 2331 O O . SER C 1 60 ? 60.633 -27.007 46.110 1.00 32.84 760 SER C O 1
ATOM 2334 N N . PHE C 1 61 ? 61.595 -27.767 47.987 1.00 31.40 761 PHE C N 1
ATOM 2335 C CA . PHE C 1 61 ? 62.896 -27.220 47.623 1.00 33.39 761 PHE C CA 1
ATOM 2336 C C . PHE C 1 61 ? 63.609 -28.110 46.598 1.00 39.00 761 PHE C C 1
ATOM 2337 O O . PHE C 1 61 ? 63.343 -29.311 46.514 1.00 36.25 761 PHE C O 1
ATOM 2345 N N . LYS C 1 62 ? 64.486 -27.511 45.796 1.00 42.22 762 LYS C N 1
ATOM 2346 C CA . LYS C 1 62 ? 65.169 -28.242 44.728 1.00 47.50 762 LYS C CA 1
ATOM 2347 C C . LYS C 1 62 ? 66.283 -29.161 45.260 1.00 44.41 762 LYS C C 1
ATOM 2348 O O . LYS C 1 62 ? 66.942 -28.841 46.254 1.00 38.25 762 LYS C O 1
ATOM 2354 N N . GLY C 1 63 ? 66.475 -30.301 44.592 1.00 52.09 763 GLY C N 1
ATOM 2355 C CA . GLY C 1 63 ? 67.602 -31.190 44.847 1.00 56.83 763 GLY C CA 1
ATOM 2356 C C . GLY C 1 63 ? 68.929 -30.458 44.733 1.00 59.14 763 GLY C C 1
ATOM 2357 O O . GLY C 1 63 ? 69.010 -29.427 44.073 1.00 57.28 763 GLY C O 1
ATOM 2358 N N . GLU C 1 64 ? 69.970 -31.000 45.362 1.00 67.08 764 GLU C N 1
ATOM 2359 C CA . GLU C 1 64 ? 71.211 -30.253 45.639 1.00 72.32 764 GLU C CA 1
ATOM 2360 C C . GLU C 1 64 ? 71.952 -29.611 44.454 1.00 70.85 764 GLU C C 1
ATOM 2361 O O . GLU C 1 64 ? 72.469 -28.492 44.568 1.00 67.51 764 GLU C O 1
ATOM 2367 N N . SER C 1 65 ? 72.011 -30.315 43.329 1.00 72.38 765 SER C N 1
ATOM 2368 C CA . SER C 1 65 ? 72.726 -29.804 42.161 1.00 81.66 765 SER C CA 1
ATOM 2369 C C . SER C 1 65 ? 71.723 -29.514 41.046 1.00 76.43 765 SER C C 1
ATOM 2370 O O . SER C 1 65 ? 72.099 -29.238 39.900 1.00 71.93 765 SER C O 1
ATOM 2373 N N . GLU C 1 66 ? 70.442 -29.577 41.410 1.00 75.31 766 GLU C N 1
ATOM 2374 C CA . GLU C 1 66 ? 69.322 -29.307 40.504 1.00 71.66 766 GLU C CA 1
ATOM 2375 C C . GLU C 1 66 ? 69.292 -27.880 39.919 1.00 66.10 766 GLU C C 1
ATOM 2376 O O . GLU C 1 66 ? 68.949 -27.707 38.749 1.00 64.72 766 GLU C O 1
ATOM 2382 N N . PRO C 1 67 ? 69.632 -26.851 40.721 1.00 61.43 767 PRO C N 1
ATOM 2383 C CA . PRO C 1 67 ? 69.687 -25.513 40.102 1.00 57.66 767 PRO C CA 1
ATOM 2384 C C . PRO C 1 67 ? 70.920 -25.236 39.231 1.00 53.92 767 PRO C C 1
ATOM 2385 O O . PRO C 1 67 ? 71.964 -25.864 39.394 1.00 52.20 767 PRO C O 1
ATOM 2389 N N . THR C 1 68 ? 70.787 -24.274 38.319 1.00 55.95 768 THR C N 1
ATOM 2390 C CA . THR C 1 68 ? 71.886 -23.860 37.441 1.00 59.83 768 THR C CA 1
ATOM 2391 C C . THR C 1 68 ? 73.095 -23.362 38.244 1.00 58.67 768 THR C C 1
ATOM 2392 O O . THR C 1 68 ? 72.943 -22.965 39.405 1.00 53.72 768 THR C O 1
ATOM 2396 N N . PRO C 1 69 ? 74.300 -23.392 37.634 1.00 55.82 769 PRO C N 1
ATOM 2397 C CA . PRO C 1 69 ? 75.500 -22.849 38.289 1.00 51.50 769 PRO C CA 1
ATOM 2398 C C . PRO C 1 69 ? 75.271 -21.426 38.795 1.00 50.35 769 PRO C C 1
ATOM 2399 O O . PRO C 1 69 ? 75.681 -21.091 39.907 1.00 40.07 769 PRO C O 1
ATOM 2403 N N . GLU C 1 70 ? 74.599 -20.610 37.989 1.00 48.75 770 GLU C N 1
ATOM 2404 C CA . GLU C 1 70 ? 74.374 -19.215 38.342 1.00 58.83 770 GLU C CA 1
ATOM 2405 C C . GLU C 1 70 ? 73.496 -19.085 39.592 1.00 55.33 770 GLU C C 1
ATOM 2406 O O . GLU C 1 70 ? 73.725 -18.214 40.445 1.00 51.75 770 GLU C O 1
ATOM 2412 N N . GLU C 1 71 ? 72.504 -19.963 39.704 1.00 45.46 771 GLU C N 1
ATOM 2413 C CA . GLU C 1 71 ? 71.642 -19.967 40.879 1.00 50.11 771 GLU C CA 1
ATOM 2414 C C . GLU C 1 71 ? 72.404 -20.412 42.129 1.00 48.61 771 GLU C C 1
ATOM 2415 O O . GLU C 1 71 ? 72.235 -19.836 43.209 1.00 47.92 771 GLU C O 1
ATOM 2421 N N . ARG C 1 72 ? 73.236 -21.438 41.980 1.00 49.69 772 ARG C N 1
ATOM 2422 C CA . ARG C 1 72 ? 74.080 -21.889 43.081 1.00 56.56 772 ARG C CA 1
ATOM 2423 C C . ARG C 1 72 ? 74.923 -20.734 43.629 1.00 45.87 772 ARG C C 1
ATOM 2424 O O . ARG C 1 72 ? 75.039 -20.572 44.841 1.00 44.11 772 ARG C O 1
ATOM 2432 N N . LEU C 1 73 ? 75.493 -19.924 42.740 1.00 42.46 773 LEU C N 1
ATOM 2433 C CA . LEU C 1 73 ? 76.293 -18.771 43.172 1.00 49.61 773 LEU C CA 1
ATOM 2434 C C . LEU C 1 73 ? 75.447 -17.778 43.972 1.00 48.39 773 LEU C C 1
ATOM 2435 O O . LEU C 1 73 ? 75.876 -17.302 45.025 1.00 42.18 773 LEU C O 1
ATOM 2440 N N . LEU C 1 74 ? 74.247 -17.486 43.463 1.00 48.36 774 LEU C N 1
ATOM 2441 C CA . LEU C 1 74 ? 73.315 -16.561 44.108 1.00 48.59 774 LEU C CA 1
ATOM 2442 C C . LEU C 1 74 ? 72.999 -16.954 45.546 1.00 48.57 774 LEU C C 1
ATOM 2443 O O . LEU C 1 74 ? 72.964 -16.093 46.439 1.00 38.48 774 LEU C O 1
ATOM 2448 N N . ARG C 1 75 ? 72.761 -18.250 45.758 1.00 34.12 775 ARG C N 1
ATOM 2449 C CA . ARG C 1 75 ? 72.564 -18.789 47.102 1.00 39.22 775 ARG C CA 1
ATOM 2450 C C . ARG C 1 75 ? 73.764 -18.527 48.024 1.00 42.12 775 ARG C C 1
ATOM 2451 O O . ARG C 1 75 ? 73.594 -18.068 49.154 1.00 39.54 775 ARG C O 1
ATOM 2459 N N . SER C 1 76 ? 74.966 -18.833 47.539 1.00 38.35 776 SER C N 1
ATOM 2460 C CA . SER C 1 76 ? 76.192 -18.625 48.312 1.00 49.89 776 SER C CA 1
ATOM 2461 C C . SER C 1 76 ? 76.420 -17.146 48.600 1.00 57.28 776 SER C C 1
ATOM 2462 O O . SER C 1 76 ? 76.898 -16.779 49.675 1.00 63.23 776 SER C O 1
ATOM 2465 N N . ILE C 1 77 ? 76.101 -16.298 47.628 1.00 52.34 777 ILE C N 1
ATOM 2466 C CA . ILE C 1 77 ? 76.305 -14.868 47.796 1.00 47.47 777 ILE C CA 1
ATOM 2467 C C . ILE C 1 77 ? 75.245 -14.272 48.719 1.00 46.00 777 ILE C C 1
ATOM 2468 O O . ILE C 1 77 ? 75.579 -13.533 49.647 1.00 42.21 777 ILE C O 1
ATOM 2473 N N . PHE C 1 78 ? 73.982 -14.631 48.482 1.00 45.69 778 PHE C N 1
ATOM 2474 C CA . PHE C 1 78 ? 72.839 -13.992 49.151 1.00 49.33 778 PHE C CA 1
ATOM 2475 C C . PHE C 1 78 ? 72.135 -14.816 50.242 1.00 53.43 778 PHE C C 1
ATOM 2476 O O . PHE C 1 78 ? 71.107 -14.388 50.766 1.00 54.45 778 PHE C O 1
ATOM 2484 N N . GLY C 1 79 ? 72.661 -15.994 50.567 1.00 55.93 779 GLY C N 1
ATOM 2485 C CA . GLY C 1 79 ? 72.097 -16.806 51.636 1.00 56.43 779 GLY C CA 1
ATOM 2486 C C . GLY C 1 79 ? 70.943 -17.717 51.236 1.00 57.74 779 GLY C C 1
ATOM 2487 O O . GLY C 1 79 ? 70.575 -17.801 50.060 1.00 51.33 779 GLY C O 1
ATOM 2488 N N . GLU C 1 80 ? 70.364 -18.391 52.231 1.00 62.10 780 GLU C N 1
ATOM 2489 C CA . GLU C 1 80 ? 69.304 -19.379 52.010 1.00 64.59 780 GLU C CA 1
ATOM 2490 C C . GLU C 1 80 ? 67.966 -18.782 51.551 1.00 62.13 780 GLU C C 1
ATOM 2491 O O . GLU C 1 80 ? 67.048 -19.518 51.194 1.00 54.27 780 GLU C O 1
ATOM 2497 N N . LYS C 1 81 ? 67.853 -17.459 51.559 1.00 67.21 781 LYS C N 1
ATOM 2498 C CA . LYS C 1 81 ? 66.641 -16.817 51.064 1.00 72.11 781 LYS C CA 1
ATOM 2499 C C . LYS C 1 81 ? 66.619 -16.799 49.536 1.00 68.29 781 LYS C C 1
ATOM 2500 O O . LYS C 1 81 ? 65.562 -16.639 48.917 1.00 59.77 781 LYS C O 1
ATOM 2506 N N . ALA C 1 82 ? 67.792 -16.968 48.931 1.00 69.60 782 ALA C N 1
ATOM 2507 C CA . ALA C 1 82 ? 67.915 -16.940 47.476 1.00 64.49 782 ALA C CA 1
ATOM 2508 C C . ALA C 1 82 ? 67.824 -18.343 46.892 1.00 57.15 782 ALA C C 1
ATOM 2509 O O . ALA C 1 82 ? 68.669 -18.748 46.091 1.00 63.19 782 ALA C O 1
ATOM 2511 N N . ARG C 1 83 ? 66.797 -19.077 47.308 1.00 48.33 783 ARG C N 1
ATOM 2512 C CA . ARG C 1 83 ? 66.530 -20.417 46.800 1.00 45.99 783 ARG C CA 1
ATOM 2513 C C . ARG C 1 83 ? 65.180 -20.485 46.087 1.00 47.41 783 ARG C C 1
ATOM 2514 O O . ARG C 1 83 ? 64.213 -19.827 46.488 1.00 51.43 783 ARG C O 1
ATOM 2522 N N . ASP C 1 84 ? 65.118 -21.287 45.031 1.00 35.27 784 ASP C N 1
ATOM 2523 C CA . ASP C 1 84 ? 63.873 -21.497 44.306 1.00 38.52 784 ASP C CA 1
ATOM 2524 C C . ASP C 1 84 ? 63.162 -22.778 44.750 1.00 40.45 784 ASP C C 1
ATOM 2525 O O . ASP C 1 84 ? 63.781 -23.851 44.827 1.00 39.68 784 ASP C O 1
ATOM 2530 N N . VAL C 1 85 ? 61.863 -22.673 45.027 1.00 24.38 785 VAL C N 1
ATOM 2531 C CA . VAL C 1 85 ? 61.055 -23.872 45.190 1.00 32.53 785 VAL C CA 1
ATOM 2532 C C . VAL C 1 85 ? 60.569 -24.391 43.828 1.00 33.72 785 VAL C C 1
ATOM 2533 O O . VAL C 1 85 ? 60.652 -23.693 42.808 1.00 34.38 785 VAL C O 1
ATOM 2537 N N . LYS C 1 86 ? 60.075 -25.624 43.820 1.00 27.45 786 LYS C N 1
ATOM 2538 C CA . LYS C 1 86 ? 59.498 -26.212 42.617 1.00 32.22 786 LYS C CA 1
ATOM 2539 C C . LYS C 1 86 ? 58.086 -26.770 42.857 1.00 26.28 786 LYS C C 1
ATOM 2540 O O . LYS C 1 86 ? 57.674 -27.008 43.993 1.00 24.51 786 LYS C O 1
ATOM 2546 N N . ASP C 1 87 ? 57.357 -26.977 41.766 1.00 20.60 787 ASP C N 1
ATOM 2547 C CA . ASP C 1 87 ? 56.014 -27.527 41.813 1.00 25.39 787 ASP C CA 1
ATOM 2548 C C . ASP C 1 87 ? 56.039 -29.052 42.049 1.00 23.03 787 ASP C C 1
ATOM 2549 O O . ASP C 1 87 ? 56.532 -29.795 41.216 1.00 28.27 787 ASP C O 1
ATOM 2554 N N . THR C 1 88 ? 55.509 -29.512 43.181 1.00 20.74 788 THR C N 1
ATOM 2555 C CA . THR C 1 88 ? 55.355 -30.959 43.430 1.00 25.45 788 THR C CA 1
ATOM 2556 C C . THR C 1 88 ? 53.902 -31.310 43.764 1.00 24.74 788 THR C C 1
ATOM 2557 O O . THR C 1 88 ? 53.639 -32.122 44.648 1.00 23.41 788 THR C O 1
ATOM 2561 N N . SER C 1 89 ? 52.964 -30.681 43.057 1.00 26.61 789 SER C N 1
ATOM 2562 C CA . SER C 1 89 ? 51.552 -30.696 43.446 1.00 26.65 789 SER C CA 1
ATOM 2563 C C . SER C 1 89 ? 50.843 -32.032 43.190 1.00 26.84 789 SER C C 1
ATOM 2564 O O . SER C 1 89 ? 51.250 -32.803 42.334 1.00 25.45 789 SER C O 1
ATOM 2567 N N . LEU C 1 90 ? 49.774 -32.290 43.936 1.00 28.30 790 LEU C N 1
ATOM 2568 C CA . LEU C 1 90 ? 48.937 -33.453 43.685 1.00 22.32 790 LEU C CA 1
ATOM 2569 C C . LEU C 1 90 ? 47.984 -33.161 42.524 1.00 22.76 790 LEU C C 1
ATOM 2570 O O . LEU C 1 90 ? 47.185 -32.223 42.590 1.00 23.04 790 LEU C O 1
ATOM 2575 N N . ARG C 1 91 ? 48.079 -33.950 41.458 1.00 24.02 791 ARG C N 1
ATOM 2576 C CA . ARG C 1 91 ? 47.186 -33.798 40.307 1.00 29.85 791 ARG C CA 1
ATOM 2577 C C . ARG C 1 91 ? 46.291 -35.030 40.103 1.00 32.94 791 ARG C C 1
ATOM 2578 O O . ARG C 1 91 ? 46.517 -36.075 40.702 1.00 37.68 791 ARG C O 1
ATOM 2586 N N . VAL C 1 92 ? 45.280 -34.900 39.249 1.00 31.39 792 VAL C N 1
ATOM 2587 C CA . VAL C 1 92 ? 44.381 -36.011 38.934 1.00 25.91 792 VAL C CA 1
ATOM 2588 C C . VAL C 1 92 ? 45.070 -37.008 37.999 1.00 30.35 792 VAL C C 1
ATOM 2589 O O . VAL C 1 92 ? 45.616 -36.611 36.969 1.00 36.75 792 VAL C O 1
ATOM 2593 N N . PRO C 1 93 ? 45.042 -38.307 38.350 1.00 31.93 793 PRO C N 1
ATOM 2594 C CA . PRO C 1 93 ? 45.662 -39.366 37.535 1.00 32.76 793 PRO C CA 1
ATOM 2595 C C . PRO C 1 93 ? 45.008 -39.481 36.161 1.00 29.32 793 PRO C C 1
ATOM 2596 O O . PRO C 1 93 ? 43.861 -39.086 36.020 1.00 37.75 793 PRO C O 1
ATOM 2600 N N . PRO C 1 94 ? 45.732 -40.004 35.161 1.00 35.98 794 PRO C N 1
ATOM 2601 C CA . PRO C 1 94 ? 45.108 -40.325 33.870 1.00 42.36 794 PRO C CA 1
ATOM 2602 C C . PRO C 1 94 ? 43.902 -41.231 34.081 1.00 42.58 794 PRO C C 1
ATOM 2603 O O . PRO C 1 94 ? 43.952 -42.107 34.946 1.00 44.87 794 PRO C O 1
ATOM 2607 N N . GLY C 1 95 ? 42.835 -41.015 33.319 1.00 42.19 795 GLY C N 1
ATOM 2608 C CA . GLY C 1 95 ? 41.659 -41.865 33.401 1.00 41.98 795 GLY C CA 1
ATOM 2609 C C . GLY C 1 95 ? 40.651 -41.500 34.484 1.00 47.43 795 GLY C C 1
ATOM 2610 O O . GLY C 1 95 ? 39.565 -42.089 34.545 1.00 51.18 795 GLY C O 1
ATOM 2611 N N . GLU C 1 96 ? 40.986 -40.536 35.339 1.00 34.29 796 GLU C N 1
ATOM 2612 C CA . GLU C 1 96 ? 40.102 -40.202 36.453 1.00 30.99 796 GLU C CA 1
ATOM 2613 C C . GLU C 1 96 ? 39.573 -38.762 36.388 1.00 36.31 796 GLU C C 1
ATOM 2614 O O . GLU C 1 96 ? 40.036 -37.963 35.578 1.00 44.53 796 GLU C O 1
ATOM 2620 N N . GLY C 1 97 ? 38.601 -38.439 37.235 1.00 32.16 797 GLY C N 1
ATOM 2621 C CA . GLY C 1 97 ? 37.947 -37.139 37.187 1.00 32.26 797 GLY C CA 1
ATOM 2622 C C . GLY C 1 97 ? 36.508 -37.139 37.703 1.00 36.03 797 GLY C C 1
ATOM 2623 O O . GLY C 1 97 ? 35.927 -38.189 38.000 1.00 41.86 797 GLY C O 1
ATOM 2624 N N . GLY C 1 98 ? 35.933 -35.947 37.820 1.00 35.65 798 GLY C N 1
ATOM 2625 C CA . GLY C 1 98 ? 34.581 -35.791 38.317 1.00 35.95 798 GLY C CA 1
ATOM 2626 C C . GLY C 1 98 ? 34.384 -34.527 39.134 1.00 30.25 798 GLY C C 1
ATOM 2627 O O . GLY C 1 98 ? 34.945 -33.484 38.827 1.00 29.56 798 GLY C O 1
ATOM 2628 N N . ILE C 1 99 ? 33.573 -34.631 40.178 1.00 31.32 799 ILE C N 1
ATOM 2629 C CA . ILE C 1 99 ? 33.225 -33.495 41.013 1.00 28.35 799 ILE C CA 1
ATOM 2630 C C . ILE C 1 99 ? 33.786 -33.627 42.427 1.00 28.05 799 ILE C C 1
ATOM 2631 O O . ILE C 1 99 ? 33.551 -34.613 43.118 1.00 30.50 799 ILE C O 1
ATOM 2636 N N . VAL C 1 100 ? 34.523 -32.607 42.849 1.00 25.77 800 VAL C N 1
ATOM 2637 C CA . VAL C 1 100 ? 35.105 -32.566 44.176 1.00 29.03 800 VAL C CA 1
ATOM 2638 C C . VAL C 1 100 ? 34.001 -32.435 45.211 1.00 29.65 800 VAL C C 1
ATOM 2639 O O . VAL C 1 100 ? 33.248 -31.456 45.198 1.00 28.12 800 VAL C O 1
ATOM 2643 N N . VAL C 1 101 ? 33.894 -33.412 46.107 1.00 22.00 801 VAL C N 1
ATOM 2644 C CA . VAL C 1 101 ? 32.769 -33.417 47.037 1.00 29.93 801 VAL C CA 1
ATOM 2645 C C . VAL C 1 101 ? 33.168 -33.147 48.475 1.00 27.71 801 VAL C C 1
ATOM 2646 O O . VAL C 1 101 ? 32.328 -32.811 49.309 1.00 29.82 801 VAL C O 1
ATOM 2650 N N . ARG C 1 102 ? 34.450 -33.296 48.769 1.00 25.57 802 ARG C N 1
ATOM 2651 C CA . ARG C 1 102 ? 34.903 -33.142 50.135 1.00 20.71 802 ARG C CA 1
ATOM 2652 C C . ARG C 1 102 ? 36.412 -33.037 50.194 1.00 21.12 802 ARG C C 1
ATOM 2653 O O . ARG C 1 102 ? 37.122 -33.636 49.396 1.00 24.62 802 ARG C O 1
ATOM 2661 N N . THR C 1 103 ? 36.896 -32.258 51.150 1.00 21.80 803 THR C N 1
ATOM 2662 C CA . THR C 1 103 ? 38.312 -32.160 51.405 1.00 26.17 803 THR C CA 1
ATOM 2663 C C . THR C 1 103 ? 38.510 -32.292 52.904 1.00 27.08 803 THR C C 1
ATOM 2664 O O . THR C 1 103 ? 37.617 -31.971 53.678 1.00 29.11 803 THR C O 1
ATOM 2668 N N . VAL C 1 104 ? 39.673 -32.789 53.310 1.00 27.57 804 VAL C N 1
ATOM 2669 C CA . VAL C 1 104 ? 40.018 -32.888 54.723 1.00 24.90 804 VAL C CA 1
ATOM 2670 C C . VAL C 1 104 ? 41.417 -32.309 54.894 1.00 30.31 804 VAL C C 1
ATOM 2671 O O . VAL C 1 104 ? 42.327 -32.687 54.161 1.00 31.07 804 VAL C O 1
ATOM 2675 N N . ARG C 1 105 ? 41.587 -31.388 55.843 1.00 30.26 805 ARG C N 1
ATOM 2676 C CA . ARG C 1 105 ? 42.890 -30.765 56.078 1.00 30.81 805 ARG C CA 1
ATOM 2677 C C . ARG C 1 105 ? 43.329 -30.882 57.535 1.00 35.01 805 ARG C C 1
ATOM 2678 O O . ARG C 1 105 ? 42.580 -30.517 58.450 1.00 32.72 805 ARG C O 1
ATOM 2686 N N . LEU C 1 106 ? 44.555 -31.373 57.734 1.00 33.61 806 LEU C N 1
ATOM 2687 C CA . LEU C 1 106 ? 45.138 -31.547 59.063 1.00 33.17 806 LEU C CA 1
ATOM 2688 C C . LEU C 1 106 ? 46.577 -31.016 59.123 1.00 28.71 806 LEU C C 1
ATOM 2689 O O . LEU C 1 106 ? 47.371 -31.213 58.199 1.00 25.28 806 LEU C O 1
ATOM 2694 N N . ARG C 1 107 ? 46.923 -30.346 60.213 1.00 36.88 807 ARG C N 1
ATOM 2695 C CA . ARG C 1 107 ? 48.312 -29.971 60.418 1.00 38.25 807 ARG C CA 1
ATOM 2696 C C . ARG C 1 107 ? 48.839 -30.437 61.766 1.00 40.77 807 ARG C C 1
ATOM 2697 O O . ARG C 1 107 ? 48.108 -30.477 62.758 1.00 45.77 807 ARG C O 1
ATOM 2705 N N . ARG C 1 108 ? 50.114 -30.810 61.778 1.00 33.81 808 ARG C N 1
ATOM 2706 C CA . ARG C 1 108 ? 50.820 -31.127 63.006 1.00 37.92 808 ARG C CA 1
ATOM 2707 C C . ARG C 1 108 ? 50.752 -29.920 63.935 1.00 49.21 808 ARG C C 1
ATOM 2708 O O . ARG C 1 108 ? 51.050 -28.791 63.528 1.00 48.52 808 ARG C O 1
ATOM 2716 N N . GLY C 1 109 ? 50.344 -30.148 65.178 1.00 61.34 809 GLY C N 1
ATOM 2717 C CA . GLY C 1 109 ? 50.285 -29.070 66.148 1.00 75.89 809 GLY C CA 1
ATOM 2718 C C . GLY C 1 109 ? 48.871 -28.628 66.467 1.00 84.00 809 GLY C C 1
ATOM 2719 O O . GLY C 1 109 ? 48.634 -27.984 67.489 1.00 86.79 809 GLY C O 1
ATOM 2720 N N . ASP C 1 110 ? 47.933 -28.961 65.584 1.00 83.82 810 ASP C N 1
ATOM 2721 C CA . ASP C 1 110 ? 46.519 -28.722 65.844 1.00 80.97 810 ASP C CA 1
ATOM 2722 C C . ASP C 1 110 ? 46.039 -29.636 66.966 1.00 77.56 810 ASP C C 1
ATOM 2723 O O . ASP C 1 110 ? 46.536 -30.756 67.110 1.00 72.69 810 ASP C O 1
ATOM 2728 N N . PRO C 1 111 ? 45.082 -29.150 67.776 1.00 77.03 811 PRO C N 1
ATOM 2729 C CA . PRO C 1 111 ? 44.473 -29.936 68.855 1.00 76.32 811 PRO C CA 1
ATOM 2730 C C . PRO C 1 111 ? 43.932 -31.276 68.375 1.00 70.60 811 PRO C C 1
ATOM 2731 O O . PRO C 1 111 ? 42.971 -31.311 67.603 1.00 67.70 811 PRO C O 1
ATOM 2735 N N . GLY C 1 112 ? 44.565 -32.359 68.823 1.00 69.97 812 GLY C N 1
ATOM 2736 C CA . GLY C 1 112 ? 44.088 -33.704 68.555 1.00 71.71 812 GLY C CA 1
ATOM 2737 C C . GLY C 1 112 ? 44.658 -34.379 67.320 1.00 72.62 812 GLY C C 1
ATOM 2738 O O . GLY C 1 112 ? 44.381 -35.555 67.069 1.00 69.99 812 GLY C O 1
ATOM 2739 N N . VAL C 1 113 ? 45.457 -33.647 66.549 1.00 72.76 813 VAL C N 1
ATOM 2740 C CA . VAL C 1 113 ? 45.992 -34.173 65.294 1.00 70.64 813 VAL C CA 1
ATOM 2741 C C . VAL C 1 113 ? 47.337 -34.887 65.471 1.00 67.57 813 VAL C C 1
ATOM 2742 O O . VAL C 1 113 ? 48.323 -34.280 65.895 1.00 70.96 813 VAL C O 1
ATOM 2746 N N . GLU C 1 114 ? 47.363 -36.176 65.141 1.00 59.27 814 GLU C N 1
ATOM 2747 C CA . GLU C 1 114 ? 48.598 -36.955 65.150 1.00 61.99 814 GLU C CA 1
ATOM 2748 C C . GLU C 1 114 ? 48.863 -37.569 63.771 1.00 57.48 814 GLU C C 1
ATOM 2749 O O . GLU C 1 114 ? 48.112 -38.432 63.305 1.00 50.33 814 GLU C O 1
ATOM 2755 N N . LEU C 1 115 ? 49.931 -37.104 63.124 1.00 51.45 815 LEU C N 1
ATOM 2756 C CA . LEU C 1 115 ? 50.284 -37.528 61.769 1.00 39.19 815 LEU C CA 1
ATOM 2757 C C . LEU C 1 115 ? 51.564 -38.352 61.833 1.00 38.58 815 LEU C C 1
ATOM 2758 O O . LEU C 1 115 ? 52.217 -38.394 62.877 1.00 44.41 815 LEU C O 1
ATOM 2763 N N . LYS C 1 116 ? 51.922 -39.008 60.730 1.00 35.22 816 LYS C N 1
ATOM 2764 C CA . LYS C 1 116 ? 53.169 -39.768 60.670 1.00 43.79 816 LYS C CA 1
ATOM 2765 C C . LYS C 1 116 ? 54.389 -38.892 61.022 1.00 42.07 816 LYS C C 1
ATOM 2766 O O . LYS C 1 116 ? 54.379 -37.671 60.817 1.00 34.01 816 LYS C O 1
ATOM 2772 N N . PRO C 1 117 ? 55.428 -39.513 61.590 1.00 40.69 817 PRO C N 1
ATOM 2773 C CA . PRO C 1 117 ? 56.662 -38.788 61.920 1.00 46.81 817 PRO C CA 1
ATOM 2774 C C . PRO C 1 117 ? 57.223 -38.035 60.715 1.00 48.86 817 PRO C C 1
ATOM 2775 O O . PRO C 1 117 ? 57.447 -38.636 59.659 1.00 51.40 817 PRO C O 1
ATOM 2779 N N . GLY C 1 118 ? 57.416 -36.727 60.868 1.00 38.82 818 GLY C N 1
ATOM 2780 C CA . GLY C 1 118 ? 57.998 -35.925 59.808 1.00 34.11 818 GLY C CA 1
ATOM 2781 C C . GLY C 1 118 ? 56.982 -35.287 58.881 1.00 35.75 818 GLY C C 1
ATOM 2782 O O . GLY C 1 118 ? 57.338 -34.451 58.052 1.00 41.60 818 GLY C O 1
ATOM 2783 N N . VAL C 1 119 ? 55.719 -35.681 59.012 1.00 28.65 819 VAL C N 1
ATOM 2784 C CA . VAL C 1 119 ? 54.643 -35.086 58.218 1.00 28.10 819 VAL C CA 1
ATOM 2785 C C . VAL C 1 119 ? 54.133 -33.818 58.885 1.00 33.83 819 VAL C C 1
ATOM 2786 O O . VAL C 1 119 ? 53.652 -33.857 60.014 1.00 37.79 819 VAL C O 1
ATOM 2790 N N . ARG C 1 120 ? 54.250 -32.693 58.186 1.00 39.24 820 ARG C N 1
ATOM 2791 C CA . ARG C 1 120 ? 53.839 -31.400 58.728 1.00 37.11 820 ARG C CA 1
ATOM 2792 C C . ARG C 1 120 ? 52.353 -31.192 58.512 1.00 37.56 820 ARG C C 1
ATOM 2793 O O . ARG C 1 120 ? 51.652 -30.657 59.373 1.00 39.34 820 ARG C O 1
ATOM 2801 N N . GLU C 1 121 ? 51.871 -31.632 57.357 1.00 33.43 821 GLU C N 1
ATOM 2802 C CA . GLU C 1 121 ? 50.459 -31.485 57.038 1.00 40.96 821 GLU C CA 1
ATOM 2803 C C . GLU C 1 121 ? 49.986 -32.479 55.980 1.00 34.86 821 GLU C C 1
ATOM 2804 O O . GLU C 1 121 ? 50.765 -32.941 55.138 1.00 30.61 821 GLU C O 1
ATOM 2810 N N . VAL C 1 122 ? 48.692 -32.778 56.026 1.00 29.50 822 VAL C N 1
ATOM 2811 C CA . VAL C 1 122 ? 48.079 -33.694 55.079 1.00 27.80 822 VAL C CA 1
ATOM 2812 C C . VAL C 1 122 ? 46.732 -33.166 54.589 1.00 26.13 822 VAL C C 1
ATOM 2813 O O . VAL C 1 122 ? 45.922 -32.610 55.358 1.00 23.18 822 VAL C O 1
ATOM 2817 N N . VAL C 1 123 ? 46.495 -33.330 53.292 1.00 24.42 823 VAL C N 1
ATOM 2818 C CA . VAL C 1 123 ? 45.219 -32.954 52.707 1.00 23.75 823 VAL C CA 1
ATOM 2819 C C . VAL C 1 123 ? 44.664 -34.144 51.949 1.00 24.62 823 VAL C C 1
ATOM 2820 O O . VAL C 1 123 ? 45.389 -34.797 51.202 1.00 21.59 823 VAL C O 1
ATOM 2824 N N . ARG C 1 124 ? 43.379 -34.423 52.143 1.00 23.95 824 ARG C N 1
ATOM 2825 C CA . ARG C 1 124 ? 42.698 -35.474 51.394 1.00 16.79 824 ARG C CA 1
ATOM 2826 C C . ARG C 1 124 ? 41.563 -34.896 50.560 1.00 21.34 824 ARG C C 1
ATOM 2827 O O . ARG C 1 124 ? 40.785 -34.063 51.039 1.00 22.47 824 ARG C O 1
ATOM 2835 N N . VAL C 1 125 ? 41.481 -35.315 49.302 1.00 21.07 825 VAL C N 1
ATOM 2836 C CA . VAL C 1 125 ? 40.430 -34.821 48.427 1.00 19.44 825 VAL C CA 1
ATOM 2837 C C . VAL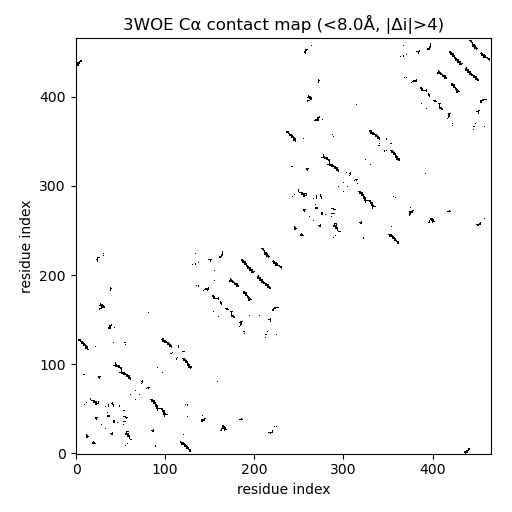 C 1 125 ? 39.558 -35.970 47.939 1.00 25.96 825 VAL C C 1
ATOM 2838 O O . VAL C 1 125 ? 40.064 -37.011 47.493 1.00 26.51 825 VAL C O 1
ATOM 2842 N N . TYR C 1 126 ? 38.246 -35.781 48.051 1.00 24.83 826 TYR C N 1
ATOM 2843 C CA . TYR C 1 126 ? 37.281 -36.783 47.620 1.00 24.48 826 TYR C CA 1
ATOM 2844 C C . TYR C 1 126 ? 36.533 -36.326 46.373 1.00 25.75 826 TYR C C 1
ATOM 2845 O O . TYR C 1 126 ? 35.934 -35.250 46.351 1.00 25.66 826 TYR C O 1
ATOM 2854 N N . VAL C 1 127 ? 36.598 -37.154 45.332 1.00 27.36 827 VAL C N 1
ATOM 2855 C CA . VAL C 1 127 ? 35.994 -36.844 44.043 1.00 32.39 827 VAL C CA 1
ATOM 2856 C C . VAL C 1 127 ? 34.944 -37.884 43.614 1.00 30.35 827 VAL C C 1
ATOM 2857 O O . VAL C 1 127 ? 35.228 -39.089 43.562 1.00 27.90 827 VAL C O 1
ATOM 2861 N N . ALA C 1 128 ? 33.738 -37.415 43.299 1.00 25.81 828 ALA C N 1
ATOM 2862 C CA . ALA C 1 128 ? 32.715 -38.277 42.717 1.00 27.16 828 ALA C CA 1
ATOM 2863 C C . ALA C 1 128 ? 33.012 -38.454 41.234 1.00 32.39 828 ALA C C 1
ATOM 2864 O O . ALA C 1 128 ? 33.023 -37.473 40.481 1.00 33.70 828 ALA C O 1
ATOM 2866 N N . GLN C 1 129 ? 33.238 -39.700 40.820 1.00 27.46 829 GLN C N 1
ATOM 2867 C CA . GLN C 1 129 ? 33.734 -40.003 39.473 1.00 39.55 829 GLN C CA 1
ATOM 2868 C C . GLN C 1 129 ? 32.702 -39.788 38.360 1.00 46.83 829 GLN C C 1
ATOM 2869 O O . GLN C 1 129 ? 31.551 -40.192 38.487 1.00 43.50 829 GLN C O 1
ATOM 2875 N N . LYS C 1 130 ? 33.125 -39.151 37.271 1.00 59.04 830 LYS C N 1
ATOM 2876 C CA . LYS C 1 130 ? 32.232 -38.873 36.145 1.00 72.15 830 LYS C CA 1
ATOM 2877 C C . LYS C 1 130 ? 32.941 -39.025 34.802 1.00 76.17 830 LYS C C 1
ATOM 2878 O O . LYS C 1 130 ? 32.720 -38.237 33.882 1.00 77.18 830 LYS C O 1
ATOM 2884 N N . VAL D 2 3 ? 42.731 -1.584 36.554 1.00 60.34 6 VAL D N 1
ATOM 2885 C CA . VAL D 2 3 ? 42.913 -2.116 37.906 1.00 63.64 6 VAL D CA 1
ATOM 2886 C C . VAL D 2 3 ? 41.672 -2.846 38.442 1.00 63.52 6 VAL D C 1
ATOM 2887 O O . VAL D 2 3 ? 41.793 -3.893 39.086 1.00 64.48 6 VAL D O 1
ATOM 2891 N N . GLU D 2 4 ? 40.485 -2.304 38.173 1.00 53.47 7 GLU D N 1
ATOM 2892 C CA . GLU D 2 4 ? 39.249 -2.968 38.592 1.00 55.09 7 GLU D CA 1
ATOM 2893 C C . GLU D 2 4 ? 39.089 -4.430 38.117 1.00 46.14 7 GLU D C 1
ATOM 2894 O O . GLU D 2 4 ? 38.598 -5.263 38.873 1.00 40.08 7 GLU D O 1
ATOM 2900 N N . PRO D 2 5 ? 39.480 -4.746 36.866 1.00 41.55 8 PRO D N 1
ATOM 2901 C CA . PRO D 2 5 ? 39.347 -6.153 36.474 1.00 40.74 8 PRO D CA 1
ATOM 2902 C C . PRO D 2 5 ? 40.271 -7.099 37.245 1.00 39.08 8 PRO D C 1
ATOM 2903 O O . PRO D 2 5 ? 39.966 -8.290 37.375 1.00 38.04 8 PRO D O 1
ATOM 2907 N N . TYR D 2 6 ? 41.373 -6.571 37.767 1.00 34.53 9 TYR D N 1
ATOM 2908 C CA . TYR D 2 6 ? 42.308 -7.391 38.525 1.00 28.57 9 TYR D CA 1
ATOM 2909 C C . TYR D 2 6 ? 41.816 -7.539 39.967 1.00 30.86 9 TYR D C 1
ATOM 2910 O O . TYR D 2 6 ? 42.136 -8.505 40.657 1.00 34.69 9 TYR D O 1
ATOM 2919 N N . ILE D 2 7 ? 40.999 -6.593 40.403 1.00 24.42 10 ILE D N 1
ATOM 2920 C CA . ILE D 2 7 ? 40.310 -6.723 41.679 1.00 29.51 10 ILE D CA 1
ATOM 2921 C C . ILE D 2 7 ? 39.262 -7.836 41.579 1.00 35.42 10 ILE D C 1
ATOM 2922 O O . ILE D 2 7 ? 39.085 -8.653 42.502 1.00 28.98 10 ILE D O 1
ATOM 2927 N N . ARG D 2 8 ? 38.571 -7.879 40.446 1.00 32.94 11 ARG D N 1
ATOM 2928 C CA . ARG D 2 8 ? 37.550 -8.895 40.260 1.00 37.76 11 ARG D CA 1
ATOM 2929 C C . ARG D 2 8 ? 38.197 -10.271 40.192 1.00 36.81 11 ARG D C 1
ATOM 2930 O O . ARG D 2 8 ? 37.741 -11.207 40.845 1.00 40.09 11 ARG D O 1
ATOM 2938 N N . LEU D 2 9 ? 39.268 -10.379 39.411 1.00 32.05 12 LEU D N 1
ATOM 2939 C CA . LEU D 2 9 ? 39.987 -11.634 39.281 1.00 34.89 12 LEU D CA 1
ATOM 2940 C C . LEU D 2 9 ? 40.484 -12.111 40.646 1.00 32.90 12 LEU D C 1
ATOM 2941 O O . LEU D 2 9 ? 40.391 -13.301 40.975 1.00 29.70 12 LEU D O 1
ATOM 2946 N N . PHE D 2 10 ? 40.980 -11.173 41.449 1.00 32.39 13 PHE D N 1
ATOM 2947 C CA . PHE D 2 10 ? 41.520 -11.506 42.763 1.00 31.94 13 PHE D CA 1
ATOM 2948 C C . PHE D 2 10 ? 40.447 -11.957 43.739 1.00 33.67 13 PHE D C 1
ATOM 2949 O O . PHE D 2 10 ? 40.660 -12.886 44.527 1.00 32.74 13 PHE D O 1
ATOM 2957 N N . GLU D 2 11 ? 39.307 -11.277 43.704 1.00 32.91 14 GLU D N 1
ATOM 2958 C CA . GLU D 2 11 ? 38.243 -11.539 44.668 1.00 37.08 14 GLU D CA 1
ATOM 2959 C C . GLU D 2 11 ? 37.638 -12.922 44.447 1.00 31.01 14 GLU D C 1
ATOM 2960 O O . GLU D 2 11 ? 37.173 -13.566 45.386 1.00 26.89 14 GLU D O 1
ATOM 2966 N N . ALA D 2 12 ? 37.673 -13.370 43.199 1.00 20.48 15 ALA D N 1
ATOM 2967 C CA . ALA D 2 12 ? 37.153 -14.669 42.817 1.00 25.92 15 ALA D CA 1
ATOM 2968 C C . ALA D 2 12 ? 37.963 -15.857 43.398 1.00 38.73 15 ALA D C 1
ATOM 2969 O O . ALA D 2 12 ? 37.495 -16.999 43.372 1.00 38.66 15 ALA D O 1
ATOM 2971 N N . ILE D 2 13 ? 39.164 -15.601 43.918 1.00 32.39 16 ILE D N 1
ATOM 2972 C CA . ILE D 2 13 ? 39.903 -16.652 44.627 1.00 32.47 16 ILE D CA 1
ATOM 2973 C C . ILE D 2 13 ? 39.150 -17.079 45.888 1.00 33.01 16 ILE D C 1
ATOM 2974 O O . ILE D 2 13 ? 38.982 -16.278 46.807 1.00 26.81 16 ILE D O 1
ATOM 2979 N N . PRO D 2 14 ? 38.719 -18.355 45.944 1.00 35.03 17 PRO D N 1
ATOM 2980 C CA . PRO D 2 14 ? 37.869 -18.795 47.059 1.00 30.35 17 PRO D CA 1
ATOM 2981 C C . PRO D 2 14 ? 38.585 -18.685 48.402 1.00 27.09 17 PRO D C 1
ATOM 2982 O O . PRO D 2 14 ? 39.769 -19.021 48.507 1.00 30.28 17 PRO D O 1
ATOM 2986 N N . ASP D 2 15 ? 37.862 -18.230 49.420 1.00 20.07 18 ASP D N 1
ATOM 2987 C CA . ASP D 2 15 ? 38.427 -18.067 50.752 1.00 29.77 18 ASP D CA 1
ATOM 2988 C C . ASP D 2 15 ? 38.631 -19.384 51.504 1.00 33.46 18 ASP D C 1
ATOM 2989 O O . ASP D 2 15 ? 38.059 -20.423 51.154 1.00 32.32 18 ASP D O 1
ATOM 2994 N N . ALA D 2 16 ? 39.468 -19.333 52.534 1.00 32.32 19 ALA D N 1
ATOM 2995 C CA . ALA D 2 16 ? 39.670 -20.486 53.395 1.00 35.08 19 ALA D CA 1
ATOM 2996 C C . ALA D 2 16 ? 39.841 -20.031 54.840 1.00 35.73 19 ALA D C 1
ATOM 2997 O O . ALA D 2 16 ? 40.322 -18.928 55.096 1.00 36.32 19 ALA D O 1
ATOM 2999 N N . GLU D 2 17 ? 39.422 -20.878 55.775 1.00 35.46 20 GLU D N 1
ATOM 3000 C CA . GLU D 2 17 ? 39.590 -20.612 57.198 1.00 45.22 20 GLU D CA 1
ATOM 3001 C C . GLU D 2 17 ? 41.020 -20.974 57.559 1.00 44.30 20 GLU D C 1
ATOM 3002 O O . GLU D 2 17 ? 41.341 -22.145 57.754 1.00 41.72 20 GLU D O 1
ATOM 3008 N N . THR D 2 18 ? 41.887 -19.972 57.630 1.00 41.13 21 THR D N 1
ATOM 3009 C CA . THR D 2 18 ? 43.296 -20.246 57.853 1.00 41.42 21 THR D CA 1
ATOM 3010 C C . THR D 2 18 ? 44.009 -19.076 58.509 1.00 43.24 21 THR D C 1
ATOM 3011 O O . THR D 2 18 ? 43.455 -17.983 58.613 1.00 42.43 21 THR D O 1
ATOM 3015 N N . GLU D 2 19 ? 45.234 -19.328 58.964 1.00 45.35 22 GLU D N 1
ATOM 3016 C CA . GLU D 2 19 ? 46.055 -18.312 59.606 1.00 39.54 22 GLU D CA 1
ATOM 3017 C C . GLU D 2 19 ? 46.449 -17.239 58.610 1.00 32.10 22 GLU D C 1
ATOM 3018 O O . GLU D 2 19 ? 46.471 -17.477 57.404 1.00 30.57 22 GLU D O 1
ATOM 3024 N N . LEU D 2 20 ? 46.760 -16.058 59.130 1.00 35.32 23 LEU D N 1
ATOM 3025 C CA . LEU D 2 20 ? 47.203 -14.928 58.319 1.00 38.40 23 LEU D CA 1
ATOM 3026 C C . LEU D 2 20 ? 48.664 -15.073 57.908 1.00 35.50 23 LEU D C 1
ATOM 3027 O O . LEU D 2 20 ? 49.549 -15.196 58.760 1.00 30.26 23 LEU D O 1
ATOM 3032 N N . ALA D 2 21 ? 48.915 -15.052 56.603 1.00 24.62 24 ALA D N 1
ATOM 3033 C CA . ALA D 2 21 ? 50.280 -15.073 56.107 1.00 29.82 24 ALA D CA 1
ATOM 3034 C C . ALA D 2 21 ? 50.953 -13.712 56.317 1.00 33.73 24 ALA D C 1
ATOM 3035 O O . ALA D 2 21 ? 50.278 -12.680 56.349 1.00 35.10 24 ALA D O 1
ATOM 3037 N N . THR D 2 22 ? 52.277 -13.718 56.470 1.00 33.24 25 THR D N 1
ATOM 3038 C CA . THR D 2 22 ? 53.073 -12.490 56.408 1.00 35.08 25 THR D CA 1
ATOM 3039 C C . THR D 2 22 ? 53.823 -12.434 55.073 1.00 29.99 25 THR D C 1
ATOM 3040 O O . THR D 2 22 ? 54.678 -13.275 54.798 1.00 29.93 25 THR D O 1
ATOM 3044 N N . PHE D 2 23 ? 53.504 -11.447 54.243 1.00 21.28 26 PHE D N 1
ATOM 3045 C CA . PHE D 2 23 ? 54.031 -11.421 52.879 1.00 27.97 26 PHE D CA 1
ATOM 3046 C C . PHE D 2 23 ? 55.434 -10.832 52.724 1.00 30.98 26 PHE D C 1
ATOM 3047 O O . PHE D 2 23 ? 55.907 -10.085 53.579 1.00 30.07 26 PHE D O 1
ATOM 3055 N N . TYR D 2 24 ? 56.098 -11.198 51.631 1.00 28.03 27 TYR D N 1
ATOM 3056 C CA . TYR D 2 24 ? 57.448 -10.717 51.350 1.00 28.05 27 TYR D CA 1
ATOM 3057 C C . TYR D 2 24 ? 57.392 -9.354 50.664 1.00 25.00 27 TYR D C 1
ATOM 3058 O O . TYR D 2 24 ? 56.930 -9.237 49.524 1.00 21.33 27 TYR D O 1
ATOM 3067 N N . ASP D 2 25 ? 57.835 -8.325 51.381 1.00 27.19 28 ASP D N 1
ATOM 3068 C CA . ASP D 2 25 ? 57.785 -6.957 50.880 1.00 29.23 28 ASP D CA 1
ATOM 3069 C C . ASP D 2 25 ? 59.052 -6.616 50.119 1.00 36.31 28 ASP D C 1
ATOM 3070 O O . ASP D 2 25 ? 59.916 -5.891 50.612 1.00 39.17 28 ASP D O 1
ATOM 3075 N N . ALA D 2 26 ? 59.144 -7.167 48.913 1.00 36.69 29 ALA D N 1
ATOM 3076 C CA . ALA D 2 26 ? 60.252 -6.925 48.005 1.00 29.89 29 ALA D CA 1
ATOM 3077 C C . ALA D 2 26 ? 60.446 -5.430 47.793 1.00 31.59 29 ALA D C 1
ATOM 3078 O O . ALA D 2 26 ? 59.466 -4.690 47.701 1.00 26.46 29 ALA D O 1
ATOM 3080 N N . ASP D 2 27 ? 61.711 -5.016 47.690 1.00 37.33 30 ASP D N 1
ATOM 30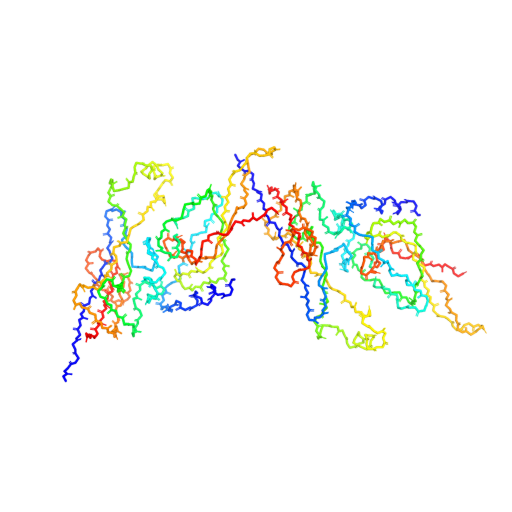81 C CA . ASP D 2 27 ? 62.118 -3.607 47.689 1.00 42.80 30 ASP D CA 1
ATOM 3082 C C . ASP D 2 27 ? 63.368 -3.396 46.809 1.00 35.70 30 ASP D C 1
ATOM 3083 O O . ASP D 2 27 ? 63.985 -4.355 46.349 1.00 35.58 30 ASP D O 1
ATOM 3088 N N . LEU D 2 28 ? 63.746 -2.143 46.591 1.00 32.72 31 LEU D N 1
ATOM 3089 C CA . LEU D 2 28 ? 64.934 -1.825 45.798 1.00 34.65 31 LEU D CA 1
ATOM 3090 C C . LEU D 2 28 ? 66.230 -2.386 46.400 1.00 35.83 31 LEU D C 1
ATOM 3091 O O . LEU D 2 28 ? 67.185 -2.677 45.678 1.00 36.84 31 LEU D O 1
ATOM 3096 N N . ASP D 2 29 ? 66.270 -2.551 47.717 1.00 35.58 32 ASP D N 1
ATOM 3097 C CA . ASP D 2 29 ? 67.430 -3.191 48.337 1.00 47.56 32 ASP D CA 1
ATOM 3098 C C . ASP D 2 29 ? 67.345 -4.731 48.465 1.00 45.60 32 ASP D C 1
ATOM 3099 O O . ASP D 2 29 ? 68.299 -5.370 48.911 1.00 48.82 32 ASP D O 1
ATOM 3104 N N . THR D 2 30 ? 66.227 -5.334 48.070 1.00 36.31 33 THR D N 1
ATOM 3105 C CA . THR D 2 30 ? 66.097 -6.789 48.189 1.00 39.62 33 THR D CA 1
ATOM 3106 C C . THR D 2 30 ? 65.998 -7.484 46.834 1.00 39.38 33 THR D C 1
ATOM 3107 O O . THR D 2 30 ? 65.636 -6.866 45.833 1.00 45.21 33 THR D O 1
ATOM 3111 N N . LEU D 2 31 ? 66.342 -8.765 46.802 1.00 36.27 34 LEU D N 1
ATOM 3112 C CA . LEU D 2 31 ? 66.156 -9.561 45.598 1.00 38.40 34 LEU D CA 1
ATOM 3113 C C . LEU D 2 31 ? 64.672 -9.564 45.214 1.00 31.63 34 LEU D C 1
ATOM 3114 O O . LEU D 2 31 ? 63.808 -9.685 46.071 1.00 29.79 34 LEU D O 1
ATOM 3119 N N . PRO D 2 32 ? 64.376 -9.402 43.922 1.00 26.55 35 PRO D N 1
ATOM 3120 C CA . PRO D 2 32 ? 62.999 -9.521 43.439 1.00 32.26 35 PRO D CA 1
ATOM 3121 C C . PRO D 2 32 ? 62.586 -10.979 43.493 1.00 27.63 35 PRO D C 1
ATOM 3122 O O . PRO D 2 32 ? 63.383 -11.834 43.127 1.00 29.44 35 PRO D O 1
ATOM 3126 N N . PRO D 2 33 ? 61.363 -11.269 43.946 1.00 22.39 36 PRO D N 1
ATOM 3127 C CA . PRO D 2 33 ? 60.939 -12.675 43.911 1.00 24.26 36 PRO D CA 1
ATOM 3128 C C . PRO D 2 33 ? 60.711 -13.139 42.473 1.00 22.63 36 PRO D C 1
ATOM 3129 O O . PRO D 2 33 ? 60.563 -12.310 41.578 1.00 36.58 36 PRO D O 1
ATOM 3133 N N . ARG D 2 34 ? 60.698 -14.446 42.252 1.00 22.95 37 ARG D N 1
ATOM 3134 C CA . ARG D 2 34 ? 60.266 -15.001 40.973 1.00 32.34 37 ARG D CA 1
ATOM 3135 C C . ARG D 2 34 ? 58.902 -14.438 40.534 1.00 32.08 37 ARG D C 1
ATOM 3136 O O . ARG D 2 34 ? 57.982 -14.268 41.349 1.00 21.88 37 ARG D O 1
ATOM 3152 N N . PHE D 2 36 ? 55.818 -14.629 37.438 1.00 16.83 39 PHE D N 1
ATOM 3153 C CA . PHE D 2 36 ? 55.273 -15.437 36.350 1.00 18.21 39 PHE D CA 1
ATOM 3154 C C . PHE D 2 36 ? 54.116 -14.757 35.589 1.00 20.83 39 PHE D C 1
ATOM 3155 O O . PHE D 2 36 ? 53.161 -14.262 36.188 1.00 22.53 39 PHE D O 1
ATOM 3163 N N . LEU D 2 37 ? 54.232 -14.731 34.265 1.00 21.93 40 LEU D N 1
ATOM 3164 C CA . LEU D 2 37 ? 53.198 -14.191 33.386 1.00 21.24 40 LEU D CA 1
ATOM 3165 C C . LEU D 2 37 ? 51.951 -15.069 33.506 1.00 28.57 40 LEU D C 1
ATOM 3166 O O . LEU D 2 37 ? 52.060 -16.214 33.939 1.00 35.44 40 LEU D O 1
ATOM 3171 N N . PRO D 2 38 ? 50.770 -14.552 33.108 1.00 30.66 41 PRO D N 1
ATOM 3172 C CA . PRO D 2 38 ? 49.529 -15.335 33.233 1.00 31.69 41 PRO D CA 1
ATOM 3173 C C . PRO D 2 38 ? 49.589 -16.690 32.528 1.00 27.68 41 PRO D C 1
ATOM 3174 O O . PRO D 2 38 ? 48.843 -17.606 32.888 1.00 28.24 41 PRO D O 1
ATOM 3178 N N . SER D 2 39 ? 50.467 -16.806 31.534 1.00 24.13 42 SER D N 1
ATOM 3179 C CA . SER D 2 39 ? 50.613 -18.046 30.778 1.00 29.61 42 SER D CA 1
ATOM 3180 C C . SER D 2 39 ? 51.401 -19.089 31.560 1.00 32.38 42 SER D C 1
ATOM 3181 O O . SER D 2 39 ? 51.404 -20.266 31.203 1.00 32.52 42 SER D O 1
ATOM 3184 N N . GLY D 2 40 ? 52.099 -18.639 32.600 1.00 32.39 43 GLY D N 1
ATOM 3185 C CA . GLY D 2 40 ? 52.939 -19.508 33.397 1.00 30.31 43 GLY D CA 1
ATOM 3186 C C . GLY D 2 40 ? 54.408 -19.345 33.060 1.00 34.39 43 GLY D C 1
ATOM 3187 O O . GLY D 2 40 ? 55.272 -19.908 33.733 1.00 30.47 43 GLY D O 1
ATOM 3188 N N . ASP D 2 41 ? 54.698 -18.581 32.010 1.00 34.51 44 ASP D N 1
ATOM 3189 C CA . ASP D 2 41 ? 56.084 -18.347 31.628 1.00 35.10 44 ASP D CA 1
ATOM 3190 C C . ASP D 2 41 ? 56.766 -17.392 32.606 1.00 36.43 44 ASP D C 1
ATOM 3191 O O . ASP D 2 41 ? 56.144 -16.457 33.128 1.00 34.58 44 ASP D O 1
ATOM 3196 N N . LEU D 2 42 ? 58.042 -17.659 32.864 1.00 40.13 45 LEU D N 1
ATOM 3197 C CA . LEU D 2 42 ? 58.861 -16.836 33.744 1.00 37.83 45 LEU D CA 1
ATOM 3198 C C . LEU D 2 42 ? 59.051 -15.456 33.138 1.00 34.75 45 LEU D C 1
ATOM 3199 O O . LEU D 2 42 ? 59.323 -15.319 31.949 1.00 35.88 45 LEU D O 1
ATOM 3204 N N . TYR D 2 43 ? 58.883 -14.429 33.954 1.00 34.31 46 TYR D N 1
ATOM 3205 C CA . TYR D 2 43 ? 59.208 -13.079 33.523 1.00 34.58 46 TYR D CA 1
ATOM 3206 C C . TYR D 2 43 ? 60.449 -12.618 34.275 1.00 29.54 46 TYR D C 1
ATOM 3207 O O . TYR D 2 43 ? 60.470 -12.628 35.506 1.00 28.65 46 TYR D O 1
ATOM 3216 N N . THR D 2 44 ? 61.486 -12.239 33.538 1.00 22.58 47 THR D N 1
ATOM 3217 C CA . THR D 2 44 ? 62.709 -11.741 34.171 1.00 34.65 47 THR D CA 1
ATOM 3218 C C . THR D 2 44 ? 62.789 -10.215 34.112 1.00 30.61 47 THR D C 1
ATOM 3219 O O . THR D 2 44 ? 62.884 -9.632 33.026 1.00 31.03 47 THR D O 1
ATOM 3223 N N . PRO D 2 45 ? 62.738 -9.560 35.283 1.00 26.46 48 PRO D N 1
ATOM 3224 C CA . PRO D 2 45 ? 62.751 -8.099 35.309 1.00 31.10 48 PRO D CA 1
ATOM 3225 C C . PRO D 2 45 ? 64.185 -7.589 35.132 1.00 35.22 48 PRO D C 1
ATOM 3226 O O . PRO D 2 45 ? 65.138 -8.304 35.460 1.00 35.21 48 PRO D O 1
ATOM 3230 N N . PRO D 2 46 ? 64.340 -6.372 34.591 1.00 35.11 49 PRO D N 1
ATOM 3231 C CA . PRO D 2 46 ? 65.682 -5.797 34.402 1.00 35.73 49 PRO D CA 1
ATOM 3232 C C . PRO D 2 46 ? 66.241 -5.182 35.683 1.00 27.25 49 PRO D C 1
ATOM 3233 O O . PRO D 2 46 ? 67.331 -4.641 35.671 1.00 35.89 49 PRO D O 1
ATOM 3237 N N . GLY D 2 47 ? 65.506 -5.284 36.782 1.00 23.59 50 GLY D N 1
ATOM 3238 C CA . GLY D 2 47 ? 65.972 -4.751 38.045 1.00 23.96 50 GLY D CA 1
ATOM 3239 C C . GLY D 2 47 ? 65.071 -5.151 39.192 1.00 28.93 50 GLY D C 1
ATOM 3240 O O . GLY D 2 47 ? 64.210 -6.020 39.030 1.00 29.69 50 GLY D O 1
ATOM 3241 N N . PRO D 2 48 ? 65.256 -4.516 40.361 1.00 26.86 51 PRO D N 1
ATOM 3242 C CA . PRO D 2 48 ? 64.445 -4.866 41.528 1.00 29.95 51 PRO D CA 1
ATOM 3243 C C . PRO D 2 48 ? 63.031 -4.305 41.398 1.00 32.47 51 PRO D C 1
ATOM 3244 O O . PRO D 2 48 ? 62.739 -3.575 40.445 1.00 24.95 51 PRO D O 1
ATOM 3248 N N . VAL D 2 49 ? 62.160 -4.668 42.336 1.00 28.88 52 VAL D N 1
ATOM 3249 C CA . VAL D 2 49 ? 60.790 -4.227 42.292 1.00 18.22 52 VAL D CA 1
ATOM 3250 C C . VAL D 2 49 ? 60.340 -3.634 43.630 1.00 23.26 52 VAL D C 1
ATOM 3251 O O . VAL D 2 49 ? 60.968 -3.826 44.668 1.00 20.25 52 VAL D O 1
ATOM 3255 N N . ARG D 2 50 ? 59.233 -2.906 43.580 1.00 20.69 53 ARG D N 1
ATOM 3256 C CA . ARG D 2 50 ? 58.561 -2.433 44.772 1.00 27.62 53 ARG D CA 1
ATOM 3257 C C . ARG D 2 50 ? 57.099 -2.891 44.697 1.00 25.94 53 ARG D C 1
ATOM 3258 O O . ARG D 2 50 ? 56.504 -2.938 43.618 1.00 22.14 53 ARG D O 1
ATOM 3266 N N . LEU D 2 51 ? 56.532 -3.235 45.844 1.00 25.49 54 LEU D N 1
ATOM 3267 C CA . LEU D 2 51 ? 55.166 -3.714 45.898 1.00 27.96 54 LEU D CA 1
ATOM 3268 C C . LEU D 2 51 ? 54.241 -2.722 46.609 1.00 23.60 54 LEU D C 1
ATOM 3269 O O . LEU D 2 51 ? 54.600 -2.142 47.632 1.00 25.20 54 LEU D O 1
ATOM 3274 N N . GLU D 2 52 ? 53.049 -2.531 46.065 1.00 27.26 55 GLU D N 1
ATOM 3275 C CA . GLU D 2 52 ? 52.009 -1.779 46.760 1.00 29.67 55 GLU D CA 1
ATOM 3276 C C . GLU D 2 52 ? 50.814 -2.694 47.014 1.00 26.70 55 GLU D C 1
ATOM 3277 O O . GLU D 2 52 ? 50.194 -3.159 46.063 1.00 22.09 55 GLU D O 1
ATOM 3283 N N . GLU D 2 53 ? 50.495 -2.953 48.281 1.00 27.65 56 GLU D N 1
ATOM 3284 C CA . GLU D 2 53 ? 49.374 -3.829 48.598 1.00 31.11 56 GLU D CA 1
ATOM 3285 C C . GLU D 2 53 ? 48.052 -3.096 48.373 1.00 35.65 56 GLU D C 1
ATOM 3286 O O . GLU D 2 53 ? 47.841 -2.001 48.887 1.00 40.00 56 GLU D O 1
ATOM 3292 N N . ILE D 2 54 ? 47.169 -3.705 47.596 1.00 30.72 57 ILE D N 1
ATOM 3293 C CA . ILE D 2 54 ? 45.887 -3.093 47.300 1.00 35.50 57 ILE D CA 1
ATOM 3294 C C . ILE D 2 54 ? 44.765 -3.799 48.063 1.00 38.30 57 ILE D C 1
ATOM 3295 O O . ILE D 2 54 ? 43.923 -3.140 48.666 1.00 40.99 57 ILE D O 1
ATOM 3300 N N . LYS D 2 55 ? 44.765 -5.134 48.047 1.00 28.48 58 LYS D N 1
ATOM 3301 C CA . LYS D 2 55 ? 43.889 -5.921 48.920 1.00 33.61 58 LYS D CA 1
ATOM 3302 C C . LYS D 2 55 ? 44.603 -7.181 49.396 1.00 29.76 58 LYS D C 1
ATOM 3303 O O . LYS D 2 55 ? 45.522 -7.667 48.734 1.00 30.31 58 LYS D O 1
ATOM 3309 N N . ARG D 2 56 ? 44.161 -7.733 50.522 1.00 27.18 59 ARG D N 1
ATOM 3310 C CA . ARG D 2 56 ? 44.652 -9.045 50.923 1.00 32.19 59 ARG D CA 1
ATOM 3311 C C . ARG D 2 56 ? 43.544 -9.996 51.394 1.00 37.72 59 ARG D C 1
ATOM 3312 O O . ARG D 2 56 ? 42.485 -9.567 51.844 1.00 37.04 59 ARG D O 1
ATOM 3320 N N . LYS D 2 57 ? 43.791 -11.295 51.249 1.00 39.16 60 LYS D N 1
ATOM 3321 C CA . LYS D 2 57 ? 43.013 -12.304 51.955 1.00 31.64 60 LYS D CA 1
ATOM 3322 C C . LYS D 2 57 ? 43.931 -12.839 53.039 1.00 26.53 60 LYS D C 1
ATOM 3323 O O . LYS D 2 57 ? 44.801 -12.096 53.518 1.00 28.23 60 LYS D O 1
ATOM 3329 N N . ARG D 2 58 ? 43.769 -14.093 53.451 1.00 21.90 61 ARG D N 1
ATOM 3330 C CA . ARG D 2 58 ? 44.676 -14.629 54.477 1.00 18.73 61 ARG D CA 1
ATOM 3331 C C . ARG D 2 58 ? 46.022 -15.115 53.927 1.00 24.09 61 ARG D C 1
ATOM 3332 O O . ARG D 2 58 ? 47.070 -14.866 54.522 1.00 27.73 61 ARG D O 1
ATOM 3340 N N . ARG D 2 59 ? 45.997 -15.772 52.775 1.00 26.51 62 ARG D N 1
ATOM 3341 C CA . ARG D 2 59 ? 47.193 -16.437 52.257 1.00 29.51 62 ARG D CA 1
ATOM 3342 C C . ARG D 2 59 ? 47.724 -15.808 50.959 1.00 27.88 62 ARG D C 1
ATOM 3343 O O . ARG D 2 59 ? 48.813 -16.118 50.494 1.00 25.32 62 ARG D O 1
ATOM 3351 N N . VAL D 2 60 ? 46.945 -14.913 50.374 1.00 27.66 63 VAL D N 1
ATOM 3352 C CA . VAL D 2 60 ? 47.352 -14.264 49.139 1.00 20.81 63 VAL D CA 1
ATOM 3353 C C . VAL D 2 60 ? 46.991 -12.788 49.230 1.00 23.56 63 VAL D C 1
ATOM 3354 O O . VAL D 2 60 ? 46.146 -12.395 50.048 1.00 21.24 63 VAL D O 1
ATOM 3358 N N . ARG D 2 61 ? 47.635 -11.968 48.406 1.00 20.78 64 ARG D N 1
ATOM 3359 C CA . ARG D 2 61 ? 47.255 -10.565 48.303 1.00 19.75 64 ARG D CA 1
ATOM 3360 C C . ARG D 2 61 ? 47.373 -10.077 46.873 1.00 21.39 64 ARG D C 1
ATOM 3361 O O . ARG D 2 61 ? 48.089 -10.664 46.068 1.00 20.44 64 ARG D O 1
ATOM 3369 N N . LEU D 2 62 ? 46.629 -9.019 46.562 1.00 22.90 65 LEU D N 1
ATOM 3370 C CA . LEU D 2 62 ? 46.717 -8.335 45.281 1.00 27.38 65 LEU D CA 1
ATOM 3371 C C . LEU D 2 62 ? 47.662 -7.130 45.431 1.00 28.27 65 LEU D C 1
ATOM 3372 O O . LEU D 2 62 ? 47.548 -6.349 46.377 1.00 25.78 65 LEU D O 1
ATOM 3377 N N . VAL D 2 63 ? 48.604 -6.991 44.506 1.00 22.78 66 VAL D N 1
ATOM 3378 C CA . VAL D 2 63 ? 49.565 -5.893 44.572 1.00 26.14 66 VAL D CA 1
ATOM 3379 C C . VAL D 2 63 ? 49.787 -5.272 43.208 1.00 28.08 66 VAL D C 1
ATOM 3380 O O . VAL D 2 63 ? 49.561 -5.913 42.175 1.00 23.43 66 VAL D O 1
ATOM 3384 N N . LYS D 2 64 ? 50.213 -4.012 43.206 1.00 27.06 67 LYS D N 1
ATOM 3385 C CA . LYS D 2 64 ? 50.782 -3.433 42.007 1.00 24.19 67 LYS D CA 1
ATOM 3386 C C . LYS D 2 64 ? 52.297 -3.598 42.145 1.00 29.25 67 LYS D C 1
ATOM 3387 O O . LYS D 2 64 ? 52.891 -3.223 43.165 1.00 23.82 67 LYS D O 1
ATOM 3393 N N . VAL D 2 65 ? 52.923 -4.213 41.149 1.00 22.99 68 VAL D N 1
ATOM 3394 C CA . VAL D 2 65 ? 54.370 -4.361 41.180 1.00 16.45 68 VAL D CA 1
ATOM 3395 C C . VAL D 2 65 ? 54.971 -3.258 40.350 1.00 18.70 68 VAL D C 1
ATOM 3396 O O . VAL D 2 65 ? 54.627 -3.111 39.180 1.00 21.70 68 VAL D O 1
ATOM 3400 N N . SER D 2 66 ? 55.858 -2.477 40.952 1.00 17.33 69 SER D N 1
ATOM 3401 C CA . SER D 2 66 ? 56.634 -1.508 40.186 1.00 19.30 69 SER D CA 1
ATOM 3402 C C . SER D 2 66 ? 58.012 -2.066 39.878 1.00 25.97 69 SER D C 1
ATOM 3403 O O . SER D 2 66 ? 58.789 -2.361 40.780 1.00 28.53 69 SER D O 1
ATOM 3406 N N . ILE D 2 67 ? 58.310 -2.189 38.594 1.00 20.92 70 ILE D N 1
ATOM 3407 C CA . ILE D 2 67 ? 59.558 -2.764 38.159 1.00 26.06 70 ILE D CA 1
ATOM 3408 C C . ILE D 2 67 ? 60.548 -1.670 37.766 1.00 32.90 70 ILE D C 1
ATOM 3409 O O . ILE D 2 67 ? 60.203 -0.766 37.008 1.00 27.97 70 ILE D O 1
ATOM 3414 N N . TYR D 2 68 ? 61.772 -1.765 38.291 1.00 33.52 71 TYR D N 1
ATOM 3415 C CA . TYR D 2 68 ? 62.794 -0.735 38.096 1.00 36.93 71 TYR D CA 1
ATOM 3416 C C . TYR D 2 68 ? 63.917 -1.190 37.182 1.00 36.09 71 TYR D C 1
ATOM 3417 O O . TYR D 2 68 ? 64.147 -2.386 37.003 1.00 41.88 71 TYR D O 1
ATOM 3426 N N . ARG D 2 69 ? 64.621 -0.216 36.617 1.00 35.25 72 ARG D N 1
ATOM 3427 C CA . ARG D 2 69 ? 65.850 -0.480 35.889 1.00 35.71 72 ARG D CA 1
ATOM 3428 C C . ARG D 2 69 ? 66.941 0.456 36.391 1.00 33.79 72 ARG D C 1
ATOM 3429 O O . ARG D 2 69 ? 66.649 1.467 37.027 1.00 40.81 72 ARG D O 1
ATOM 3437 N N . PHE D 2 70 ? 68.198 0.103 36.127 1.00 32.88 73 PHE D N 1
ATOM 3438 C CA . PHE D 2 70 ? 69.331 0.957 36.474 1.00 33.51 73 PHE D CA 1
ATOM 3439 C C . PHE D 2 70 ? 69.857 1.736 35.259 1.00 42.75 73 PHE D C 1
ATOM 3440 O O . PHE D 2 70 ? 69.983 1.168 34.168 1.00 46.78 73 PHE D O 1
ATOM 3448 N N . GLU D 2 71 ? 70.146 3.029 35.461 1.00 35.33 74 GLU D N 1
ATOM 3449 C CA . GLU D 2 71 ? 70.868 3.870 34.489 1.00 59.53 74 GLU D CA 1
ATOM 3450 C C . GLU D 2 71 ? 71.889 4.804 35.166 1.00 63.99 74 GLU D C 1
ATOM 3451 O O . GLU D 2 71 ? 71.745 5.174 36.330 1.00 60.92 74 GLU D O 1
ATOM 3457 N N . HIS D 2 72 ? 72.931 5.159 34.418 1.00 72.71 75 HIS D N 1
ATOM 3458 C CA . HIS D 2 72 ? 73.963 6.095 34.860 1.00 80.81 75 HIS D CA 1
ATOM 3459 C C . HIS D 2 72 ? 73.818 7.331 33.976 1.00 83.72 75 HIS D C 1
ATOM 3460 O O . HIS D 2 72 ? 74.344 7.356 32.865 1.00 86.79 75 HIS D O 1
ATOM 3467 N N . VAL D 2 73 ? 73.083 8.343 34.437 1.00 85.91 76 VAL D N 1
ATOM 3468 C CA . VAL D 2 73 ? 72.834 9.521 33.597 1.00 86.59 76 VAL D CA 1
ATOM 3469 C C . VAL D 2 73 ? 73.179 10.861 34.259 1.00 83.84 76 VAL D C 1
ATOM 3470 O O . VAL D 2 73 ? 72.299 11.659 34.585 1.00 86.30 76 VAL D O 1
ATOM 3474 N N . GLY D 2 74 ? 74.474 11.092 34.450 1.00 78.51 77 GLY D N 1
ATOM 3475 C CA . GLY D 2 74 ? 74.971 12.363 34.951 1.00 74.39 77 GLY D CA 1
ATOM 3476 C C . GLY D 2 74 ? 74.641 12.665 36.403 1.00 75.72 77 GLY D C 1
ATOM 3477 O O . GLY D 2 74 ? 74.680 13.822 36.821 1.00 85.56 77 GLY D O 1
ATOM 3478 N N . LEU D 2 75 ? 74.310 11.635 37.176 1.00 76.59 78 LEU D N 1
ATOM 3479 C CA . LEU D 2 75 ? 74.015 11.799 38.601 1.00 86.24 78 LEU D CA 1
ATOM 3480 C C . LEU D 2 75 ? 74.692 10.679 39.370 1.00 89.42 78 LEU D C 1
ATOM 3481 O O . LEU D 2 75 ? 74.546 10.556 40.589 1.00 95.51 78 LEU D O 1
ATOM 3486 N N . GLY D 2 76 ? 75.438 9.866 38.632 1.00 85.03 79 GLY D N 1
ATOM 3487 C CA . GLY D 2 76 ? 75.914 8.597 39.131 1.00 76.10 79 GLY D CA 1
ATOM 3488 C C . GLY D 2 76 ? 74.857 7.550 38.820 1.00 76.68 79 GLY D C 1
ATOM 3489 O O . GLY D 2 76 ? 74.095 7.679 37.855 1.00 76.64 79 GLY D O 1
ATOM 3490 N N . LEU D 2 77 ? 74.796 6.520 39.655 1.00 74.25 80 LEU D N 1
ATOM 3491 C CA . LEU D 2 77 ? 73.951 5.360 39.413 1.00 66.57 80 LEU D CA 1
ATOM 3492 C C . LEU D 2 77 ? 72.511 5.518 39.900 1.00 59.86 80 LEU D C 1
ATOM 3493 O O . LEU D 2 77 ? 72.259 5.656 41.096 1.00 55.18 80 LEU D O 1
ATOM 3498 N N . ALA D 2 78 ? 71.574 5.454 38.958 1.00 58.22 81 ALA D N 1
ATOM 3499 C CA . ALA D 2 78 ? 70.154 5.648 39.250 1.00 47.42 81 ALA D CA 1
ATOM 3500 C C . ALA D 2 78 ? 69.343 4.387 39.038 1.00 41.78 81 ALA D C 1
ATOM 3501 O O . ALA D 2 78 ? 69.455 3.752 37.995 1.00 41.46 81 ALA D O 1
ATOM 3503 N N . ALA D 2 79 ? 68.533 4.036 40.034 1.00 33.26 82 ALA D N 1
ATOM 3504 C CA . ALA D 2 79 ? 67.406 3.137 39.830 1.00 33.02 82 ALA D CA 1
ATOM 3505 C C . ALA D 2 79 ? 66.162 3.989 39.545 1.00 31.34 82 ALA D C 1
ATOM 3506 O O . ALA D 2 79 ? 65.850 4.911 40.292 1.00 30.68 82 ALA D O 1
ATOM 3508 N N . ARG D 2 80 ? 65.460 3.679 38.464 1.00 32.50 83 ARG D N 1
ATOM 3509 C CA . ARG D 2 80 ? 64.244 4.402 38.111 1.00 39.05 83 ARG D CA 1
ATOM 3510 C C . ARG D 2 80 ? 63.171 3.426 37.635 1.00 31.02 83 ARG D C 1
ATOM 3511 O O . ARG D 2 80 ? 63.491 2.400 37.042 1.00 26.53 83 ARG D O 1
ATOM 3519 N N . PRO D 2 81 ? 61.893 3.750 37.883 1.00 33.43 84 PRO D N 1
ATOM 3520 C CA . PRO D 2 81 ? 60.798 2.862 37.466 1.00 35.90 84 PRO D CA 1
ATOM 3521 C C . PRO D 2 81 ? 60.791 2.661 35.949 1.00 24.20 84 PRO D C 1
ATOM 3522 O O . PRO D 2 81 ? 61.109 3.570 35.182 1.00 25.71 84 PRO D O 1
ATOM 3526 N N . TYR D 2 82 ? 60.444 1.461 35.520 1.00 23.94 85 TYR D N 1
ATOM 3527 C CA . TYR D 2 82 ? 60.505 1.122 34.109 1.00 28.01 85 TYR D CA 1
ATOM 3528 C C . TYR D 2 82 ? 59.153 0.577 33.622 1.00 31.86 85 TYR D C 1
ATOM 3529 O O . TYR D 2 82 ? 58.758 0.778 32.474 1.00 31.93 85 TYR D O 1
ATOM 3538 N N . ALA D 2 83 ? 58.440 -0.102 34.512 1.00 22.62 86 ALA D N 1
ATOM 3539 C CA . ALA D 2 83 ? 57.214 -0.777 34.128 1.00 23.57 86 ALA D CA 1
ATOM 3540 C C . ALA D 2 83 ? 56.444 -1.176 35.357 1.00 23.49 86 ALA D C 1
ATOM 3541 O O . ALA D 2 83 ? 56.956 -1.119 36.478 1.00 20.31 86 ALA D O 1
ATOM 3543 N N . TYR D 2 84 ? 55.201 -1.578 35.145 1.00 30.11 87 TYR D N 1
ATOM 3544 C CA . TYR D 2 84 ? 54.370 -2.023 36.245 1.00 27.39 87 TYR D CA 1
ATOM 3545 C C . TYR D 2 84 ? 53.437 -3.136 35.795 1.00 25.24 87 TYR D C 1
ATOM 3546 O O . TYR D 2 84 ? 53.178 -3.306 34.596 1.00 20.91 87 TYR D O 1
ATOM 3555 N N . ALA D 2 85 ? 52.925 -3.875 36.774 1.00 20.84 88 ALA D N 1
ATOM 3556 C CA . ALA D 2 85 ? 51.958 -4.927 36.524 1.00 22.40 88 ALA D CA 1
ATOM 3557 C C . ALA D 2 85 ? 51.192 -5.190 37.804 1.00 26.20 88 ALA D C 1
ATOM 3558 O O . ALA D 2 85 ? 51.762 -5.134 38.901 1.00 23.64 88 ALA D O 1
ATOM 3560 N N . TYR D 2 86 ? 49.896 -5.451 37.670 1.00 19.31 89 TYR D N 1
ATOM 3561 C CA . TYR D 2 86 ? 49.132 -5.976 38.790 1.00 21.11 89 TYR D CA 1
ATOM 3562 C C . TYR D 2 86 ? 49.370 -7.482 38.864 1.00 20.23 89 TYR D C 1
ATOM 3563 O O . TYR D 2 86 ? 49.594 -8.134 37.843 1.00 24.28 89 TYR D O 1
ATOM 3572 N N . ALA D 2 87 ? 49.340 -8.023 40.075 1.00 14.56 90 ALA D N 1
ATOM 3573 C CA . ALA D 2 87 ? 49.689 -9.417 40.295 1.00 12.56 90 ALA D CA 1
ATOM 3574 C C . ALA D 2 87 ? 49.131 -9.869 41.626 1.00 19.98 90 ALA D C 1
ATOM 3575 O O . ALA D 2 87 ? 48.836 -9.037 42.479 1.00 16.33 90 ALA D O 1
ATOM 3577 N N . TRP D 2 88 ? 48.994 -11.178 41.825 1.00 25.72 91 TRP D N 1
ATOM 3578 C CA . TRP D 2 88 ? 48.754 -11.662 43.181 1.00 22.67 91 TRP D CA 1
ATOM 3579 C C . TRP D 2 88 ? 50.016 -12.317 43.720 1.00 22.94 91 TRP D C 1
ATOM 3580 O O . TRP D 2 88 ? 50.798 -12.860 42.949 1.00 24.88 91 TRP D O 1
ATOM 3591 N N . GLN D 2 89 ? 50.228 -12.220 45.033 1.00 21.23 92 GLN D N 1
ATOM 3592 C CA . GLN D 2 89 ? 51.400 -12.803 45.681 1.00 20.74 92 GLN D CA 1
ATOM 3593 C C . GLN D 2 89 ? 51.017 -13.872 46.700 1.00 21.93 92 GLN D C 1
ATOM 3594 O O . GLN D 2 89 ? 50.106 -13.675 47.498 1.00 21.54 92 GLN D O 1
ATOM 3600 N N . GLY D 2 90 ? 51.723 -14.998 46.698 1.00 19.42 93 GLY D N 1
ATOM 3601 C CA . GLY D 2 90 ? 51.460 -16.028 47.688 1.00 22.07 93 GLY D CA 1
ATOM 3602 C C . GLY D 2 90 ? 52.448 -16.067 48.841 1.00 28.15 93 GLY D C 1
ATOM 3603 O O . GLY D 2 90 ? 53.312 -15.191 48.961 1.00 31.66 93 GLY D O 1
ATOM 3604 N N . ASP D 2 91 ? 52.330 -17.089 49.689 1.00 22.62 94 ASP D N 1
ATOM 3605 C CA . ASP D 2 91 ? 53.158 -17.167 50.895 1.00 19.67 94 ASP D CA 1
ATOM 3606 C C . ASP D 2 91 ? 54.560 -17.731 50.658 1.00 24.20 94 ASP D C 1
ATOM 3607 O O . ASP D 2 91 ? 55.290 -17.981 51.614 1.00 27.32 94 ASP D O 1
ATOM 3612 N N . ASN D 2 92 ? 54.920 -17.970 49.395 1.00 27.03 95 ASN D N 1
ATOM 3613 C CA . ASN D 2 92 ? 56.316 -18.238 49.027 1.00 22.88 95 ASN D CA 1
ATOM 3614 C C . ASN D 2 92 ? 56.971 -16.933 48.549 1.00 25.56 95 ASN D C 1
ATOM 3615 O O . ASN D 2 92 ? 58.188 -16.864 48.322 1.00 25.66 95 ASN D O 1
ATOM 3620 N N . GLY D 2 93 ? 56.150 -15.896 48.404 1.00 24.89 96 GLY D N 1
ATOM 3621 C CA . GLY D 2 93 ? 56.628 -14.607 47.955 1.00 22.81 96 GLY D CA 1
ATOM 3622 C C . GLY D 2 93 ? 56.538 -14.437 46.456 1.00 25.09 96 GLY D C 1
ATOM 3623 O O . GLY D 2 93 ? 56.812 -13.354 45.950 1.00 25.04 96 GLY D O 1
ATOM 3624 N N . ILE D 2 94 ? 56.138 -15.497 45.752 1.00 22.74 97 ILE D N 1
ATOM 3625 C CA . ILE D 2 94 ? 56.071 -15.484 44.289 1.00 21.80 97 ILE D CA 1
ATOM 3626 C C . ILE D 2 94 ? 54.996 -14.530 43.750 1.00 22.60 97 ILE D C 1
ATOM 3627 O O . ILE D 2 94 ? 53.903 -14.427 44.309 1.00 24.11 97 ILE D O 1
ATOM 3632 N N . LEU D 2 95 ? 55.334 -13.801 42.685 1.00 20.68 98 LEU D N 1
ATOM 3633 C CA . LEU D 2 95 ? 54.385 -12.904 42.029 1.00 12.78 98 LEU D CA 1
ATOM 3634 C C . LEU D 2 95 ? 53.804 -13.512 40.756 1.00 18.51 98 LEU D C 1
ATOM 3635 O O . LEU D 2 95 ? 54.530 -13.891 39.832 1.00 22.34 98 LEU D O 1
ATOM 3640 N N . HIS D 2 96 ? 52.478 -13.564 40.722 1.00 18.42 99 HIS D N 1
ATOM 3641 C CA . HIS D 2 96 ? 51.710 -14.049 39.585 1.00 21.39 99 HIS D CA 1
ATOM 3642 C C . HIS D 2 96 ? 51.047 -12.879 38.876 1.00 24.33 99 HIS D C 1
ATOM 3643 O O . HIS D 2 96 ? 50.028 -12.362 39.341 1.00 28.17 99 HIS D O 1
ATOM 3650 N N . LEU D 2 97 ? 51.619 -12.470 37.749 1.00 25.53 100 LEU D N 1
ATOM 3651 C CA . LEU D 2 97 ? 51.127 -11.305 37.013 1.00 23.89 100 LEU D CA 1
ATOM 3652 C C . LEU D 2 97 ? 49.815 -11.620 36.308 1.00 28.41 100 LEU D C 1
ATOM 3653 O O . LEU D 2 97 ? 49.637 -12.712 35.751 1.00 31.19 100 LEU D O 1
ATOM 3658 N N . TYR D 2 98 ? 48.899 -10.660 36.328 1.00 31.66 101 TYR D N 1
ATOM 3659 C CA . TYR D 2 98 ? 47.638 -10.793 35.604 1.00 30.71 101 TYR D CA 1
ATOM 3660 C C . TYR D 2 98 ? 47.771 -10.395 34.123 1.00 32.07 101 TYR D C 1
ATOM 3661 O O . TYR D 2 98 ? 46.920 -10.739 33.304 1.00 31.26 101 TYR D O 1
ATOM 3670 N N . HIS D 2 99 ? 48.845 -9.683 33.784 1.00 30.95 102 HIS D N 1
ATOM 3671 C CA . HIS D 2 99 ? 49.095 -9.246 32.409 1.00 24.25 102 HIS D CA 1
ATOM 3672 C C . HIS D 2 99 ? 50.586 -9.026 32.191 1.00 24.34 102 HIS D C 1
ATOM 3673 O O . HIS D 2 99 ? 51.367 -9.006 33.142 1.00 25.08 102 HIS D O 1
ATOM 3680 N N . ALA D 2 100 ? 50.990 -8.877 30.938 1.00 27.32 103 ALA D N 1
ATOM 3681 C CA . ALA D 2 100 ? 52.367 -8.495 30.654 1.00 37.61 103 ALA D CA 1
ATOM 3682 C C . ALA D 2 100 ? 52.622 -7.087 31.218 1.00 39.11 103 ALA D C 1
ATOM 3683 O O . ALA D 2 100 ? 51.752 -6.215 31.158 1.00 32.89 103 ALA D O 1
ATOM 3685 N N . PRO D 2 101 ? 53.807 -6.880 31.799 1.00 40.91 104 PRO D N 1
ATOM 3686 C CA . PRO D 2 101 ? 54.213 -5.576 32.336 1.00 38.44 104 PRO D CA 1
ATOM 3687 C C . PRO D 2 101 ? 54.104 -4.443 31.311 1.00 34.20 104 PRO D C 1
ATOM 3688 O O . PRO D 2 101 ? 54.437 -4.614 30.130 1.00 27.10 104 PRO D O 1
ATOM 3692 N N . VAL D 2 102 ? 53.627 -3.290 31.775 1.00 29.24 105 VAL D N 1
ATOM 3693 C CA . VAL D 2 102 ? 53.414 -2.143 30.900 1.00 29.24 105 VAL D CA 1
ATOM 3694 C C . VAL D 2 102 ? 54.550 -1.151 31.079 1.00 32.98 105 VAL D C 1
ATOM 3695 O O . VAL D 2 102 ? 54.822 -0.732 32.196 1.00 29.81 105 VAL D O 1
ATOM 3699 N N . VAL D 2 103 ? 55.203 -0.785 29.978 1.00 32.97 106 VAL D N 1
ATOM 3700 C CA . VAL D 2 103 ? 56.335 0.140 30.005 1.00 29.49 106 VAL D CA 1
ATOM 3701 C C . VAL D 2 103 ? 55.901 1.593 30.291 1.00 36.15 106 VAL D C 1
ATOM 3702 O O . VAL D 2 103 ? 54.947 2.104 29.700 1.00 40.02 106 VAL D O 1
ATOM 3706 N N . LEU D 2 104 ? 56.583 2.241 31.230 1.00 29.84 107 LEU D N 1
ATOM 3707 C CA . LEU D 2 104 ? 56.264 3.618 31.593 1.00 31.98 107 LEU D CA 1
ATOM 3708 C C . LEU D 2 104 ? 56.906 4.636 30.645 1.00 37.91 107 LEU D C 1
ATOM 3709 O O . LEU D 2 104 ? 58.121 4.694 30.501 1.00 41.72 107 LEU D O 1
ATOM 3714 N N . GLU D 2 105 ? 56.076 5.431 29.985 1.00 37.79 108 GLU D N 1
ATOM 3715 C CA . GLU D 2 105 ? 56.573 6.502 29.139 1.00 40.39 108 GLU D CA 1
ATOM 3716 C C . GLU D 2 105 ? 57.262 7.555 30.010 1.00 35.53 108 GLU D C 1
ATOM 3717 O O . GLU D 2 105 ? 56.964 7.689 31.195 1.00 31.79 108 GLU D O 1
ATOM 3723 N N . ASP D 2 106 ? 58.201 8.286 29.427 1.00 34.68 109 ASP D N 1
ATOM 3724 C CA . ASP D 2 106 ? 58.733 9.476 30.076 1.00 39.52 109 ASP D CA 1
ATOM 3725 C C . ASP D 2 106 ? 57.630 10.538 30.055 1.00 47.48 109 ASP D C 1
ATOM 3726 O O . ASP D 2 106 ? 57.138 10.963 31.096 1.00 37.04 109 ASP D O 1
#

Organism: Thermus thermophilus (strain ATCC 27634 / DSM 579 / HB8) (NCBI:txid300852)

Nearest PDB structures (foldseek):
  3woe-assembly1_A  TM=1.008E+00  e=1.616E-25  Thermus thermophilus HB8
  5d4d-assembly1_C  TM=8.734E-01  e=2.708E-22  Thermus thermophilus HB8
  6cuu-assembly1_C  TM=8.810E-01  e=7.398E-22  Thermus thermophilus HB27
  3wof-assembly11_U  TM=9.025E-01  e=2.824E-21  Thermus thermophilus HB8
  5vo8-assembly1_C  TM=8.819E-01  e=4.175E-21  Thermus thermophilus HB8

Radius of gyration: 31.66 Å; Cα contacts (8 Å, |Δi|>4): 1081; chains: 4; bounding box: 54×109×51 Å

InterPro domains:
  IPR007120 DNA-directed RNA polymerase, subunit 2, hybrid-binding domain [PF00562] (597-1026)
  IPR007121 RNA polymerase, beta subunit, conserved site [PS01166] (836-848)
  IPR007641 RNA polymerase Rpb2, domain 7 [PF04560] (1028-1102)
  IPR007642 RNA polymerase Rpb2, domain 2 [PF04561] (142-334)
  IPR007644 RNA polymerase, beta subunit, protrusion [PF04563] (18-379)
  IPR007645 RNA polymerase Rpb2, domain 3 [PF04565] (393-461)
  IPR010243 DNA-directed RNA polymerase beta subunit, bacterial-type [MF_01321] (4-1104)
  IPR010243 DNA-directed RNA polymerase beta subunit, bacterial-type [TIGR02013] (231-808)
  IPR014724 RNA polymerase Rpb2, OB-fold [G3DSA:2.40.50.150] (705-832)
  IPR015712 DNA-directed RNA polymerase, subunit 2 [PTHR20856] (480-1098)
  IPR015712 DNA-directed RNA polymerase, subunit 2 [cd00653] (18-1100)
  IPR019462 DNA-directed RNA polymerase, beta subunit, external 1 domain [PF10385] (471-535)
  IPR037033 DNA-directed RNA polymerase, subunit 2, hybrid-binding domain superfamily [G3DSA:2.40.270.10] (6-1004)
  IPR037034 RNA polymerase Rpb2, domain 2 superfamily [G3DSA:3.90.1110.10] (146-326)
  IPR042107 DNA-directed RNA polymerase, beta subunit, external 1 domain superfamily [G3DSA:2.30.150.10] (472-537)

C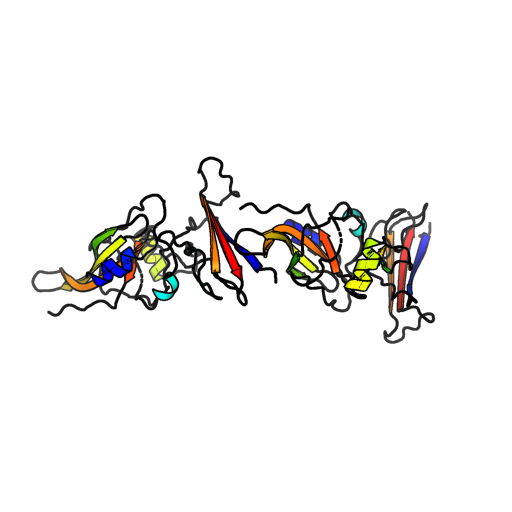ATH classification: 2.40.50.150

Solvent-accessible surface area: 25057 Å² total

B-factor: mean 37.98, std 16.8, range [12.56, 111.36]